Protein AF-A0A843EGQ9-F1 (afdb_monomer_lite)

Foldseek 3Di:
DVLLVVLLVVLVVLQVVVQVVVCVPPVDRDRQFDSQQSVVCSVQLDQDLVSSVVGPGHDPCNSVPPSVVSNVSSVVSCVVCVVVCCVADLLVLLVVVLLVLQDLDCVAQQFHDQDQQQLQFKHFQVQQVVPWDQCVQVQPQPDKIWRDFQQDATPVRHRDCRLVSPVNNQVNQVVVCVVAVDGQKWKQFKWKFAFEAAPRHTGTHRQKTFAWHWDDDNTTTMIGGDPVDFIFGSQSNLSSNCVSVVNDDDGDGGGDDDDDPVCVVVVSQVNVVVSVQHEDEPEDPDADTDDRHDPVRRDHHPHSYMYIHGTIMIGRNCSGSGSVSVVSCVCSVVVVCDPVSSCVSRPPNDPPPLPDPDDQDPVLFQFDDDDDPSLSSVLVCVVVDPDDDDDDDPPNCPLRSVLRNCRSCVVVVHDDDDDDPDVVSVVSNLVVNPPVNVVDDDD

Sequence (443 aa):
METDSVLRSRLFDLRDRLKAETKGTVGRSQRICSDEAIGEMASVLPRKVSDFGLIQGLGRIFMRDYAKEFLQVLNEYTSDNEEERMKGSVECALQELEKKLVNISRGNRLLFMPRASNSKEAFDLTQVLHECDPLSVIWDRSKRVRLASPETRTSEGRKSDYFGKLSQLSRNIDRIAREKGHNDLYIGYPFAEGCMPGEMFDVRAPLVLFPVELVRTSDAICLRYDEKRDAVFNNNLVLGYFKMNGITRPLPDNTLDETKEKDIIRTVLEFYRAAGLEITDDSEDGYEPFRNIKAEDFPHYPCGELHLRKNIVIGRFPTYSNSIQKDFIDIVGNHMASPLLDELLSPAKGCMSLSSRGPVEESDLTYINDLNATQEETLKAVRTNDRLVIQGPPGTGKSQTITSIIADSVSQGMTVLMVSEKKAALDVVYSRLGTLSKYCMLI

Radius of gyration: 28.38 Å; chains: 1; bounding box: 78×44×76 Å

Secondary structure (DSSP, 8-state):
--HHHHHHHHHHHHHHHHHHHHHHHHSS------HHHHHHHHHH---SGGGGGGSTT--HHHHHHTHHHHHHHHHHHHHHHHHHHTTT-HHHHHHHHHHHHS--STT-TTTB---S--TTTEEEGGGGTTT--TTHHHH-TT--EEEE-TT-B-TTSPBP-HHHHHHHHHHHHHHHHHHHSS--EEEE-SEEEEEETTTTEEEEEESEEEEEEEEE-SS-EEEEE-TTS--EE-HHHHHHHHHHTT---PPPP-B-----TTTHHHHHHHHHHHTT---B--PPSSPPP-----GGG---PPTT-EEEE---EEEE--SSSSHHHHHHHHHHHTT---HHHHHHH-TTS-------SSPPPGGG---SS---HHHHHHHHHHHH-S-------TTS-HHHHHHHHHHHHHHTT-------S-HHHHHHHHHHTGGGGGG----

pLDDT: mean 81.85, std 12.5, range [36.69, 97.31]

Structure (mmCIF, N/CA/C/O backbone):
data_AF-A0A843EGQ9-F1
#
_entry.id   AF-A0A843EGQ9-F1
#
loop_
_atom_site.group_PDB
_atom_site.id
_atom_site.type_symbol
_atom_site.label_atom_id
_atom_site.label_alt_id
_atom_site.label_comp_id
_atom_site.label_asym_id
_atom_site.label_entity_id
_atom_site.label_seq_id
_atom_site.pdbx_PDB_ins_code
_atom_site.Cartn_x
_atom_site.Cartn_y
_atom_site.Cartn_z
_atom_site.occupancy
_atom_site.B_iso_or_equiv
_atom_site.auth_seq_id
_atom_site.auth_comp_id
_atom_site.auth_asym_id
_atom_site.auth_atom_id
_atom_site.pdbx_PDB_model_num
ATOM 1 N N . MET A 1 1 ? -36.587 6.570 -0.462 1.00 36.69 1 MET A N 1
ATOM 2 C CA . MET A 1 1 ? -37.741 5.671 -0.693 1.00 36.69 1 MET A CA 1
ATOM 3 C C . MET A 1 1 ? -38.414 5.911 -2.046 1.00 36.69 1 MET A C 1
ATOM 5 O O . MET A 1 1 ? -38.844 4.930 -2.629 1.00 36.69 1 MET A O 1
ATOM 9 N N . GLU A 1 2 ? -38.476 7.135 -2.593 1.00 38.34 2 GLU A N 1
ATOM 10 C CA . GLU A 1 2 ? -39.051 7.366 -3.941 1.00 38.34 2 GLU A CA 1
ATOM 11 C C . GLU A 1 2 ? -38.175 6.858 -5.106 1.00 38.34 2 GLU A C 1
ATOM 13 O O . GLU A 1 2 ? -38.708 6.378 -6.105 1.00 38.34 2 GLU A O 1
ATOM 18 N N . THR A 1 3 ? -36.847 6.869 -4.966 1.00 50.72 3 THR A N 1
ATOM 19 C CA . THR A 1 3 ? -35.889 6.496 -6.027 1.00 50.72 3 THR A CA 1
ATOM 20 C C . THR A 1 3 ? -35.922 5.008 -6.413 1.00 50.72 3 THR A C 1
ATOM 22 O O . THR A 1 3 ? -35.921 4.685 -7.599 1.00 50.72 3 THR A O 1
ATOM 25 N N . ASP A 1 4 ? -36.089 4.090 -5.454 1.00 61.25 4 ASP A N 1
ATOM 26 C CA . ASP A 1 4 ? -36.166 2.640 -5.732 1.00 61.25 4 ASP A CA 1
ATOM 27 C C . ASP A 1 4 ? -37.397 2.233 -6.563 1.00 61.25 4 ASP A C 1
ATOM 29 O O . ASP A 1 4 ? -37.407 1.172 -7.192 1.00 61.25 4 ASP A O 1
ATOM 33 N N . SER A 1 5 ? -38.444 3.067 -6.595 1.00 71.75 5 SER A N 1
ATOM 34 C CA . SER A 1 5 ? -39.660 2.788 -7.369 1.00 71.75 5 SER A CA 1
ATOM 35 C C . SER A 1 5 ? -39.444 2.942 -8.881 1.00 71.75 5 SER A C 1
ATOM 37 O O . SER A 1 5 ? -39.976 2.152 -9.665 1.00 71.75 5 SER A O 1
ATOM 39 N N . VAL A 1 6 ? -38.600 3.896 -9.290 1.00 80.88 6 VAL A N 1
ATOM 40 C CA . VAL A 1 6 ? -38.342 4.223 -10.699 1.00 80.88 6 VAL A CA 1
ATOM 41 C C . VAL A 1 6 ? -37.481 3.148 -11.358 1.00 80.88 6 VAL A C 1
ATOM 43 O O . VAL A 1 6 ? -37.825 2.666 -12.438 1.00 80.88 6 VAL A O 1
ATOM 46 N N . LEU A 1 7 ? -36.403 2.714 -10.693 1.00 84.38 7 LEU A N 1
ATOM 47 C CA . LEU A 1 7 ? -35.556 1.627 -11.193 1.00 84.38 7 LEU A CA 1
ATOM 48 C C . LEU A 1 7 ? -36.348 0.325 -11.329 1.00 84.38 7 LEU A C 1
ATOM 50 O O . LEU A 1 7 ? -36.278 -0.338 -12.362 1.00 84.38 7 LEU A O 1
ATOM 54 N N . ARG A 1 8 ? -37.148 -0.020 -10.312 1.00 85.00 8 ARG A N 1
ATOM 55 C CA . ARG A 1 8 ? -38.007 -1.209 -10.367 1.00 85.00 8 ARG A CA 1
ATOM 56 C C . ARG A 1 8 ? -38.960 -1.148 -11.554 1.00 85.00 8 ARG A C 1
ATOM 58 O O . ARG A 1 8 ? -39.055 -2.137 -12.273 1.00 85.00 8 ARG A O 1
ATOM 65 N N . SER A 1 9 ? -39.591 0.001 -11.810 1.00 85.19 9 SER A N 1
ATOM 66 C CA . SER A 1 9 ? -40.449 0.186 -12.988 1.00 85.19 9 SER A CA 1
ATOM 67 C C . SER A 1 9 ? -39.690 -0.061 -14.295 1.00 85.19 9 SER A C 1
ATOM 69 O O . SER A 1 9 ? -40.147 -0.854 -15.112 1.00 85.19 9 SER A O 1
ATOM 71 N N . ARG A 1 10 ? -38.493 0.523 -14.466 1.00 88.56 10 ARG A N 1
ATOM 72 C CA . ARG A 1 10 ? -37.669 0.324 -15.677 1.00 88.56 10 ARG A CA 1
ATOM 73 C C . ARG A 1 10 ? -37.293 -1.149 -15.890 1.00 88.56 10 ARG A C 1
ATOM 75 O O . ARG A 1 10 ? -37.337 -1.643 -17.016 1.00 88.56 10 ARG A O 1
ATOM 82 N N . LEU A 1 11 ? -36.951 -1.866 -14.818 1.00 89.94 11 LEU A N 1
ATOM 83 C CA . LEU A 1 11 ? -36.626 -3.296 -14.876 1.00 89.94 11 LEU A CA 1
ATOM 84 C C . LEU A 1 11 ? -37.860 -4.163 -15.181 1.00 89.94 11 LEU A C 1
ATOM 86 O O . LEU A 1 11 ? -37.750 -5.149 -15.916 1.00 89.94 11 LEU A O 1
ATOM 90 N N . PHE A 1 12 ? -39.037 -3.793 -14.663 1.00 89.94 12 PHE A N 1
ATOM 91 C CA . PHE A 1 12 ? -40.301 -4.439 -15.021 1.00 89.94 12 PHE A CA 1
ATOM 92 C C . PHE A 1 12 ? -40.627 -4.250 -16.507 1.00 89.94 12 PHE A C 1
ATOM 94 O O . PHE A 1 12 ? -40.901 -5.238 -17.194 1.00 89.94 12 PHE A O 1
ATOM 101 N N . ASP A 1 13 ? -40.498 -3.025 -17.016 1.00 89.50 13 ASP A N 1
ATOM 102 C CA . ASP A 1 13 ? -40.750 -2.694 -18.420 1.00 89.50 13 ASP A CA 1
ATOM 103 C C . ASP A 1 13 ? -39.796 -3.438 -19.364 1.00 89.50 13 ASP A C 1
ATOM 105 O O . ASP A 1 13 ? -40.215 -3.953 -20.405 1.00 89.50 13 ASP A O 1
ATOM 109 N N . LEU A 1 14 ? -38.512 -3.545 -18.995 1.00 90.50 14 LEU A N 1
ATOM 110 C CA . LEU A 1 14 ? -37.528 -4.318 -19.753 1.00 90.50 14 LEU A CA 1
ATOM 111 C C . LEU A 1 14 ? -37.916 -5.798 -19.808 1.00 90.50 14 LEU A C 1
ATOM 113 O O . LEU A 1 14 ? -37.953 -6.395 -20.884 1.00 90.50 14 LEU A O 1
ATOM 117 N N . ARG A 1 15 ? -38.248 -6.397 -18.659 1.00 89.62 15 ARG A N 1
ATOM 118 C CA . ARG A 1 15 ? -38.649 -7.806 -18.599 1.00 89.62 15 ARG A CA 1
ATOM 119 C C . ARG A 1 15 ? -39.862 -8.077 -19.482 1.00 89.62 15 ARG A C 1
ATOM 121 O O . ARG A 1 15 ? -39.900 -9.092 -20.178 1.00 89.62 15 ARG A O 1
ATOM 128 N N . ASP A 1 16 ? -40.872 -7.220 -19.423 1.00 86.19 16 ASP A N 1
ATOM 129 C CA . ASP A 1 16 ? -42.119 -7.449 -20.145 1.00 86.19 16 ASP A CA 1
ATOM 130 C C . ASP A 1 16 ? -41.957 -7.223 -21.656 1.00 86.19 16 ASP A C 1
ATOM 132 O O . ASP A 1 16 ? -42.548 -7.963 -22.448 1.00 86.19 16 ASP A O 1
ATOM 136 N N . ARG A 1 17 ? -41.048 -6.328 -22.064 1.00 87.62 17 ARG A N 1
ATOM 137 C CA . ARG A 1 17 ? -40.596 -6.194 -23.456 1.00 87.62 17 ARG A CA 1
ATOM 138 C C . ARG A 1 17 ? -39.910 -7.463 -23.964 1.00 87.62 17 ARG A C 1
ATOM 140 O O . ARG A 1 17 ? -40.335 -8.025 -24.971 1.00 87.62 17 ARG A O 1
ATOM 147 N N . LEU A 1 18 ? -38.937 -7.988 -23.221 1.00 85.56 18 LEU A N 1
ATOM 148 C CA . LEU A 1 18 ? -38.214 -9.209 -23.594 1.00 85.56 18 LEU A CA 1
ATOM 149 C C . LEU A 1 18 ? -39.130 -10.448 -23.625 1.00 85.56 18 LEU A C 1
ATOM 151 O O . LEU A 1 18 ? -38.976 -11.339 -24.468 1.00 85.56 18 LEU A O 1
ATOM 155 N N . LYS A 1 19 ? -40.146 -10.506 -22.750 1.00 84.00 19 LYS A N 1
ATOM 156 C CA . LYS A 1 19 ? -41.201 -11.537 -22.808 1.00 84.00 19 LYS A CA 1
ATOM 157 C C . LYS A 1 19 ? -42.042 -11.436 -24.082 1.00 84.00 19 LYS A C 1
ATOM 159 O O . LYS A 1 19 ? -42.493 -12.466 -24.585 1.00 84.00 19 LYS A O 1
ATOM 164 N N . ALA A 1 20 ? -42.310 -10.225 -24.573 1.00 79.88 20 ALA A N 1
ATOM 165 C CA . ALA A 1 20 ? -43.080 -10.011 -25.795 1.00 79.88 20 ALA A CA 1
ATOM 166 C C . ALA A 1 20 ? -42.273 -10.399 -27.045 1.00 79.88 20 ALA A C 1
ATOM 168 O O . ALA A 1 20 ? -42.806 -11.071 -27.928 1.00 79.88 20 ALA A O 1
ATOM 169 N N . GLU A 1 21 ? -40.981 -10.066 -27.078 1.00 78.88 21 GLU A N 1
ATOM 170 C CA . GLU A 1 21 ? -40.067 -10.402 -28.179 1.00 78.88 21 GLU A CA 1
ATOM 171 C C . GLU A 1 21 ? -39.853 -11.918 -28.309 1.00 78.88 21 GLU A C 1
ATOM 173 O O . GLU A 1 21 ? -39.992 -12.486 -29.391 1.00 78.88 21 GLU A O 1
ATOM 178 N N . THR A 1 22 ? -39.638 -12.617 -27.192 1.00 70.12 22 THR A N 1
ATOM 179 C CA . THR A 1 22 ? -39.489 -14.087 -27.183 1.00 70.12 22 THR A CA 1
ATOM 180 C C . THR A 1 22 ? -40.766 -14.833 -27.588 1.00 70.12 22 THR A C 1
ATOM 182 O O . THR A 1 22 ? -40.698 -15.917 -28.178 1.00 70.12 22 THR A O 1
ATOM 185 N N . LYS A 1 23 ? -41.946 -14.244 -27.345 1.00 64.94 23 LYS A N 1
ATOM 186 C CA . LYS A 1 23 ? -43.245 -14.809 -27.749 1.00 64.94 23 LYS A CA 1
ATOM 187 C C . LYS A 1 23 ? -43.423 -14.835 -29.274 1.00 64.94 23 LYS A C 1
ATOM 189 O O . LYS A 1 23 ? -44.098 -15.736 -29.771 1.00 64.94 23 LYS A O 1
ATOM 194 N N . GLY A 1 24 ? -42.797 -13.904 -30.001 1.00 58.34 24 GLY A N 1
ATOM 195 C CA . GLY A 1 24 ? -42.810 -13.854 -31.468 1.00 58.34 24 GLY A CA 1
ATOM 196 C C . GLY A 1 24 ? -41.959 -14.939 -32.137 1.00 58.34 24 GLY A C 1
ATOM 197 O O . GLY A 1 24 ? -42.300 -15.398 -33.223 1.00 58.34 24 GLY A O 1
ATOM 198 N N . THR A 1 25 ? -40.896 -15.398 -31.471 1.00 59.06 25 THR A N 1
ATOM 199 C CA . THR A 1 25 ? -39.889 -16.296 -32.066 1.00 59.06 25 THR A CA 1
ATOM 200 C C . THR A 1 25 ? -40.132 -17.779 -31.761 1.00 59.06 25 THR A C 1
ATOM 202 O O . THR A 1 25 ? -39.781 -18.635 -32.567 1.00 59.06 25 THR A O 1
ATOM 205 N N . VAL A 1 26 ? -40.732 -18.111 -30.607 1.00 56.97 26 VAL A N 1
ATOM 206 C CA . VAL A 1 26 ? -40.834 -19.507 -30.111 1.00 56.97 26 VAL A CA 1
ATOM 207 C C . VAL A 1 26 ? -42.288 -19.950 -29.847 1.00 56.97 26 VAL A C 1
ATOM 209 O O . VAL A 1 26 ? -42.548 -21.105 -29.513 1.00 56.97 26 VAL A O 1
ATOM 212 N N . GLY A 1 27 ? -43.280 -19.063 -30.003 1.00 54.66 27 GLY A N 1
ATOM 213 C CA . GLY A 1 27 ? -44.709 -19.395 -29.853 1.00 54.66 27 GLY A CA 1
ATOM 214 C C . GLY A 1 27 ? -45.173 -19.711 -28.418 1.00 54.66 27 GLY A C 1
ATOM 215 O O . GLY A 1 27 ? -46.358 -19.957 -28.192 1.00 54.66 27 GLY A O 1
ATOM 216 N N . ARG A 1 28 ? -44.276 -19.667 -27.423 1.00 57.88 28 ARG A N 1
ATOM 217 C CA . ARG A 1 28 ? -44.573 -19.749 -25.980 1.00 57.88 28 ARG A CA 1
ATOM 218 C C . ARG A 1 28 ? -43.863 -18.624 -25.228 1.00 57.88 28 ARG A C 1
ATOM 220 O O . ARG A 1 28 ? -42.740 -18.269 -25.558 1.00 57.88 28 ARG A O 1
ATOM 227 N N . SER A 1 29 ? -44.519 -18.080 -24.200 1.00 56.53 29 SER A N 1
ATOM 228 C CA . SER A 1 29 ? -43.917 -17.075 -23.315 1.00 56.53 29 SER A CA 1
ATOM 229 C C . SER A 1 29 ? -42.917 -17.750 -22.375 1.00 56.53 29 SER A C 1
ATOM 231 O O . SER A 1 29 ? -43.294 -18.623 -21.590 1.00 56.53 29 SER A O 1
ATOM 233 N N . GLN A 1 30 ? -41.644 -17.370 -22.477 1.00 66.69 30 GLN A N 1
ATOM 234 C CA . GLN A 1 30 ? -40.580 -17.864 -21.609 1.00 66.69 30 GLN A CA 1
ATOM 235 C C . GLN A 1 30 ? -40.491 -16.998 -20.348 1.00 66.69 30 GLN A C 1
ATOM 237 O O . GLN A 1 30 ? -40.582 -15.770 -20.400 1.00 66.69 30 GLN A O 1
ATOM 242 N N . ARG A 1 31 ? -40.334 -17.637 -19.184 1.00 74.56 31 ARG A N 1
ATOM 243 C CA . ARG A 1 31 ? -40.159 -16.927 -17.914 1.00 74.56 31 ARG A CA 1
ATOM 244 C C . ARG A 1 31 ? -38.709 -16.445 -17.817 1.00 74.56 31 ARG A C 1
ATOM 246 O O . ARG A 1 31 ? -37.808 -17.273 -17.762 1.00 74.56 31 ARG A O 1
ATOM 253 N N . ILE A 1 32 ? -38.512 -15.127 -17.810 1.00 82.94 32 ILE A N 1
ATOM 254 C CA . ILE A 1 32 ? -37.185 -14.485 -17.784 1.00 82.94 32 ILE A CA 1
ATOM 255 C C . ILE A 1 32 ? -36.635 -14.409 -16.350 1.00 82.94 32 ILE A C 1
ATOM 257 O O . ILE A 1 32 ? -35.611 -15.012 -16.055 1.00 82.94 32 ILE A O 1
ATOM 261 N N . CYS A 1 33 ? -37.341 -13.727 -15.444 1.00 84.81 33 CYS A N 1
ATOM 262 C CA . CYS A 1 33 ? -36.998 -13.606 -14.020 1.00 84.81 33 CYS A CA 1
ATOM 263 C C . CYS A 1 33 ? -38.265 -13.364 -13.166 1.00 84.81 33 CYS A C 1
ATOM 265 O O . CYS A 1 33 ? -39.319 -12.997 -13.705 1.00 84.81 33 CYS A O 1
ATOM 267 N N . SER A 1 34 ? -38.199 -13.626 -11.853 1.00 84.56 34 SER A N 1
ATOM 268 C CA . SER A 1 34 ? -39.297 -13.387 -10.896 1.00 84.56 34 SER A CA 1
ATOM 269 C C . SER A 1 34 ? -39.389 -11.914 -10.473 1.00 84.56 34 SER A C 1
ATOM 271 O O . SER A 1 34 ? -38.463 -11.138 -10.696 1.00 84.56 34 SER A O 1
ATOM 273 N N . ASP A 1 35 ? -40.517 -11.521 -9.873 1.00 84.00 35 ASP A N 1
ATOM 274 C CA . ASP A 1 35 ? -40.675 -10.178 -9.287 1.00 84.00 35 ASP A CA 1
ATOM 275 C C . ASP A 1 35 ? -39.716 -9.975 -8.101 1.00 84.00 35 ASP A C 1
ATOM 277 O O . ASP A 1 35 ? -39.130 -8.906 -7.958 1.00 84.00 35 ASP A O 1
ATOM 281 N N . GLU A 1 36 ? -39.488 -11.029 -7.311 1.00 80.31 36 GLU A N 1
ATOM 282 C CA . GLU A 1 36 ? -38.494 -11.057 -6.228 1.00 80.31 36 GLU A CA 1
ATOM 283 C C . GLU A 1 36 ? -37.078 -10.805 -6.757 1.00 80.31 36 GLU A C 1
ATOM 285 O O . GLU A 1 36 ? -36.370 -9.962 -6.214 1.00 80.31 36 GLU A O 1
ATOM 290 N N . ALA A 1 37 ? -36.699 -11.433 -7.876 1.00 83.56 37 ALA A N 1
ATOM 291 C CA . ALA A 1 37 ? -35.390 -11.221 -8.487 1.00 83.56 37 ALA A CA 1
ATOM 292 C C . ALA A 1 37 ? -35.205 -9.777 -8.983 1.00 83.56 37 ALA A C 1
ATOM 294 O O . ALA A 1 37 ? -34.118 -9.229 -8.847 1.00 83.56 37 ALA A O 1
ATOM 295 N N . ILE A 1 38 ? -36.249 -9.128 -9.515 1.00 86.69 38 ILE A N 1
ATOM 296 C CA . ILE A 1 38 ? -36.196 -7.692 -9.861 1.00 86.69 38 ILE A CA 1
ATOM 297 C C . ILE A 1 38 ? -36.045 -6.834 -8.597 1.00 86.69 38 ILE A C 1
ATOM 299 O O . ILE A 1 38 ? -35.290 -5.860 -8.593 1.00 86.69 38 ILE A O 1
ATOM 303 N N . GLY A 1 39 ? -36.746 -7.198 -7.520 1.00 79.69 39 GLY A N 1
ATOM 304 C CA . GLY A 1 39 ? -36.626 -6.543 -6.220 1.00 79.69 39 GLY A CA 1
ATOM 305 C C . GLY A 1 39 ? -35.204 -6.605 -5.660 1.00 79.69 39 GLY A C 1
ATOM 306 O O . GLY A 1 39 ? -34.696 -5.579 -5.205 1.00 79.69 39 GLY A O 1
ATOM 307 N N . GLU A 1 40 ? -34.565 -7.773 -5.753 1.00 77.88 40 GLU A N 1
ATOM 308 C CA . GLU A 1 40 ? -33.170 -7.996 -5.363 1.00 77.88 40 GLU A CA 1
ATOM 309 C C . GLU A 1 40 ? -32.184 -7.289 -6.302 1.00 77.88 40 GLU A C 1
ATOM 311 O O . GLU A 1 40 ? -31.264 -6.641 -5.814 1.00 77.88 40 GLU A O 1
ATOM 316 N N . MET A 1 41 ? -32.394 -7.304 -7.625 1.00 84.00 41 MET A N 1
ATOM 317 C CA . MET A 1 41 ? -31.557 -6.554 -8.582 1.00 84.00 41 MET A CA 1
ATOM 318 C C . MET A 1 41 ? -31.521 -5.059 -8.261 1.00 84.00 41 MET A C 1
ATOM 320 O O . MET A 1 41 ? -30.453 -4.451 -8.283 1.00 84.00 41 MET A O 1
ATOM 324 N N . ALA A 1 42 ? -32.678 -4.474 -7.939 1.00 82.56 42 ALA A N 1
ATOM 325 C CA . ALA A 1 42 ? -32.772 -3.067 -7.568 1.00 82.56 42 ALA A CA 1
ATOM 326 C C . ALA A 1 42 ? -32.082 -2.757 -6.226 1.00 82.56 42 ALA A C 1
ATOM 328 O O . ALA A 1 42 ? -31.667 -1.623 -6.013 1.00 82.56 42 ALA A O 1
ATOM 329 N N . SER A 1 43 ? -31.950 -3.750 -5.338 1.00 75.75 43 SER A N 1
ATOM 330 C CA . SER A 1 43 ? -31.296 -3.598 -4.032 1.00 75.75 43 SER A CA 1
ATOM 331 C C . SER A 1 43 ? -29.786 -3.845 -4.077 1.00 75.75 43 SER A C 1
ATOM 333 O O . SER A 1 43 ? -29.047 -3.176 -3.366 1.00 75.75 43 SER A O 1
ATOM 335 N N . VAL A 1 44 ? -29.336 -4.830 -4.858 1.00 76.31 44 VAL A N 1
ATOM 336 C CA . VAL A 1 44 ? -27.938 -5.293 -4.916 1.00 76.31 44 VAL A CA 1
ATOM 337 C C . VAL A 1 44 ? -27.128 -4.517 -5.960 1.00 76.31 44 VAL A C 1
ATOM 339 O O . VAL A 1 44 ? -25.916 -4.409 -5.825 1.00 76.31 44 VAL A O 1
ATOM 342 N N . LEU A 1 45 ? -27.788 -3.956 -6.982 1.00 82.69 45 LEU A N 1
ATOM 343 C CA . LEU A 1 45 ? -27.179 -3.200 -8.087 1.00 82.69 45 LEU A CA 1
ATOM 344 C C . LEU A 1 45 ? -25.968 -3.910 -8.748 1.00 82.69 45 LEU A C 1
ATOM 346 O O . LEU A 1 45 ? -24.848 -3.399 -8.691 1.00 82.69 45 LEU A O 1
ATOM 350 N N . PRO A 1 46 ? -26.179 -5.072 -9.406 1.00 78.88 46 PRO A N 1
ATOM 351 C CA . PRO A 1 46 ? -25.137 -5.799 -10.146 1.00 78.88 46 PRO A CA 1
ATOM 352 C C . PRO A 1 46 ? -24.364 -4.911 -11.137 1.00 78.88 46 PRO A C 1
ATOM 354 O O . PRO A 1 46 ? -24.989 -4.237 -11.956 1.00 78.88 46 PRO A O 1
ATOM 357 N N . ARG A 1 47 ? -23.021 -4.959 -11.126 1.00 79.50 47 ARG A N 1
ATOM 358 C CA . ARG A 1 47 ? -22.162 -4.171 -12.043 1.00 79.50 47 ARG A CA 1
ATOM 359 C C . ARG A 1 47 ? -21.481 -5.016 -13.116 1.00 79.50 47 ARG A C 1
ATOM 361 O O . ARG A 1 47 ? -21.047 -4.490 -14.141 1.00 79.50 47 ARG A O 1
ATOM 368 N N . LYS A 1 48 ? -21.379 -6.328 -12.904 1.00 81.62 48 LYS A N 1
ATOM 369 C CA . LYS A 1 48 ? -20.838 -7.310 -13.852 1.00 81.62 48 LYS A CA 1
ATOM 370 C C . LYS A 1 48 ? -21.792 -8.500 -13.975 1.00 81.62 48 LYS A C 1
ATOM 372 O O . LYS A 1 48 ? -22.603 -8.776 -13.097 1.00 81.62 48 LYS A O 1
ATOM 377 N N . VAL A 1 49 ? -21.694 -9.246 -15.080 1.00 80.75 49 VAL A N 1
ATOM 378 C CA . VAL A 1 49 ? -22.583 -10.398 -15.355 1.00 80.75 49 VAL A CA 1
ATOM 379 C C . VAL A 1 49 ? -22.482 -11.481 -14.267 1.00 80.75 49 VAL A C 1
ATOM 381 O O . VAL A 1 49 ? -23.471 -12.150 -13.976 1.00 80.75 49 VAL A O 1
ATOM 384 N N . SER A 1 50 ? -21.311 -11.626 -13.639 1.00 78.69 50 SER A N 1
ATOM 385 C CA . SER A 1 50 ? -21.071 -12.529 -12.506 1.00 78.69 50 SER A CA 1
ATOM 386 C C . SER A 1 50 ? -21.953 -12.235 -11.294 1.00 78.69 50 SER A C 1
ATOM 388 O O . SER A 1 50 ? -22.348 -13.161 -10.589 1.00 78.69 50 SER A O 1
ATOM 390 N N . ASP A 1 51 ? -22.292 -10.967 -11.072 1.00 78.88 51 ASP A N 1
ATOM 391 C CA . ASP A 1 51 ? -22.929 -10.496 -9.840 1.00 78.88 51 ASP A CA 1
ATOM 392 C C . ASP A 1 51 ? -24.400 -10.931 -9.779 1.00 78.88 51 ASP A C 1
ATOM 394 O O . ASP A 1 51 ? -24.945 -11.175 -8.705 1.00 78.88 51 ASP A O 1
ATOM 398 N N . PHE A 1 52 ? -25.031 -11.149 -10.940 1.00 80.44 52 PHE A N 1
ATOM 399 C CA . PHE A 1 52 ? -26.373 -11.733 -11.029 1.00 80.44 52 PHE A CA 1
ATOM 400 C C . PHE A 1 52 ? -26.441 -13.162 -10.480 1.00 80.44 52 PHE A C 1
ATOM 402 O O . PHE A 1 52 ? -27.524 -13.623 -10.129 1.00 80.44 52 PHE A O 1
ATOM 409 N N . GLY A 1 53 ? -25.309 -13.868 -10.381 1.00 77.75 53 GLY A N 1
ATOM 410 C CA . GLY A 1 53 ? -25.251 -15.203 -9.785 1.00 77.75 53 GLY A CA 1
ATOM 411 C C . GLY A 1 53 ? -25.543 -15.225 -8.280 1.00 77.75 53 GLY A C 1
ATOM 412 O O . GLY A 1 53 ? -25.812 -16.295 -7.739 1.00 77.75 53 GLY A O 1
ATOM 413 N N . LEU A 1 54 ? -25.507 -14.064 -7.616 1.00 76.88 54 LEU A N 1
ATOM 414 C CA . LEU A 1 54 ? -25.799 -13.908 -6.188 1.00 76.88 54 LEU A CA 1
ATOM 415 C C . LEU A 1 54 ? -27.299 -13.730 -5.896 1.00 76.88 54 LEU A C 1
ATOM 417 O O . LEU A 1 54 ? -27.707 -13.845 -4.744 1.00 76.88 54 LEU A O 1
ATOM 421 N N . ILE A 1 55 ? -28.113 -13.470 -6.925 1.00 81.94 55 ILE A N 1
ATOM 422 C CA . ILE A 1 55 ? -29.547 -13.175 -6.807 1.00 81.94 55 ILE A CA 1
ATOM 423 C C . ILE A 1 55 ? -30.351 -14.465 -6.943 1.00 81.94 55 ILE A C 1
ATOM 425 O O . ILE A 1 55 ? -30.203 -15.220 -7.915 1.00 81.94 55 ILE A O 1
ATOM 429 N N . GLN A 1 56 ? -31.242 -14.722 -5.985 1.00 73.94 56 GLN A N 1
ATOM 430 C CA . GLN A 1 56 ? -32.024 -15.952 -6.004 1.00 73.94 56 GLN A CA 1
ATOM 431 C C . GLN A 1 56 ? -33.017 -15.959 -7.174 1.00 73.94 56 GLN A C 1
ATOM 433 O O . GLN A 1 56 ? -33.754 -15.011 -7.430 1.00 73.94 56 GLN A O 1
ATOM 438 N N . GLY A 1 57 ? -33.041 -17.071 -7.914 1.00 72.50 57 GLY A N 1
ATOM 439 C CA . GLY A 1 57 ? -33.938 -17.254 -9.059 1.00 72.50 57 GLY A CA 1
ATOM 440 C C . GLY A 1 57 ? -33.357 -16.854 -10.420 1.00 72.50 57 GLY A C 1
ATOM 441 O O . GLY A 1 57 ? -34.044 -17.034 -11.428 1.00 72.50 57 GLY A O 1
ATOM 442 N N . LEU A 1 58 ? -32.100 -16.394 -10.489 1.00 83.75 58 LEU A N 1
ATOM 443 C CA . LEU A 1 58 ? -31.394 -16.153 -11.753 1.00 83.75 58 LEU A CA 1
ATOM 444 C C . LEU A 1 58 ? -30.479 -17.327 -12.120 1.00 83.75 58 LEU A C 1
ATOM 446 O O . LEU A 1 58 ? -29.457 -17.592 -11.497 1.00 83.75 58 LEU A O 1
ATOM 450 N N . GLY A 1 59 ? -30.867 -18.066 -13.160 1.00 76.94 59 GLY A N 1
ATOM 451 C CA . GLY A 1 59 ? -30.107 -19.213 -13.659 1.00 76.94 59 GLY A CA 1
ATOM 452 C C . GLY A 1 59 ? -29.068 -18.853 -14.726 1.00 76.94 59 GLY A C 1
ATOM 453 O O . GLY A 1 59 ? -29.033 -17.746 -15.261 1.00 76.94 59 GLY A O 1
ATOM 454 N N . ARG A 1 60 ? -28.268 -19.846 -15.139 1.00 77.44 60 ARG A N 1
ATOM 455 C CA . ARG A 1 60 ? -27.258 -19.694 -16.210 1.00 77.44 60 ARG A CA 1
ATOM 456 C C . ARG A 1 60 ? -27.830 -19.211 -17.547 1.00 77.44 60 ARG A C 1
ATOM 458 O O . ARG A 1 60 ? -27.136 -18.526 -18.287 1.00 77.44 60 ARG A O 1
ATOM 465 N N . ILE A 1 61 ? -29.087 -19.549 -17.837 1.00 78.62 61 ILE A N 1
ATOM 466 C CA . ILE A 1 61 ? -29.795 -19.099 -19.046 1.00 78.62 61 ILE A CA 1
ATOM 467 C C . ILE A 1 61 ? -30.004 -17.581 -18.999 1.00 78.62 61 ILE A C 1
ATOM 469 O O . ILE A 1 61 ? -29.716 -16.900 -19.974 1.00 78.62 61 ILE A O 1
ATOM 473 N N . PHE A 1 62 ? -30.406 -17.041 -17.843 1.00 85.06 62 PHE A N 1
ATOM 474 C CA . PHE A 1 62 ? -30.560 -15.599 -17.662 1.00 85.06 62 PHE A CA 1
ATOM 475 C C . PHE A 1 62 ? -29.231 -14.862 -17.828 1.00 85.06 62 PHE A C 1
ATOM 477 O O . PHE A 1 62 ? -29.154 -13.880 -18.561 1.00 85.06 62 PHE A O 1
ATOM 484 N N . MET A 1 63 ? -28.169 -15.384 -17.210 1.00 82.50 63 MET A N 1
ATOM 485 C CA . MET A 1 63 ? -26.831 -14.797 -17.308 1.00 82.50 63 MET A CA 1
ATOM 486 C C . MET A 1 63 ? -26.287 -14.766 -18.741 1.00 82.50 63 MET A C 1
ATOM 488 O O . MET A 1 63 ? -25.608 -13.816 -19.119 1.00 82.50 63 MET A O 1
ATOM 492 N N . ARG A 1 64 ? -26.584 -15.792 -19.545 1.00 81.31 64 ARG A N 1
ATOM 493 C CA . ARG A 1 64 ? -26.124 -15.868 -20.934 1.00 81.31 64 ARG A CA 1
ATOM 494 C C . ARG A 1 64 ? -26.943 -14.976 -21.868 1.00 81.31 64 ARG A C 1
ATOM 496 O O . ARG A 1 64 ? -26.352 -14.293 -22.699 1.00 81.31 64 ARG A O 1
ATOM 503 N N . ASP A 1 65 ? -28.267 -15.006 -21.726 1.00 81.62 65 ASP A N 1
ATOM 504 C CA . ASP A 1 65 ? -29.179 -14.506 -22.759 1.00 81.62 65 ASP A CA 1
ATOM 505 C C . ASP A 1 65 ? -29.778 -13.126 -22.431 1.00 81.62 65 ASP A C 1
ATOM 507 O O . ASP A 1 65 ? -30.117 -12.406 -23.359 1.00 81.62 65 ASP A O 1
ATOM 511 N N . TYR A 1 66 ? -29.872 -12.730 -21.151 1.00 86.69 66 TYR A N 1
ATOM 512 C CA . TYR A 1 66 ? -30.586 -11.504 -20.737 1.00 86.69 66 TYR A CA 1
ATOM 513 C C . TYR A 1 66 ? -29.765 -10.554 -19.847 1.00 86.69 66 TYR A C 1
ATOM 515 O O . TYR A 1 66 ? -30.033 -9.355 -19.807 1.00 86.69 66 TYR A O 1
ATOM 523 N N . ALA A 1 67 ? -28.740 -11.035 -19.134 1.00 85.12 67 ALA A N 1
ATOM 524 C CA . ALA A 1 67 ? -28.042 -10.221 -18.130 1.00 85.12 67 ALA A CA 1
ATOM 525 C C . ALA A 1 67 ? -27.377 -8.951 -18.683 1.00 85.12 67 ALA A C 1
ATOM 527 O O . ALA A 1 67 ? -27.294 -7.961 -17.964 1.00 85.12 67 ALA A O 1
ATOM 528 N N . LYS A 1 68 ? -26.935 -8.938 -19.948 1.00 86.81 68 LYS A N 1
ATOM 529 C CA . LYS A 1 68 ? -26.324 -7.744 -20.563 1.00 86.81 68 LYS A CA 1
ATOM 530 C C . LYS A 1 68 ? -27.305 -6.574 -20.687 1.00 86.81 68 LYS A C 1
ATOM 532 O O . LYS A 1 68 ? -26.921 -5.439 -20.439 1.00 86.81 68 LYS A O 1
ATOM 537 N N . GLU A 1 69 ? -28.557 -6.854 -21.031 1.00 86.38 69 GLU A N 1
ATOM 538 C CA . GLU A 1 69 ? -29.602 -5.839 -21.225 1.00 86.38 69 GLU A CA 1
ATOM 539 C C . GLU A 1 69 ? -30.080 -5.283 -19.880 1.00 86.38 69 GLU A C 1
ATOM 541 O O . GLU A 1 69 ? -30.262 -4.078 -19.721 1.00 86.38 69 GLU A O 1
ATOM 546 N N . PHE A 1 70 ? -30.206 -6.154 -18.873 1.00 89.31 70 PHE A N 1
ATOM 547 C CA . PHE A 1 70 ? -30.496 -5.735 -17.500 1.00 89.31 70 PHE A CA 1
ATOM 548 C C . PHE A 1 70 ? -29.361 -4.887 -16.918 1.00 89.31 70 PHE A C 1
ATOM 550 O O . PHE A 1 70 ? -29.618 -3.872 -16.277 1.00 89.31 70 PHE A O 1
ATOM 557 N N . LEU A 1 71 ? -28.110 -5.273 -17.176 1.00 87.94 71 LEU A N 1
ATOM 558 C CA . LEU A 1 71 ? -26.927 -4.531 -16.747 1.00 87.94 71 LEU A CA 1
ATOM 559 C C . LEU A 1 71 ? -26.831 -3.161 -17.427 1.00 87.94 71 LEU A C 1
ATOM 561 O O . LEU A 1 71 ? -26.422 -2.201 -16.787 1.00 87.94 71 LEU A O 1
ATOM 565 N N . GLN A 1 72 ? -27.271 -3.038 -18.680 1.00 84.81 72 GLN A N 1
ATOM 566 C CA . GLN A 1 72 ? -27.355 -1.745 -19.355 1.00 84.81 72 GLN A CA 1
ATOM 567 C C . GLN A 1 72 ? -28.342 -0.800 -18.654 1.00 84.81 72 GLN A C 1
ATOM 569 O O . GLN A 1 72 ? -27.970 0.324 -18.343 1.00 84.81 72 GLN A O 1
ATOM 574 N N . VAL A 1 73 ? -29.558 -1.259 -18.331 1.00 86.31 73 VAL A N 1
ATOM 575 C CA . VAL A 1 73 ? -30.554 -0.433 -17.616 1.00 86.31 73 VAL A CA 1
ATOM 576 C C . VAL A 1 73 ? -30.083 -0.061 -16.208 1.00 86.31 73 VAL A C 1
ATOM 578 O O . VAL A 1 73 ? -30.322 1.057 -15.754 1.00 86.31 73 VAL A O 1
ATOM 581 N N . LEU A 1 74 ? -29.401 -0.982 -15.520 1.00 84.88 74 LEU A N 1
ATOM 582 C CA . LEU A 1 74 ? -28.794 -0.716 -14.214 1.00 84.88 74 LEU A CA 1
ATOM 583 C C . LEU A 1 74 ? -27.696 0.347 -14.318 1.00 84.88 74 LEU A C 1
ATOM 585 O O . LEU A 1 74 ? -27.711 1.290 -13.533 1.00 84.88 74 LEU A O 1
ATOM 589 N N . ASN A 1 75 ? -26.816 0.235 -15.316 1.00 79.75 75 ASN A N 1
ATOM 590 C CA . ASN A 1 75 ? -25.734 1.188 -15.549 1.00 79.75 75 ASN A CA 1
ATOM 591 C C . ASN A 1 75 ? -26.258 2.572 -15.957 1.00 79.75 75 ASN A C 1
ATOM 593 O O . ASN A 1 75 ? -25.804 3.576 -15.419 1.00 79.75 75 ASN A O 1
ATOM 597 N N . GLU A 1 76 ? -27.247 2.633 -16.851 1.00 79.69 76 GLU A N 1
ATOM 598 C CA . GLU A 1 76 ? -27.915 3.878 -17.249 1.00 79.69 76 GLU A CA 1
ATOM 599 C C . GLU A 1 76 ? -28.590 4.548 -16.048 1.00 79.69 76 GLU A C 1
ATOM 601 O O . GLU A 1 76 ? -28.443 5.748 -15.846 1.00 79.69 76 GLU A O 1
ATOM 606 N N . TYR A 1 77 ? -29.265 3.777 -15.188 1.00 78.00 77 TYR A N 1
ATOM 607 C CA . TYR A 1 77 ? -29.853 4.314 -13.963 1.00 78.00 77 TYR A CA 1
ATOM 608 C C . TYR A 1 77 ? -28.797 4.795 -12.960 1.00 78.00 77 TYR A C 1
ATOM 610 O O . TYR A 1 77 ? -29.012 5.815 -12.304 1.00 78.00 77 TYR A O 1
ATOM 618 N N . THR A 1 78 ? -27.668 4.094 -12.814 1.00 67.00 78 THR A N 1
ATOM 619 C CA . THR A 1 78 ? -26.572 4.576 -11.964 1.00 67.00 78 THR A CA 1
ATOM 620 C C . THR A 1 78 ? -25.950 5.846 -12.525 1.00 67.00 78 THR A C 1
ATOM 622 O O . THR A 1 78 ? -25.749 6.771 -11.752 1.00 67.00 78 THR A O 1
ATOM 625 N N . SER A 1 79 ? -25.747 5.954 -13.839 1.00 63.75 79 SER A N 1
ATOM 626 C CA . SER A 1 79 ? -25.212 7.164 -14.473 1.00 63.75 79 SER A CA 1
ATOM 627 C C . SER A 1 79 ? -26.184 8.350 -14.399 1.00 63.75 79 SER A C 1
ATOM 629 O O . SER A 1 79 ? -25.755 9.458 -14.093 1.00 63.75 79 SER A O 1
ATOM 631 N N . ASP A 1 80 ? -27.491 8.122 -14.585 1.00 58.72 80 ASP A N 1
ATOM 632 C CA . ASP A 1 80 ? -28.541 9.149 -14.448 1.00 58.72 80 ASP A CA 1
ATOM 633 C C . ASP A 1 80 ? -28.647 9.687 -13.004 1.00 58.72 80 ASP A C 1
ATOM 635 O O . ASP A 1 80 ? -28.984 10.850 -12.794 1.00 58.72 80 ASP A O 1
ATOM 639 N N . ASN A 1 81 ? -28.373 8.849 -11.994 1.00 55.22 81 ASN A N 1
ATOM 640 C CA . ASN A 1 81 ? -28.481 9.211 -10.573 1.00 55.22 81 ASN A CA 1
ATOM 641 C C . ASN A 1 81 ? -27.130 9.501 -9.896 1.00 55.22 81 ASN A C 1
ATOM 643 O O . ASN A 1 81 ? -27.108 9.852 -8.713 1.00 55.22 81 ASN A O 1
ATOM 647 N N . GLU A 1 82 ? -26.007 9.354 -10.601 1.00 46.12 82 GLU A N 1
ATOM 648 C CA . GLU A 1 82 ? -24.667 9.627 -10.074 1.00 46.12 82 GLU A CA 1
ATOM 649 C C . GLU A 1 82 ? -24.496 11.121 -9.765 1.00 46.12 82 GLU A C 1
ATOM 651 O O . GLU A 1 82 ? -24.000 11.458 -8.693 1.00 46.12 82 GLU A O 1
ATOM 656 N N . GLU A 1 83 ? -25.023 12.027 -10.598 1.00 39.06 83 GLU A N 1
ATOM 657 C CA . GLU A 1 83 ? -24.951 13.476 -10.342 1.00 39.06 83 GLU A CA 1
ATOM 658 C C . GLU A 1 83 ? -25.797 13.943 -9.137 1.00 39.06 83 GLU A C 1
ATOM 660 O O . GLU A 1 83 ? -25.411 14.899 -8.452 1.00 39.06 83 GLU A O 1
ATOM 665 N N . GLU A 1 84 ? -26.910 13.265 -8.820 1.00 38.53 84 GLU A N 1
ATOM 666 C CA . GLU A 1 84 ? -27.750 13.580 -7.649 1.00 38.53 84 GLU A CA 1
ATOM 667 C C . GLU A 1 84 ? -27.291 12.866 -6.364 1.00 38.53 84 GLU A C 1
ATOM 669 O O . GLU A 1 84 ? -27.337 13.465 -5.286 1.00 38.53 84 GLU A O 1
ATOM 674 N N . ARG A 1 85 ? -26.767 11.631 -6.440 1.00 40.69 85 ARG A N 1
ATOM 675 C CA . ARG A 1 85 ? -26.193 10.921 -5.275 1.00 40.69 85 ARG A CA 1
ATOM 676 C C . ARG A 1 85 ? -24.807 11.447 -4.873 1.00 40.69 85 ARG A C 1
ATOM 678 O O . ARG A 1 85 ? -24.487 11.447 -3.680 1.00 40.69 85 ARG A O 1
ATOM 685 N N . MET A 1 86 ? -23.996 11.947 -5.815 1.00 38.00 86 MET A N 1
ATOM 686 C CA . MET A 1 86 ? -22.634 12.446 -5.537 1.00 38.00 86 MET A CA 1
ATOM 687 C C . MET A 1 86 ? -22.589 13.726 -4.694 1.00 38.00 86 MET A C 1
ATOM 689 O O . MET A 1 86 ? -21.550 14.020 -4.103 1.00 38.00 86 MET A O 1
ATOM 693 N N . LYS A 1 87 ? -23.688 14.482 -4.582 1.00 38.66 87 LYS A N 1
ATOM 694 C CA . LYS A 1 87 ? -23.708 15.747 -3.824 1.00 38.66 87 LYS A CA 1
ATOM 695 C C . LYS A 1 87 ? -23.936 15.600 -2.312 1.00 38.66 87 LYS A C 1
ATOM 697 O O . LYS A 1 87 ? -23.852 16.607 -1.613 1.00 38.66 87 LYS A O 1
ATOM 702 N N . GLY A 1 88 ? -24.170 14.391 -1.785 1.00 50.59 88 GLY A N 1
ATOM 703 C CA . GLY A 1 88 ? -24.426 14.200 -0.345 1.00 50.59 88 GLY A CA 1
ATOM 704 C C . GLY A 1 88 ? -24.018 12.861 0.280 1.00 50.59 88 GLY A C 1
ATOM 705 O O . GLY A 1 88 ? -24.276 12.668 1.465 1.00 50.59 88 GLY A O 1
ATOM 706 N N . SER A 1 89 ? -23.413 11.933 -0.469 1.00 60.94 89 SER A N 1
ATOM 707 C CA . SER A 1 89 ? -23.095 10.592 0.045 1.00 60.94 89 SER A CA 1
ATOM 708 C C . SER A 1 89 ? -21.853 10.576 0.942 1.00 60.94 89 SER A C 1
ATOM 710 O O . SER A 1 89 ? -20.818 11.174 0.642 1.00 60.94 89 SER A O 1
ATOM 712 N N . VAL A 1 90 ? -21.945 9.808 2.021 1.00 64.69 90 VAL A N 1
ATOM 713 C CA . VAL A 1 90 ? -20.853 9.442 2.931 1.00 64.69 90 VAL A CA 1
ATOM 714 C C . VAL A 1 90 ? -19.681 8.797 2.206 1.00 64.69 90 VAL A C 1
ATOM 716 O O . VAL A 1 90 ? -18.537 9.021 2.586 1.00 64.69 90 VAL A O 1
ATOM 719 N N . GLU A 1 91 ? -19.935 8.111 1.096 1.00 62.25 91 GLU A N 1
ATOM 720 C CA . GLU A 1 91 ? -18.893 7.580 0.216 1.00 62.25 91 GLU A CA 1
ATOM 721 C C . GLU A 1 91 ? -18.022 8.698 -0.379 1.00 62.25 91 GLU A C 1
ATOM 723 O O . GLU A 1 91 ? -16.805 8.558 -0.430 1.00 62.25 91 GLU A O 1
ATOM 728 N N . CYS A 1 92 ? -18.605 9.845 -0.745 1.00 61.62 92 CYS A N 1
ATOM 729 C CA . CYS A 1 92 ? -17.857 11.002 -1.246 1.00 61.62 92 CYS A CA 1
ATOM 730 C C . CYS A 1 92 ? -17.012 11.638 -0.130 1.00 61.62 92 CYS A C 1
ATOM 732 O O . CYS A 1 92 ? -15.838 11.950 -0.328 1.00 61.62 92 CYS A O 1
ATOM 734 N N . ALA A 1 93 ? -17.567 11.755 1.083 1.00 67.12 93 ALA A N 1
ATOM 735 C CA . ALA A 1 93 ? -16.817 12.227 2.247 1.00 67.12 93 ALA A CA 1
ATOM 736 C C . ALA A 1 93 ? -15.654 11.283 2.602 1.00 67.12 93 ALA A C 1
ATOM 738 O O . ALA A 1 93 ? -14.550 11.752 2.884 1.00 67.12 93 ALA A O 1
ATOM 739 N N . LEU A 1 94 ? -15.874 9.966 2.546 1.00 68.25 94 LEU A N 1
ATOM 740 C CA . LEU A 1 94 ? -14.841 8.953 2.762 1.00 68.25 94 LEU A CA 1
ATOM 741 C C . LEU A 1 94 ? -13.768 9.005 1.679 1.00 68.25 94 LEU A C 1
ATOM 743 O O . LEU A 1 94 ? -12.594 9.004 2.026 1.00 68.25 94 LEU A O 1
ATOM 747 N N . GLN A 1 95 ? -14.140 9.134 0.405 1.00 67.56 95 GLN A N 1
ATOM 748 C CA . GLN A 1 95 ? -13.194 9.303 -0.703 1.00 67.56 95 GLN A CA 1
ATOM 749 C C . GLN A 1 95 ? -12.369 10.590 -0.559 1.00 67.56 95 GLN A C 1
ATOM 751 O O . GLN A 1 95 ? -11.164 10.595 -0.800 1.00 67.56 95 GLN A O 1
ATOM 756 N N . GLU A 1 96 ? -12.972 11.697 -0.125 1.00 68.94 96 GLU A N 1
ATOM 757 C CA . GLU A 1 96 ? -12.242 12.943 0.133 1.00 68.94 96 GLU A CA 1
ATOM 758 C C . GLU A 1 96 ? -11.306 12.838 1.347 1.00 68.94 96 GLU A C 1
ATOM 760 O O . GLU A 1 96 ? -10.175 13.334 1.313 1.00 68.94 96 GLU A O 1
ATOM 765 N N . LEU A 1 97 ? -11.734 12.170 2.422 1.00 69.62 97 LEU A N 1
ATOM 766 C CA . LEU A 1 97 ? -10.869 11.874 3.565 1.00 69.62 97 LEU A CA 1
ATOM 767 C C . LEU A 1 97 ? -9.729 10.935 3.164 1.00 69.62 97 LEU A C 1
ATOM 769 O O . LEU A 1 97 ? -8.584 11.194 3.522 1.00 69.62 97 LEU A O 1
ATOM 773 N N . GLU A 1 98 ? -10.014 9.907 2.370 1.00 67.88 98 GLU A N 1
ATOM 774 C CA . GLU A 1 98 ? -9.030 8.986 1.812 1.00 67.88 98 GLU A CA 1
ATOM 775 C C . GLU A 1 98 ? -7.964 9.750 1.020 1.00 67.88 98 GLU A C 1
ATOM 777 O O . GLU A 1 98 ? -6.772 9.649 1.321 1.00 67.88 98 GLU A O 1
ATOM 782 N N . LYS A 1 99 ? -8.383 10.620 0.090 1.00 67.19 99 LYS A N 1
ATOM 783 C CA . LYS A 1 99 ? -7.468 11.492 -0.655 1.00 67.19 99 LYS A CA 1
ATOM 784 C C . LYS A 1 99 ? -6.604 12.318 0.291 1.00 67.19 99 LYS A C 1
ATOM 786 O O . LYS A 1 99 ? -5.409 12.456 0.036 1.00 67.19 99 LYS A O 1
ATOM 791 N N . LYS A 1 100 ? -7.153 12.875 1.378 1.00 65.94 100 LYS A N 1
ATOM 792 C CA . LYS A 1 100 ? -6.387 13.661 2.370 1.00 65.94 100 LYS A CA 1
ATOM 793 C C . LYS A 1 100 ? -5.386 12.825 3.167 1.00 65.94 100 LYS A C 1
ATOM 795 O O . LYS A 1 100 ? -4.368 13.372 3.583 1.00 65.94 100 LYS A O 1
ATOM 800 N N . LEU A 1 101 ? -5.648 11.535 3.361 1.00 65.25 101 LEU A N 1
ATOM 801 C CA . LEU A 1 101 ? -4.745 10.625 4.067 1.00 65.25 101 LEU A CA 1
ATOM 802 C C . LEU A 1 101 ? -3.515 10.249 3.233 1.00 65.25 101 LEU A C 1
ATOM 804 O O . LEU A 1 101 ? -2.489 9.893 3.816 1.00 65.25 101 LEU A O 1
ATOM 808 N N . VAL A 1 102 ? -3.579 10.381 1.902 1.00 67.62 102 VAL A N 1
ATOM 809 C CA . VAL A 1 102 ? -2.438 10.067 1.036 1.00 67.62 102 VAL A CA 1
ATOM 810 C C . VAL A 1 102 ? -1.305 11.071 1.196 1.00 67.62 102 VAL A C 1
ATOM 812 O O . VAL A 1 102 ? -1.421 12.255 0.865 1.00 67.62 102 VAL A O 1
ATOM 815 N N . ASN A 1 103 ? -0.176 10.554 1.681 1.00 71.38 103 ASN A N 1
ATOM 816 C CA . ASN A 1 103 ? 1.064 11.292 1.856 1.00 71.38 103 ASN A CA 1
ATOM 817 C C . ASN A 1 103 ? 1.736 11.545 0.497 1.00 71.38 103 ASN A C 1
ATOM 819 O O . ASN A 1 103 ? 2.247 10.617 -0.124 1.00 71.38 103 ASN A O 1
ATOM 823 N N . ILE A 1 104 ? 1.785 12.808 0.068 1.00 74.31 104 ILE A N 1
ATOM 824 C CA . ILE A 1 104 ? 2.371 13.223 -1.223 1.00 74.31 104 ILE A CA 1
ATOM 825 C C . ILE A 1 104 ? 3.793 13.798 -1.053 1.00 74.31 104 ILE A C 1
ATOM 827 O O . ILE A 1 104 ? 4.364 14.429 -1.932 1.00 74.31 104 ILE A O 1
ATOM 831 N N . SER A 1 105 ? 4.420 13.571 0.102 1.00 80.12 105 SER A N 1
ATOM 832 C CA . SER A 1 105 ? 5.803 14.001 0.327 1.00 80.12 105 SER A CA 1
ATOM 833 C C . SER A 1 105 ? 6.822 13.086 -0.361 1.00 80.12 105 SER A C 1
ATOM 835 O O . SER A 1 105 ? 6.561 11.912 -0.629 1.00 80.12 105 SER A O 1
ATOM 837 N N . ARG A 1 106 ? 8.060 13.583 -0.498 1.00 76.50 106 ARG A N 1
ATOM 838 C CA . ARG A 1 106 ? 9.241 12.789 -0.897 1.00 76.50 106 ARG A CA 1
ATOM 839 C C . ARG A 1 106 ? 9.534 11.592 0.025 1.00 76.50 106 ARG A C 1
ATOM 841 O O . ARG A 1 106 ? 10.362 10.752 -0.307 1.00 76.50 106 ARG A O 1
ATOM 848 N N . GLY A 1 107 ? 8.894 11.515 1.196 1.00 79.25 107 GLY A N 1
ATOM 849 C CA . GLY A 1 107 ? 8.982 10.359 2.088 1.00 79.25 107 GLY A CA 1
ATOM 850 C C . GLY A 1 107 ? 8.157 9.155 1.620 1.00 79.25 107 GLY A C 1
ATOM 851 O O . GLY A 1 107 ? 8.384 8.044 2.103 1.00 79.25 107 GLY A O 1
ATOM 852 N N . ASN A 1 108 ? 7.214 9.352 0.693 1.00 86.44 108 ASN A N 1
ATOM 853 C CA . ASN A 1 108 ? 6.424 8.275 0.114 1.00 86.44 108 ASN A CA 1
ATOM 854 C C . ASN A 1 108 ? 7.213 7.578 -1.004 1.00 86.44 108 ASN A C 1
ATOM 856 O O . ASN A 1 108 ? 7.476 8.159 -2.054 1.00 86.44 108 ASN A O 1
ATOM 860 N N . ARG A 1 109 ? 7.553 6.300 -0.804 1.00 89.31 109 ARG A N 1
ATOM 861 C CA . ARG A 1 109 ? 8.315 5.501 -1.783 1.00 89.31 109 ARG A CA 1
ATOM 862 C C . ARG A 1 109 ? 7.531 5.156 -3.044 1.00 89.31 109 ARG A C 1
ATOM 864 O O . ARG A 1 109 ? 8.134 4.741 -4.025 1.00 89.31 109 ARG A O 1
ATOM 871 N N . LEU A 1 110 ? 6.214 5.336 -3.015 1.00 91.88 110 LEU A N 1
ATOM 872 C CA . LEU A 1 110 ? 5.368 5.275 -4.199 1.00 91.88 110 LEU A CA 1
ATOM 873 C C . LEU A 1 110 ? 5.431 6.566 -5.032 1.00 91.88 110 LEU A C 1
ATOM 875 O O . LEU A 1 110 ? 4.813 6.637 -6.082 1.00 91.88 110 LEU A O 1
ATOM 879 N N . LEU A 1 111 ? 6.170 7.585 -4.593 1.00 91.38 111 LEU A N 1
ATOM 880 C CA . LEU A 1 111 ? 6.410 8.811 -5.361 1.00 91.38 111 LEU A CA 1
ATOM 881 C C . LEU A 1 111 ? 7.898 9.036 -5.606 1.00 91.38 111 LEU A C 1
ATOM 883 O O . LEU A 1 111 ? 8.311 9.344 -6.722 1.00 91.38 111 LEU A O 1
ATOM 887 N N . PHE A 1 112 ? 8.711 8.850 -4.568 1.00 91.75 112 PHE A N 1
ATOM 888 C CA . PHE A 1 112 ? 10.147 9.044 -4.650 1.00 91.75 112 PHE A CA 1
ATOM 889 C C . PHE A 1 112 ? 10.901 8.023 -3.796 1.00 91.75 112 PHE A C 1
ATOM 891 O O . PHE A 1 112 ? 10.819 7.999 -2.565 1.00 91.75 112 PHE A O 1
ATOM 898 N N . MET A 1 113 ? 11.678 7.175 -4.462 1.00 91.50 113 MET A N 1
ATOM 899 C CA . MET A 1 113 ? 12.502 6.147 -3.848 1.00 91.50 113 MET A CA 1
ATOM 900 C C . MET A 1 113 ? 13.991 6.433 -4.105 1.00 91.50 113 MET A C 1
ATOM 902 O O . MET A 1 113 ? 14.516 6.102 -5.161 1.00 91.50 113 MET A O 1
ATOM 906 N N . PRO A 1 114 ? 14.740 6.993 -3.139 1.00 86.06 114 PRO A N 1
ATOM 907 C CA . PRO A 1 114 ? 16.140 7.363 -3.373 1.00 86.06 114 PRO A CA 1
ATOM 908 C C . PRO A 1 114 ? 17.094 6.158 -3.401 1.00 86.06 114 PRO A C 1
ATOM 910 O O . PRO A 1 114 ? 18.153 6.199 -4.030 1.00 86.06 114 PRO A O 1
ATOM 913 N N . ARG A 1 115 ? 16.765 5.082 -2.671 1.00 87.25 115 ARG A N 1
ATOM 914 C CA . ARG A 1 115 ? 17.673 3.948 -2.440 1.00 87.25 115 ARG A CA 1
ATOM 915 C C . ARG A 1 115 ? 16.919 2.629 -2.361 1.00 87.25 115 ARG A C 1
ATOM 917 O O . ARG A 1 115 ? 15.971 2.527 -1.587 1.00 87.25 115 ARG A O 1
ATOM 924 N N . ALA A 1 116 ? 17.427 1.610 -3.049 1.00 81.81 116 ALA A N 1
ATOM 925 C CA . ALA A 1 116 ? 16.967 0.219 -2.952 1.00 81.81 116 ALA A CA 1
ATOM 926 C C . ALA A 1 116 ? 17.909 -0.674 -2.127 1.00 81.81 116 ALA A C 1
ATOM 928 O O . ALA A 1 116 ? 17.682 -1.868 -1.995 1.00 81.81 116 ALA A O 1
ATOM 929 N N . SER A 1 117 ? 18.980 -0.115 -1.555 1.00 70.81 117 SER A N 1
ATOM 930 C CA . SER A 1 117 ? 19.984 -0.865 -0.784 1.00 70.81 117 SER A CA 1
ATOM 931 C C . SER A 1 117 ? 19.735 -0.913 0.727 1.00 70.81 117 SER A C 1
ATOM 933 O O . SER A 1 117 ? 20.530 -1.509 1.459 1.00 70.81 117 SER A O 1
ATOM 935 N N . ASN A 1 118 ? 18.660 -0.289 1.217 1.00 74.25 118 ASN A N 1
ATOM 936 C CA . ASN A 1 118 ? 18.312 -0.337 2.632 1.00 74.25 118 ASN A CA 1
ATOM 937 C C . ASN A 1 118 ? 17.699 -1.701 2.968 1.00 74.25 118 ASN A C 1
ATOM 939 O O . ASN A 1 118 ? 16.500 -1.897 2.786 1.00 74.25 118 ASN A O 1
ATOM 943 N N . SER A 1 119 ? 18.515 -2.601 3.519 1.00 72.44 119 SER A N 1
ATOM 944 C CA . SER A 1 119 ? 18.170 -3.998 3.817 1.00 72.44 119 SER A CA 1
ATOM 945 C C . SER A 1 119 ? 16.910 -4.206 4.657 1.00 72.44 119 SER A C 1
ATOM 947 O O . SER A 1 119 ? 16.365 -5.302 4.664 1.00 72.44 119 SER A O 1
ATOM 949 N N . LYS A 1 120 ? 16.434 -3.186 5.379 1.00 82.56 120 LYS A N 1
ATOM 950 C CA . LYS A 1 120 ? 15.187 -3.270 6.150 1.00 82.56 120 LYS A CA 1
ATOM 951 C C . LYS A 1 120 ? 13.937 -3.022 5.308 1.00 82.56 120 LYS A C 1
ATOM 953 O O . LYS A 1 120 ? 12.858 -3.440 5.709 1.00 82.56 120 LYS A O 1
ATOM 958 N N . GLU A 1 121 ? 14.057 -2.317 4.191 1.00 88.50 121 GLU A N 1
ATOM 959 C CA . GLU A 1 121 ? 12.912 -1.727 3.490 1.00 88.50 121 GLU A CA 1
ATOM 960 C C . GLU A 1 121 ? 12.845 -2.111 2.014 1.00 88.50 121 GLU A C 1
ATOM 962 O O . GLU A 1 121 ? 11.746 -2.210 1.481 1.00 88.50 121 GLU A O 1
ATOM 967 N N . ALA A 1 122 ? 13.980 -2.330 1.350 1.00 93.75 122 ALA A N 1
ATOM 968 C CA . ALA A 1 122 ? 14.013 -2.718 -0.052 1.00 93.75 122 ALA A CA 1
ATOM 969 C C . ALA A 1 122 ? 15.316 -3.436 -0.423 1.00 93.75 122 ALA A C 1
ATOM 971 O O . ALA A 1 122 ? 16.327 -3.344 0.277 1.00 93.75 122 ALA A O 1
ATOM 972 N N . PHE A 1 123 ? 15.272 -4.137 -1.548 1.00 94.81 123 PHE A N 1
ATOM 973 C CA . PHE A 1 123 ? 16.394 -4.801 -2.181 1.00 94.81 123 PHE A CA 1
ATOM 974 C C . PHE A 1 123 ? 16.252 -4.688 -3.704 1.00 94.81 123 PHE A C 1
ATOM 976 O O . PHE A 1 123 ? 15.184 -4.927 -4.264 1.00 94.81 123 PHE A O 1
ATOM 983 N N . ASP A 1 124 ? 17.336 -4.322 -4.376 1.00 95.06 124 ASP A N 1
ATOM 984 C CA . ASP A 1 124 ? 17.403 -4.277 -5.837 1.00 95.06 124 ASP A CA 1
ATOM 985 C C . ASP A 1 124 ? 17.631 -5.689 -6.393 1.00 95.06 124 ASP A C 1
ATOM 987 O O . ASP A 1 124 ? 18.698 -6.280 -6.204 1.00 95.06 124 ASP A O 1
ATOM 991 N N . LEU A 1 125 ? 16.606 -6.228 -7.058 1.00 94.62 125 LEU A N 1
ATOM 992 C CA . LEU A 1 125 ? 16.592 -7.591 -7.587 1.00 94.62 125 LEU A CA 1
ATOM 993 C C . LEU A 1 125 ? 17.494 -7.761 -8.811 1.00 94.62 125 LEU A C 1
ATOM 995 O O . LEU A 1 125 ? 17.827 -8.894 -9.151 1.00 94.62 125 LEU A O 1
ATOM 999 N N . THR A 1 126 ? 17.968 -6.677 -9.429 1.00 92.12 126 THR A N 1
ATOM 1000 C CA . THR A 1 126 ? 18.935 -6.801 -10.527 1.00 92.12 126 THR A CA 1
ATOM 1001 C C . THR A 1 126 ? 20.250 -7.448 -10.086 1.00 92.12 126 THR A C 1
ATOM 1003 O O . THR A 1 126 ? 20.923 -8.099 -10.881 1.00 92.12 126 THR A O 1
ATOM 1006 N N . GLN A 1 127 ? 20.575 -7.367 -8.790 1.00 90.50 127 GLN A N 1
ATOM 1007 C CA . GLN A 1 127 ? 21.771 -7.971 -8.197 1.00 90.50 127 GLN A CA 1
ATOM 1008 C C . GLN A 1 127 ? 21.772 -9.507 -8.194 1.00 90.50 127 GLN A C 1
ATOM 1010 O O . GLN A 1 127 ? 22.818 -10.091 -7.924 1.00 90.50 127 GLN A O 1
ATOM 1015 N N . VAL A 1 128 ? 20.629 -10.158 -8.442 1.00 91.75 128 VAL A N 1
ATOM 1016 C CA . VAL A 1 128 ? 20.504 -11.630 -8.455 1.00 91.75 128 VAL A CA 1
ATOM 1017 C C . VAL A 1 128 ? 20.156 -12.193 -9.837 1.00 91.75 128 VAL A C 1
ATOM 1019 O O . VAL A 1 128 ? 20.000 -13.406 -9.979 1.00 91.75 128 VAL A O 1
ATOM 1022 N N . LEU A 1 129 ? 20.081 -11.333 -10.862 1.00 91.25 129 LEU A N 1
ATOM 1023 C CA . LEU A 1 129 ? 19.722 -11.728 -12.229 1.00 91.25 129 LEU A CA 1
ATOM 1024 C C . LEU A 1 129 ? 20.732 -12.684 -12.880 1.00 91.25 129 LEU A C 1
ATOM 1026 O O . LEU A 1 129 ? 20.385 -13.400 -13.814 1.00 91.25 129 LEU A O 1
ATOM 1030 N N . HIS A 1 130 ? 21.978 -12.724 -12.396 1.00 87.69 130 HIS A N 1
ATOM 1031 C CA . HIS A 1 130 ? 22.992 -13.664 -12.889 1.00 87.69 130 HIS A CA 1
ATOM 1032 C C . HIS A 1 130 ? 22.772 -15.104 -12.406 1.00 87.69 130 HIS A C 1
ATOM 1034 O O . HIS A 1 130 ? 23.323 -16.023 -13.006 1.00 87.69 130 HIS A O 1
ATOM 1040 N N . GLU A 1 131 ? 21.992 -15.316 -11.338 1.00 86.81 131 GLU A N 1
ATOM 1041 C CA . GLU A 1 131 ? 21.678 -16.654 -10.807 1.00 86.81 131 GLU A CA 1
ATOM 1042 C C . GLU A 1 131 ? 20.240 -17.092 -11.103 1.00 86.81 131 GLU A C 1
ATOM 1044 O O . GLU A 1 131 ? 19.972 -18.293 -11.186 1.00 86.81 131 GLU A O 1
ATOM 1049 N N . CYS A 1 132 ? 19.301 -16.152 -11.219 1.00 91.06 132 CYS A N 1
ATOM 1050 C CA . CYS A 1 132 ? 17.880 -16.461 -11.342 1.00 91.06 132 CYS A CA 1
ATOM 1051 C C . CYS A 1 132 ? 17.096 -15.356 -12.057 1.00 91.06 132 CYS A C 1
ATOM 1053 O O . CYS A 1 132 ? 17.571 -14.236 -12.187 1.00 91.06 132 CYS A O 1
ATOM 1055 N N . ASP A 1 133 ? 15.863 -15.668 -12.457 1.00 93.38 133 ASP A N 1
ATOM 1056 C CA . ASP A 1 133 ? 14.883 -14.686 -12.925 1.00 93.38 133 ASP A CA 1
ATOM 1057 C C . ASP A 1 133 ? 13.793 -14.487 -11.850 1.00 93.38 133 ASP A C 1
ATOM 1059 O O . ASP A 1 133 ? 12.895 -15.331 -11.719 1.00 93.38 133 ASP A O 1
ATOM 1063 N N . PRO A 1 134 ? 13.852 -13.399 -11.057 1.00 91.81 134 PRO A N 1
ATOM 1064 C CA . PRO A 1 134 ? 12.872 -13.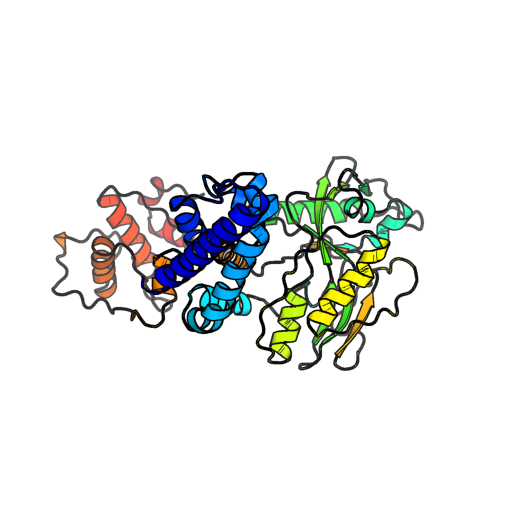106 -10.017 1.00 91.81 134 PRO A CA 1
ATOM 1065 C C . PRO A 1 134 ? 11.476 -12.813 -10.556 1.00 91.81 134 PRO A C 1
ATOM 1067 O O . PRO A 1 134 ? 10.504 -13.103 -9.865 1.00 91.81 134 PRO A O 1
ATOM 1070 N N . LEU A 1 135 ? 11.360 -12.232 -11.752 1.00 93.19 135 LEU A N 1
ATOM 1071 C CA . LEU A 1 135 ? 10.065 -11.850 -12.305 1.00 93.19 135 LEU A CA 1
ATOM 1072 C C . LEU A 1 135 ? 9.311 -13.063 -12.866 1.00 93.19 135 LEU A C 1
ATOM 1074 O O . LEU A 1 135 ? 8.090 -13.006 -12.981 1.00 93.19 135 LEU A O 1
ATOM 1078 N N . SER A 1 136 ? 9.992 -14.197 -13.079 1.00 93.19 136 SER A N 1
ATOM 1079 C CA . SER A 1 136 ? 9.356 -15.452 -13.503 1.00 93.19 136 SER A CA 1
ATOM 1080 C C . SER A 1 136 ? 8.173 -15.899 -12.638 1.00 93.19 136 SER A C 1
ATOM 1082 O O . SER A 1 136 ? 7.280 -16.572 -13.151 1.00 93.19 136 SER A O 1
ATOM 1084 N N . VAL A 1 137 ? 8.124 -15.502 -11.358 1.00 92.88 137 VAL A N 1
ATOM 1085 C CA . VAL A 1 137 ? 6.990 -15.785 -10.456 1.00 92.88 137 VAL A CA 1
ATOM 1086 C C . VAL A 1 137 ? 5.726 -14.993 -10.803 1.00 92.88 137 VAL A C 1
ATOM 1088 O O . VAL A 1 137 ? 4.637 -15.394 -10.415 1.00 92.88 137 VAL A O 1
ATOM 1091 N N . ILE A 1 138 ? 5.855 -13.862 -11.500 1.00 92.06 138 ILE A N 1
ATOM 1092 C CA . ILE A 1 138 ? 4.730 -13.006 -11.899 1.00 92.06 138 ILE A CA 1
ATOM 1093 C C . ILE A 1 138 ? 3.964 -13.661 -13.048 1.00 92.06 138 ILE A C 1
ATOM 1095 O O . ILE A 1 138 ? 2.735 -13.659 -13.050 1.00 92.06 138 ILE A O 1
ATOM 1099 N N . TRP A 1 139 ? 4.689 -14.234 -14.011 1.00 91.00 139 TRP A N 1
ATOM 1100 C CA . TRP A 1 139 ? 4.097 -14.837 -15.210 1.00 91.00 139 TRP A CA 1
ATOM 1101 C C . TRP A 1 139 ? 3.771 -16.321 -15.037 1.00 91.00 139 TRP A C 1
ATOM 1103 O O . TRP A 1 139 ? 2.900 -16.842 -15.727 1.00 91.00 139 TRP A O 1
ATOM 1113 N N . ASP A 1 140 ? 4.444 -17.001 -14.108 1.00 89.88 140 ASP A N 1
ATOM 1114 C CA . ASP A 1 140 ? 4.108 -18.356 -13.683 1.00 89.88 140 ASP A CA 1
ATOM 1115 C C . ASP A 1 140 ? 3.989 -18.401 -12.156 1.00 89.88 140 ASP A C 1
ATOM 1117 O O . ASP A 1 140 ? 4.966 -18.613 -11.431 1.00 89.88 140 ASP A O 1
ATOM 1121 N N . ARG A 1 141 ? 2.753 -18.214 -11.676 1.00 87.75 141 ARG A N 1
ATOM 1122 C CA . ARG A 1 141 ? 2.414 -18.127 -10.245 1.00 87.75 141 ARG A CA 1
ATOM 1123 C C . ARG A 1 141 ? 2.742 -19.405 -9.461 1.00 87.75 141 ARG A C 1
ATOM 1125 O O . ARG A 1 141 ? 2.889 -19.355 -8.242 1.00 87.75 141 ARG A O 1
ATOM 1132 N N . SER A 1 142 ? 2.932 -20.541 -10.144 1.00 88.00 142 SER A N 1
ATOM 1133 C CA . SER A 1 142 ? 3.317 -21.807 -9.509 1.00 88.00 142 SER A CA 1
ATOM 1134 C C . SER A 1 142 ? 4.806 -21.877 -9.144 1.00 88.00 142 SER A C 1
ATOM 1136 O O . SER A 1 142 ? 5.208 -22.682 -8.292 1.00 88.00 142 SER A O 1
ATOM 1138 N N . LYS A 1 143 ? 5.642 -21.033 -9.765 1.00 90.56 143 LYS A N 1
ATOM 1139 C CA . LYS A 1 143 ? 7.090 -21.048 -9.560 1.00 90.56 143 LYS A CA 1
ATOM 1140 C C . LYS A 1 143 ? 7.487 -20.548 -8.181 1.00 90.56 143 LYS A C 1
ATOM 1142 O O . LYS A 1 143 ? 6.872 -19.682 -7.561 1.00 90.56 143 LYS A O 1
ATOM 1147 N N . ARG A 1 144 ? 8.621 -21.080 -7.733 1.00 93.38 144 ARG A N 1
ATOM 1148 C CA . ARG A 1 144 ? 9.365 -20.589 -6.575 1.00 93.38 144 ARG A CA 1
ATOM 1149 C C . ARG A 1 144 ? 10.789 -20.308 -7.013 1.00 93.38 144 ARG A C 1
ATOM 1151 O O . ARG A 1 144 ? 11.455 -21.202 -7.529 1.00 93.38 144 ARG A O 1
ATOM 1158 N N . VAL A 1 145 ? 11.251 -19.084 -6.794 1.00 95.88 145 VAL A N 1
ATOM 1159 C CA . VAL A 1 145 ? 12.579 -18.642 -7.233 1.00 95.88 145 VAL A CA 1
ATOM 1160 C C . VAL A 1 145 ? 13.474 -18.459 -6.023 1.00 95.88 145 VAL A C 1
ATOM 1162 O O . VAL A 1 145 ? 13.159 -17.691 -5.120 1.00 95.88 145 VAL A O 1
ATOM 1165 N N . ARG A 1 146 ? 14.610 -19.156 -5.983 1.00 95.44 146 ARG A N 1
ATOM 1166 C CA . ARG A 1 146 ? 15.612 -18.956 -4.933 1.00 95.44 146 ARG A CA 1
ATOM 1167 C C . ARG A 1 146 ? 16.405 -17.683 -5.229 1.00 95.44 146 ARG A C 1
ATOM 1169 O O . ARG A 1 146 ? 17.176 -17.673 -6.178 1.00 95.44 146 ARG A O 1
ATOM 1176 N N . LEU A 1 147 ? 16.245 -16.652 -4.399 1.00 93.75 147 LEU A N 1
ATOM 1177 C CA . LEU A 1 147 ? 16.928 -15.364 -4.567 1.00 93.75 147 LEU A CA 1
ATOM 1178 C C . LEU A 1 147 ? 18.354 -15.371 -4.011 1.00 93.75 147 LEU A C 1
ATOM 1180 O O . LEU A 1 147 ? 19.245 -14.760 -4.587 1.00 93.75 147 LEU A O 1
ATOM 1184 N N . ALA A 1 148 ? 18.563 -16.004 -2.854 1.00 93.19 148 ALA A N 1
ATOM 1185 C CA . ALA A 1 148 ? 19.875 -16.057 -2.217 1.00 93.19 148 ALA A CA 1
ATOM 1186 C C . ALA A 1 148 ? 19.996 -17.235 -1.242 1.00 93.19 148 ALA A C 1
ATOM 1188 O O . ALA A 1 148 ? 19.020 -17.638 -0.606 1.00 93.19 148 ALA A O 1
ATOM 1189 N N . SER A 1 149 ? 21.219 -17.724 -1.072 1.00 92.00 149 SER A N 1
ATOM 1190 C CA . SER A 1 149 ? 21.677 -18.629 -0.019 1.00 92.00 149 SER A CA 1
ATOM 1191 C C . SER A 1 149 ? 22.880 -18.003 0.711 1.00 92.00 149 SER A C 1
ATOM 1193 O O . SER A 1 149 ? 23.459 -17.025 0.224 1.00 92.00 149 SER A O 1
ATOM 1195 N N . PRO A 1 150 ? 23.315 -18.543 1.865 1.00 88.12 150 PRO A N 1
ATOM 1196 C CA . PRO A 1 150 ? 24.548 -18.107 2.532 1.00 88.12 150 PRO A CA 1
ATOM 1197 C C . PRO A 1 150 ? 25.814 -18.193 1.658 1.00 88.12 150 PRO A C 1
ATOM 1199 O O . PRO A 1 150 ? 26.828 -17.565 1.974 1.00 88.12 150 PRO A O 1
ATOM 1202 N N . GLU A 1 151 ? 25.757 -18.977 0.580 1.00 86.56 151 GLU A N 1
ATOM 1203 C CA . GLU A 1 151 ? 26.848 -19.209 -0.368 1.00 86.56 151 GLU A CA 1
ATOM 1204 C C . GLU A 1 151 ? 26.735 -18.361 -1.644 1.00 86.56 151 GLU A C 1
ATOM 1206 O O . GLU A 1 151 ? 27.678 -18.352 -2.436 1.00 86.56 151 GLU A O 1
ATOM 1211 N N . THR A 1 152 ? 25.629 -17.629 -1.837 1.00 86.69 152 THR A N 1
ATOM 1212 C CA . THR A 1 152 ? 25.395 -16.784 -3.017 1.00 86.69 152 THR A CA 1
ATOM 1213 C C . THR A 1 152 ? 26.527 -15.785 -3.219 1.00 86.69 152 THR A C 1
ATOM 1215 O O . THR A 1 152 ? 26.971 -15.092 -2.288 1.00 86.69 152 THR A O 1
ATOM 1218 N N . ARG A 1 153 ? 26.982 -15.682 -4.468 1.00 85.31 153 ARG A N 1
ATOM 1219 C CA . ARG A 1 153 ? 28.082 -14.804 -4.865 1.00 85.31 153 ARG A CA 1
ATOM 1220 C C . ARG A 1 153 ? 27.562 -13.643 -5.701 1.00 85.31 153 ARG A C 1
ATOM 1222 O O . ARG A 1 153 ? 26.500 -13.710 -6.307 1.00 85.31 153 ARG A O 1
ATOM 1229 N N . THR A 1 154 ? 28.310 -12.548 -5.705 1.00 85.94 154 THR A N 1
ATOM 1230 C CA . THR A 1 154 ? 28.065 -11.443 -6.635 1.00 85.94 154 THR A CA 1
ATOM 1231 C C . THR A 1 154 ? 28.351 -11.897 -8.068 1.00 85.94 154 THR A C 1
ATOM 1233 O O . THR A 1 154 ? 29.023 -12.910 -8.273 1.00 85.94 154 THR A O 1
ATOM 1236 N N . SER A 1 155 ? 27.923 -11.117 -9.061 1.00 81.62 155 SER A N 1
ATOM 1237 C CA . SER A 1 155 ? 28.277 -11.343 -10.472 1.00 81.62 155 SER A CA 1
ATOM 1238 C C . SER A 1 155 ? 29.796 -11.437 -10.709 1.00 81.62 155 SER A C 1
ATOM 1240 O O . SER A 1 155 ? 30.247 -12.166 -11.585 1.00 81.62 155 SER A O 1
ATOM 1242 N N . GLU A 1 156 ? 30.599 -10.768 -9.875 1.00 82.44 156 GLU A N 1
ATOM 1243 C CA . GLU A 1 156 ? 32.073 -10.814 -9.873 1.00 82.44 156 GLU A CA 1
ATOM 1244 C C . GLU A 1 156 ? 32.669 -12.004 -9.085 1.00 82.44 156 GLU A C 1
ATOM 1246 O O . GLU A 1 156 ? 33.877 -12.064 -8.853 1.00 82.44 156 GLU A O 1
ATOM 1251 N N . GLY A 1 157 ? 31.845 -12.931 -8.588 1.00 78.88 157 GLY A N 1
ATOM 1252 C CA . GLY A 1 157 ? 32.288 -14.118 -7.850 1.00 78.88 157 GLY A CA 1
ATOM 1253 C C . GLY A 1 157 ? 32.707 -13.872 -6.393 1.00 78.88 157 GLY A C 1
ATOM 1254 O O . GLY A 1 157 ? 33.230 -14.784 -5.741 1.00 78.88 157 GLY A O 1
ATOM 1255 N N . ARG A 1 158 ? 32.476 -12.674 -5.838 1.00 83.69 158 ARG A N 1
ATOM 1256 C CA . ARG A 1 158 ? 32.766 -12.353 -4.426 1.00 83.69 158 ARG A CA 1
ATOM 1257 C C . ARG A 1 158 ? 31.638 -12.839 -3.519 1.00 83.69 158 ARG A C 1
ATOM 1259 O O . ARG A 1 158 ? 30.500 -12.969 -3.956 1.00 83.69 158 ARG A O 1
ATOM 1266 N N . LYS A 1 159 ? 31.928 -13.090 -2.238 1.00 83.06 159 LYS A N 1
ATOM 1267 C CA . LYS A 1 159 ? 30.887 -13.442 -1.259 1.00 83.06 159 LYS A CA 1
ATOM 1268 C C . LYS A 1 159 ? 29.897 -12.280 -1.126 1.00 83.06 159 LYS A C 1
ATOM 1270 O O . LYS A 1 159 ? 30.315 -11.162 -0.827 1.00 83.06 159 LYS A O 1
ATOM 1275 N N . SER A 1 160 ? 28.613 -12.541 -1.367 1.00 87.25 160 SER A N 1
ATOM 1276 C CA . SER A 1 160 ? 27.558 -11.533 -1.239 1.00 87.25 160 SER A CA 1
ATOM 1277 C C . SER A 1 160 ? 26.979 -11.505 0.182 1.00 87.25 160 SER A C 1
ATOM 1279 O O . SER A 1 160 ? 27.112 -12.462 0.942 1.00 87.25 160 SER A O 1
ATOM 1281 N N . ASP A 1 161 ? 26.300 -10.410 0.527 1.00 88.69 161 ASP A N 1
ATOM 1282 C CA . ASP A 1 161 ? 25.460 -10.306 1.732 1.00 88.69 161 ASP A CA 1
ATOM 1283 C C . ASP A 1 161 ? 23.958 -10.331 1.372 1.00 88.69 161 ASP A C 1
ATOM 1285 O O . ASP A 1 161 ? 23.105 -9.806 2.086 1.00 88.69 161 ASP A O 1
ATOM 1289 N N . TYR A 1 162 ? 23.592 -10.901 0.218 1.00 91.12 162 TYR A N 1
ATOM 1290 C CA . TYR A 1 162 ? 22.205 -10.867 -0.266 1.00 91.12 162 TYR A CA 1
ATOM 1291 C C . TYR A 1 162 ? 21.264 -11.630 0.666 1.00 91.12 162 TYR A C 1
ATOM 1293 O O . TYR A 1 162 ? 20.206 -11.119 1.030 1.00 91.12 162 TYR A O 1
ATOM 1301 N N . PHE A 1 163 ? 21.692 -12.801 1.147 1.00 91.62 163 PHE A N 1
ATOM 1302 C CA . PHE A 1 163 ? 20.937 -13.592 2.117 1.00 91.62 163 PHE A CA 1
ATOM 1303 C C . PHE A 1 163 ? 20.692 -12.834 3.431 1.00 91.62 163 PHE A C 1
ATOM 1305 O O . PHE A 1 163 ? 19.587 -12.878 3.977 1.00 91.62 163 PHE A O 1
ATOM 1312 N N . GLY A 1 164 ? 21.696 -12.107 3.932 1.00 91.25 164 GLY A N 1
ATOM 1313 C CA . GLY A 1 164 ? 21.572 -11.287 5.137 1.00 91.25 164 GLY A CA 1
ATOM 1314 C C . GLY A 1 164 ? 20.579 -10.144 4.944 1.00 91.25 164 GLY A C 1
ATOM 1315 O O . GLY A 1 164 ? 19.665 -9.973 5.756 1.00 91.25 164 GLY A O 1
ATOM 1316 N N . LYS A 1 165 ? 20.702 -9.409 3.833 1.00 92.69 165 LYS A N 1
ATOM 1317 C CA . LYS A 1 165 ? 19.821 -8.280 3.502 1.00 92.69 165 LYS A CA 1
ATOM 1318 C C . LYS A 1 165 ? 18.370 -8.708 3.296 1.00 92.69 165 LYS A C 1
ATOM 1320 O O . LYS A 1 165 ? 17.482 -8.161 3.941 1.00 92.69 165 LYS A O 1
ATOM 1325 N N . LEU A 1 166 ? 18.127 -9.723 2.470 1.00 93.44 166 LEU A N 1
ATOM 1326 C CA . LEU A 1 166 ? 16.782 -10.251 2.227 1.00 93.44 166 LEU A CA 1
ATOM 1327 C C . LEU A 1 166 ? 16.180 -10.888 3.494 1.00 93.44 166 LEU A C 1
ATOM 1329 O O . LEU A 1 166 ? 14.980 -10.759 3.735 1.00 93.44 166 LEU A O 1
ATOM 1333 N N . SER A 1 167 ? 17.001 -11.507 4.358 1.00 92.88 167 SER A N 1
ATOM 1334 C CA . SER A 1 167 ? 16.546 -12.008 5.667 1.00 92.88 167 SER A CA 1
ATOM 1335 C C . SER A 1 167 ? 16.077 -10.873 6.575 1.00 92.88 167 SER A C 1
ATOM 1337 O O . SER A 1 167 ? 15.097 -11.034 7.302 1.00 92.88 167 SER A O 1
ATOM 1339 N N . GLN A 1 168 ? 16.788 -9.741 6.584 1.00 93.25 168 GLN A N 1
ATOM 1340 C CA . GLN A 1 168 ? 16.396 -8.565 7.364 1.00 93.25 168 GLN A CA 1
ATOM 1341 C C . GLN A 1 168 ? 15.103 -7.946 6.830 1.00 93.25 168 GLN A C 1
ATOM 1343 O O . GLN A 1 168 ? 14.232 -7.617 7.637 1.00 93.25 168 GLN A O 1
ATOM 1348 N N . LEU A 1 169 ? 14.960 -7.854 5.504 1.00 94.06 169 LEU A N 1
ATOM 1349 C CA . LEU A 1 169 ? 13.743 -7.382 4.849 1.00 94.06 169 LEU A CA 1
ATOM 1350 C C . LEU A 1 169 ? 12.545 -8.249 5.250 1.00 94.06 169 LEU A C 1
ATOM 1352 O O . LEU A 1 169 ? 11.591 -7.730 5.821 1.00 94.06 169 LEU A O 1
ATOM 1356 N N . SER A 1 170 ? 12.633 -9.569 5.049 1.00 93.31 170 SER A N 1
ATOM 1357 C CA . SER A 1 170 ? 11.572 -10.525 5.407 1.00 93.31 170 SER A CA 1
ATOM 1358 C C . SER A 1 170 ? 11.155 -10.397 6.877 1.00 93.31 170 SER A C 1
ATOM 1360 O O . SER A 1 170 ? 9.978 -10.197 7.161 1.00 93.31 170 SER A O 1
ATOM 1362 N N . ARG A 1 171 ? 12.108 -10.369 7.821 1.00 92.31 171 ARG A N 1
ATOM 1363 C CA . ARG A 1 171 ? 11.789 -10.195 9.253 1.00 92.31 171 ARG A CA 1
ATOM 1364 C C . ARG A 1 171 ? 11.082 -8.873 9.554 1.00 92.31 171 ARG A C 1
ATOM 1366 O O . ARG A 1 171 ? 10.232 -8.827 10.443 1.00 92.31 171 ARG A O 1
ATOM 1373 N N . ASN A 1 172 ? 11.478 -7.788 8.887 1.00 92.44 172 ASN A N 1
ATOM 1374 C CA . ASN A 1 172 ? 10.860 -6.483 9.099 1.00 92.44 172 ASN A CA 1
ATOM 1375 C C . ASN A 1 172 ? 9.422 -6.466 8.566 1.00 92.44 172 ASN A C 1
ATOM 1377 O O . ASN A 1 172 ? 8.535 -5.986 9.270 1.00 92.44 172 ASN A O 1
ATOM 1381 N N . ILE A 1 173 ? 9.187 -7.042 7.383 1.00 92.12 173 ILE A N 1
ATOM 1382 C CA . ILE A 1 173 ? 7.847 -7.216 6.811 1.00 92.12 173 ILE A CA 1
ATOM 1383 C C . ILE A 1 173 ? 6.964 -8.045 7.745 1.00 92.12 173 ILE A C 1
ATOM 1385 O O . ILE A 1 173 ? 5.890 -7.581 8.106 1.00 92.12 173 ILE A O 1
ATOM 1389 N N . ASP A 1 174 ? 7.434 -9.200 8.227 1.00 91.31 174 ASP A N 1
ATOM 1390 C CA . ASP A 1 174 ? 6.656 -10.071 9.123 1.00 91.31 174 ASP A CA 1
ATOM 1391 C C . ASP A 1 174 ? 6.311 -9.393 10.456 1.00 91.31 174 ASP A C 1
ATOM 1393 O O . ASP A 1 174 ? 5.281 -9.667 11.076 1.00 91.31 174 ASP A O 1
ATOM 1397 N N . ARG A 1 175 ? 7.192 -8.517 10.952 1.00 89.94 175 ARG A N 1
ATOM 1398 C CA . ARG A 1 175 ? 6.908 -7.698 12.135 1.00 89.94 175 ARG A CA 1
ATOM 1399 C C . ARG A 1 175 ? 5.804 -6.686 11.838 1.00 89.94 175 ARG A C 1
ATOM 1401 O O . ARG A 1 175 ? 4.837 -6.624 12.586 1.00 89.94 175 ARG A O 1
ATOM 1408 N N . ILE A 1 176 ? 5.935 -5.934 10.748 1.00 85.69 176 ILE A N 1
ATOM 1409 C CA . ILE A 1 176 ? 4.970 -4.895 10.369 1.00 85.69 176 ILE A CA 1
ATOM 1410 C C . ILE A 1 176 ? 3.606 -5.512 10.050 1.00 85.69 176 ILE A C 1
ATOM 1412 O O . ILE A 1 176 ? 2.590 -4.975 10.473 1.00 85.69 176 ILE A O 1
ATOM 1416 N N . ALA A 1 177 ? 3.575 -6.660 9.374 1.00 85.88 177 ALA A N 1
ATOM 1417 C CA . ALA A 1 177 ? 2.344 -7.372 9.065 1.00 85.88 177 ALA A CA 1
ATOM 1418 C C . ALA A 1 177 ? 1.619 -7.852 10.328 1.00 85.88 177 ALA A C 1
ATOM 1420 O O . ALA A 1 177 ? 0.398 -7.755 10.3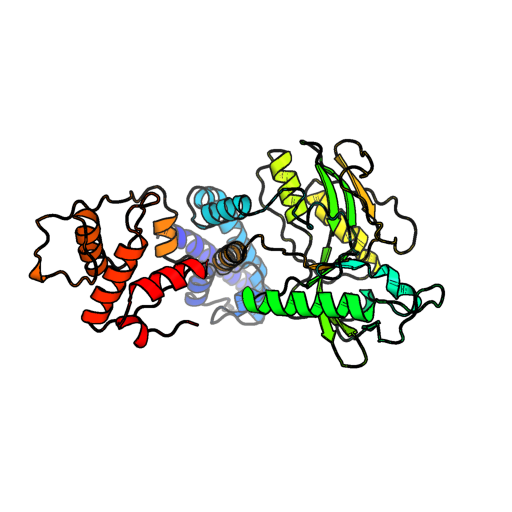99 1.00 85.88 177 ALA A O 1
ATOM 1421 N N . ARG A 1 178 ? 2.353 -8.297 11.359 1.00 83.81 178 ARG A N 1
ATOM 1422 C CA . ARG A 1 178 ? 1.763 -8.628 12.668 1.00 83.81 178 ARG A CA 1
ATOM 1423 C C . ARG A 1 178 ? 1.242 -7.403 13.417 1.00 83.81 178 ARG A C 1
ATOM 1425 O O . ARG A 1 178 ? 0.233 -7.512 14.096 1.00 83.81 178 ARG A O 1
ATOM 1432 N N . GLU A 1 179 ? 1.916 -6.261 13.300 1.00 81.56 179 GLU A N 1
ATOM 1433 C CA . GLU A 1 179 ? 1.508 -5.013 13.961 1.00 81.56 179 GLU A CA 1
ATOM 1434 C C . GLU A 1 179 ? 0.317 -4.334 13.266 1.00 81.56 179 GLU A C 1
ATOM 1436 O O . GLU A 1 179 ? -0.541 -3.769 13.935 1.00 81.56 179 GLU A O 1
ATOM 1441 N N . LYS A 1 180 ? 0.266 -4.367 11.929 1.00 77.06 180 LYS A N 1
ATOM 1442 C CA . LYS A 1 180 ? -0.710 -3.619 11.118 1.00 77.06 180 LYS A CA 1
ATOM 1443 C C . LYS A 1 180 ? -1.786 -4.476 10.449 1.00 77.06 180 LYS A C 1
ATOM 1445 O O . LYS A 1 180 ? -2.691 -3.929 9.823 1.00 77.06 180 LYS A O 1
ATOM 1450 N N . GLY A 1 181 ? -1.667 -5.800 10.510 1.00 76.88 181 GLY A N 1
ATOM 1451 C CA . GLY A 1 181 ? -2.630 -6.741 9.930 1.00 76.88 181 GLY A CA 1
ATOM 1452 C C . GLY A 1 181 ? -2.605 -6.856 8.400 1.00 76.88 181 GLY A C 1
ATOM 1453 O O . GLY A 1 181 ? -3.510 -7.458 7.830 1.00 76.88 181 GLY A O 1
ATOM 1454 N N . HIS A 1 182 ? -1.610 -6.292 7.710 1.00 77.69 182 HIS A N 1
ATOM 1455 C CA . HIS A 1 182 ? -1.497 -6.374 6.249 1.00 77.69 182 HIS A CA 1
ATOM 1456 C C . HIS A 1 182 ? -0.045 -6.501 5.777 1.00 77.69 182 HIS A C 1
ATOM 1458 O O . HIS A 1 182 ? 0.883 -6.032 6.434 1.00 77.69 182 HIS A O 1
ATOM 1464 N N . ASN A 1 183 ? 0.144 -7.153 4.626 1.00 86.31 183 ASN A N 1
ATOM 1465 C CA . ASN A 1 183 ? 1.451 -7.359 4.013 1.00 86.31 183 ASN A CA 1
ATOM 1466 C C . ASN A 1 183 ? 1.724 -6.279 2.951 1.00 86.31 183 ASN A C 1
ATOM 1468 O O . ASN A 1 183 ? 1.001 -6.178 1.965 1.00 86.31 183 ASN A O 1
ATOM 1472 N N . ASP A 1 184 ? 2.787 -5.501 3.160 1.00 89.38 184 ASP A N 1
ATOM 1473 C CA . ASP A 1 184 ? 3.235 -4.409 2.279 1.00 89.38 184 ASP A CA 1
ATOM 1474 C C . ASP A 1 184 ? 4.351 -4.848 1.309 1.00 89.38 184 ASP A C 1
ATOM 1476 O O . ASP A 1 184 ? 5.046 -4.008 0.733 1.00 89.38 184 ASP A O 1
ATOM 1480 N N . LEU A 1 185 ? 4.621 -6.150 1.188 1.00 95.06 185 LEU A N 1
ATOM 1481 C CA . LEU A 1 185 ? 5.698 -6.650 0.342 1.00 95.06 185 LEU A CA 1
ATOM 1482 C C . LEU A 1 185 ? 5.234 -6.811 -1.107 1.00 95.06 185 LEU A C 1
ATOM 1484 O O . LEU A 1 185 ? 4.296 -7.566 -1.388 1.00 95.06 185 LEU A O 1
ATOM 1488 N N . TYR A 1 186 ? 5.942 -6.125 -2.003 1.00 96.69 186 TYR A N 1
ATOM 1489 C CA . TYR A 1 186 ? 5.727 -6.176 -3.446 1.00 96.69 186 TYR A CA 1
ATOM 1490 C C . TYR A 1 186 ? 7.060 -6.157 -4.200 1.00 96.69 186 TYR A C 1
ATOM 1492 O O . TYR A 1 186 ? 8.082 -5.686 -3.687 1.00 96.69 186 TYR A O 1
ATOM 1500 N N . ILE A 1 187 ? 7.029 -6.626 -5.445 1.00 97.31 187 ILE A N 1
ATOM 1501 C CA . ILE A 1 187 ? 8.004 -6.249 -6.467 1.00 97.31 187 ILE A CA 1
ATOM 1502 C C . ILE A 1 187 ? 7.466 -5.014 -7.182 1.00 97.31 187 ILE A C 1
ATOM 1504 O O . ILE A 1 187 ? 6.402 -5.065 -7.790 1.00 97.31 187 ILE A O 1
ATOM 1508 N N . GLY A 1 188 ? 8.206 -3.914 -7.106 1.00 97.00 188 GLY A N 1
ATOM 1509 C CA . GLY A 1 188 ? 8.012 -2.748 -7.952 1.00 97.00 188 GLY A CA 1
ATOM 1510 C C . GLY A 1 188 ? 8.699 -2.961 -9.298 1.00 97.00 188 GLY A C 1
ATOM 1511 O O . GLY A 1 188 ? 9.910 -3.204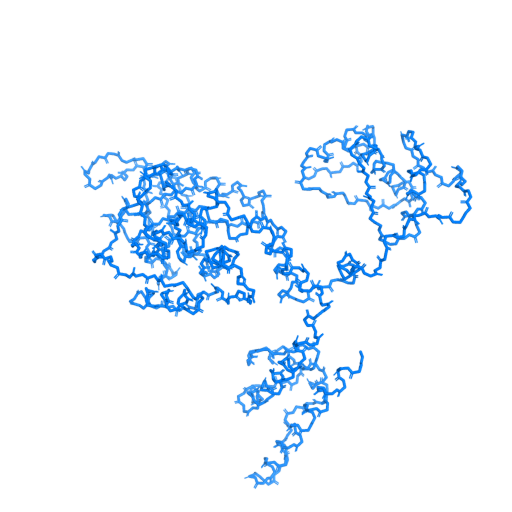 -9.326 1.00 97.00 188 GLY A O 1
ATOM 1512 N N . TYR A 1 189 ? 7.939 -2.892 -10.390 1.00 96.31 189 TYR A N 1
ATOM 1513 C CA . TYR A 1 189 ? 8.451 -2.963 -11.762 1.00 96.31 189 TYR A CA 1
ATOM 1514 C C . TYR A 1 189 ? 7.387 -2.498 -12.771 1.00 96.31 189 TYR A C 1
ATOM 1516 O O . TYR A 1 189 ? 6.231 -2.859 -12.600 1.00 96.31 189 TYR A O 1
ATOM 1524 N N . PRO A 1 190 ? 7.734 -1.791 -13.859 1.00 96.06 190 PRO A N 1
ATOM 1525 C CA . PRO A 1 190 ? 8.935 -0.968 -14.034 1.00 96.06 190 PRO A CA 1
ATOM 1526 C C . PRO A 1 190 ? 8.880 0.281 -13.133 1.00 96.06 190 PRO A C 1
ATOM 1528 O O . PRO A 1 190 ? 7.977 0.411 -12.306 1.00 96.06 190 PRO A O 1
ATOM 1531 N N . PHE A 1 191 ? 9.844 1.192 -13.263 1.00 96.19 191 PHE A N 1
ATOM 1532 C CA . PHE A 1 191 ? 9.863 2.480 -12.565 1.00 96.19 191 PHE A CA 1
ATOM 1533 C C . PHE A 1 191 ? 9.662 3.645 -13.540 1.00 96.19 191 PHE A C 1
ATOM 1535 O O . PHE A 1 191 ? 10.016 3.541 -14.711 1.00 96.19 191 PHE A O 1
ATOM 1542 N N . ALA A 1 192 ? 9.127 4.759 -13.042 1.00 95.62 192 ALA A N 1
ATOM 1543 C CA . ALA A 1 192 ? 9.234 6.064 -13.683 1.00 95.62 192 ALA A CA 1
ATOM 1544 C C . ALA A 1 192 ? 10.278 6.914 -12.960 1.00 95.62 192 ALA A C 1
ATOM 1546 O O . ALA A 1 192 ? 10.298 6.951 -11.726 1.00 95.62 192 ALA A O 1
ATOM 1547 N N . GLU A 1 193 ? 11.102 7.614 -13.731 1.00 94.38 193 GLU A N 1
ATOM 1548 C CA . GLU A 1 193 ? 12.095 8.579 -13.270 1.00 94.38 193 GLU A CA 1
ATOM 1549 C C . GLU A 1 193 ? 11.917 9.890 -14.041 1.00 94.38 193 GLU A C 1
ATOM 1551 O O . GLU A 1 193 ? 11.840 9.880 -15.268 1.00 94.38 193 GLU A O 1
ATOM 1556 N N . GLY A 1 194 ? 11.798 11.017 -13.342 1.00 93.69 194 GLY A N 1
ATOM 1557 C CA . GLY A 1 194 ? 11.559 12.297 -14.001 1.00 93.69 194 GLY A CA 1
ATOM 1558 C C . GLY A 1 194 ? 11.067 13.391 -13.064 1.00 93.69 194 GLY A C 1
ATOM 1559 O O . GLY A 1 194 ? 11.303 13.337 -11.857 1.00 93.69 194 GLY A O 1
ATOM 1560 N N . CYS A 1 195 ? 10.346 14.368 -13.608 1.00 91.50 195 CYS A N 1
ATOM 1561 C CA . CYS A 1 195 ? 9.752 15.466 -12.849 1.00 91.50 195 CYS A CA 1
ATOM 1562 C C . CYS A 1 195 ? 8.264 15.616 -13.186 1.00 91.50 195 CYS A C 1
ATOM 1564 O O . CYS A 1 195 ? 7.878 15.773 -14.344 1.00 91.50 195 CYS A O 1
ATOM 1566 N N . MET A 1 196 ? 7.409 15.576 -12.162 1.00 86.81 196 MET A N 1
ATOM 1567 C CA . MET A 1 196 ? 5.970 15.778 -12.315 1.00 86.81 196 MET A CA 1
ATOM 1568 C C . MET A 1 196 ? 5.652 17.232 -12.703 1.00 86.81 196 MET A C 1
ATOM 1570 O O . MET A 1 196 ? 6.288 18.162 -12.196 1.00 86.81 196 MET A O 1
ATOM 1574 N N . PRO A 1 197 ? 4.640 17.452 -13.562 1.00 78.56 197 PRO A N 1
ATOM 1575 C CA . PRO A 1 197 ? 4.208 18.794 -13.922 1.00 78.56 197 PRO A CA 1
ATOM 1576 C C . PRO A 1 197 ? 3.455 19.465 -12.761 1.00 78.56 197 PRO A C 1
ATOM 1578 O O . PRO A 1 197 ? 2.851 18.789 -11.923 1.00 78.56 197 PRO A O 1
ATOM 1581 N N . GLY A 1 198 ? 3.487 20.799 -12.718 1.00 74.81 198 GLY A N 1
ATOM 1582 C CA . GLY A 1 198 ? 2.894 21.603 -11.645 1.00 74.81 198 GLY A CA 1
ATOM 1583 C C . GLY A 1 198 ? 3.960 22.103 -10.672 1.00 74.81 198 GLY A C 1
ATOM 1584 O O . GLY A 1 198 ? 4.671 23.057 -10.975 1.00 74.81 198 GLY A O 1
ATOM 1585 N N . GLU A 1 199 ? 4.102 21.448 -9.519 1.00 75.06 199 GLU A N 1
ATOM 1586 C CA . GLU A 1 199 ? 5.011 21.868 -8.434 1.00 75.06 199 GLU A CA 1
ATOM 1587 C C . GLU A 1 199 ? 6.480 21.419 -8.609 1.00 75.06 199 GLU A C 1
ATOM 1589 O O . GLU A 1 199 ? 7.258 21.494 -7.660 1.00 75.06 199 GLU A O 1
ATOM 1594 N N . MET A 1 200 ? 6.877 20.950 -9.802 1.00 78.19 200 MET A N 1
ATOM 1595 C CA . MET A 1 200 ? 8.215 20.402 -10.093 1.00 78.19 200 MET A CA 1
ATOM 1596 C C . MET A 1 200 ? 8.676 19.366 -9.059 1.00 78.19 200 MET A C 1
ATOM 1598 O O . MET A 1 200 ? 9.699 19.507 -8.382 1.00 78.19 200 MET A O 1
ATOM 1602 N N . PHE A 1 201 ? 7.877 18.314 -8.909 1.00 86.75 201 PHE A N 1
ATOM 1603 C CA . PHE A 1 201 ? 8.164 17.248 -7.962 1.00 86.75 201 PHE A CA 1
ATOM 1604 C C . PHE A 1 201 ? 8.969 16.130 -8.628 1.00 86.75 201 PHE A C 1
ATOM 1606 O O . PHE A 1 201 ? 8.486 15.480 -9.553 1.00 86.75 201 PHE A O 1
ATOM 1613 N N . ASP A 1 202 ? 10.167 15.864 -8.111 1.00 91.00 202 ASP A N 1
ATOM 1614 C CA . ASP A 1 202 ? 11.005 14.746 -8.551 1.00 91.00 202 ASP A CA 1
ATOM 1615 C C . ASP A 1 202 ? 10.298 13.403 -8.329 1.00 91.00 202 ASP A C 1
ATOM 1617 O O . ASP A 1 202 ? 9.917 13.056 -7.207 1.00 91.00 202 ASP A O 1
ATOM 1621 N N . VAL A 1 203 ? 10.168 12.618 -9.394 1.00 92.69 203 VAL A N 1
ATOM 1622 C CA . VAL A 1 203 ? 9.552 11.293 -9.376 1.00 92.69 203 VAL A CA 1
ATOM 1623 C C . VAL A 1 203 ? 10.612 10.233 -9.547 1.00 92.69 203 VAL A C 1
ATOM 1625 O O . VAL A 1 203 ? 11.416 10.272 -10.474 1.00 92.69 203 VAL A O 1
ATOM 1628 N N . ARG A 1 204 ? 10.561 9.240 -8.664 1.00 93.69 204 ARG A N 1
ATOM 1629 C CA . ARG A 1 204 ? 11.296 7.990 -8.820 1.00 93.69 204 ARG A CA 1
ATOM 1630 C C . ARG A 1 204 ? 10.510 6.868 -8.166 1.00 93.69 204 ARG A C 1
ATOM 1632 O O . ARG A 1 204 ? 10.724 6.571 -6.992 1.00 93.69 204 ARG A O 1
ATOM 1639 N N . ALA A 1 205 ? 9.554 6.302 -8.888 1.00 94.88 205 ALA A N 1
ATOM 1640 C CA . ALA A 1 205 ? 8.514 5.457 -8.306 1.00 94.88 205 ALA A CA 1
ATOM 1641 C C . ALA A 1 205 ? 8.259 4.193 -9.129 1.00 94.88 205 ALA A C 1
ATOM 1643 O O . ALA A 1 205 ? 8.361 4.249 -10.353 1.00 94.88 205 ALA A O 1
ATOM 1644 N N . PRO A 1 206 ? 7.877 3.072 -8.489 1.00 96.88 206 PRO A N 1
ATOM 1645 C CA . PRO A 1 206 ? 7.383 1.914 -9.220 1.00 96.88 206 PRO A CA 1
ATOM 1646 C C . PRO A 1 206 ? 6.056 2.257 -9.906 1.00 96.88 206 PRO A C 1
ATOM 1648 O O . PRO A 1 206 ? 5.227 2.969 -9.340 1.00 96.88 206 PRO A O 1
ATOM 1651 N N . LEU A 1 207 ? 5.848 1.729 -11.107 1.00 96.88 207 LEU A N 1
ATOM 1652 C CA . LEU A 1 207 ? 4.623 1.896 -11.888 1.00 96.88 207 LEU A CA 1
ATOM 1653 C C . LEU A 1 207 ? 3.618 0.769 -11.621 1.00 96.88 207 LEU A C 1
ATOM 1655 O O . LEU A 1 207 ? 2.418 1.020 -11.551 1.00 96.88 207 LEU A O 1
ATOM 1659 N N . VAL A 1 208 ? 4.101 -0.453 -11.386 1.00 96.81 208 VAL A N 1
ATOM 1660 C CA . VAL A 1 208 ? 3.274 -1.587 -10.944 1.00 96.81 208 VAL A CA 1
ATOM 1661 C C . VAL A 1 208 ? 3.884 -2.217 -9.704 1.00 96.81 208 VAL A C 1
ATOM 1663 O O . VAL A 1 208 ? 5.105 -2.275 -9.544 1.00 96.81 208 VAL A O 1
ATOM 1666 N N . LEU A 1 209 ? 3.008 -2.686 -8.824 1.00 96.69 209 LEU A N 1
ATOM 1667 C CA . LEU A 1 209 ? 3.316 -3.423 -7.615 1.00 96.69 209 LEU A CA 1
ATOM 1668 C C . LEU A 1 209 ? 2.767 -4.845 -7.754 1.00 96.69 209 LEU A C 1
ATOM 1670 O O . LEU A 1 209 ? 1.557 -5.062 -7.756 1.00 96.69 209 LEU A O 1
ATOM 1674 N N . PHE A 1 210 ? 3.666 -5.820 -7.845 1.00 96.12 210 PHE A N 1
ATOM 1675 C CA . PHE A 1 210 ? 3.321 -7.237 -7.905 1.00 96.12 210 PHE A CA 1
ATOM 1676 C C . PHE A 1 210 ? 3.415 -7.858 -6.510 1.00 96.12 210 PHE A C 1
ATOM 1678 O O . PHE A 1 210 ? 4.493 -7.815 -5.905 1.00 96.12 210 PHE A O 1
ATOM 1685 N N . PRO A 1 211 ? 2.324 -8.413 -5.962 1.00 95.25 211 PRO A N 1
ATOM 1686 C CA . PRO A 1 211 ? 2.312 -8.937 -4.608 1.00 95.25 211 PRO A CA 1
ATOM 1687 C C . PRO A 1 211 ? 3.110 -10.237 -4.535 1.00 95.25 211 PRO A C 1
ATOM 1689 O O . PRO A 1 211 ? 2.925 -11.168 -5.319 1.00 95.25 211 PRO A O 1
ATOM 1692 N N . VAL A 1 212 ? 4.033 -10.291 -3.579 1.00 96.12 212 VAL A N 1
ATOM 1693 C CA . VAL A 1 212 ? 4.921 -11.440 -3.396 1.00 96.12 212 VAL A CA 1
ATOM 1694 C C . VAL A 1 212 ? 5.123 -11.757 -1.924 1.00 96.12 212 VAL A C 1
ATOM 1696 O O . VAL A 1 212 ? 4.904 -10.925 -1.039 1.00 96.12 212 VAL A O 1
ATOM 1699 N N . GLU A 1 213 ? 5.617 -12.962 -1.671 1.00 95.25 213 GLU A N 1
ATOM 1700 C CA . GLU A 1 213 ? 6.053 -13.410 -0.358 1.00 95.25 213 GLU A CA 1
ATOM 1701 C C . GLU A 1 213 ? 7.499 -13.909 -0.402 1.00 95.25 213 GLU A C 1
ATOM 1703 O O . GLU A 1 213 ? 7.929 -14.581 -1.345 1.00 95.25 213 GLU A O 1
ATOM 1708 N N . LEU A 1 214 ? 8.241 -13.611 0.667 1.00 95.38 214 LEU A N 1
ATOM 1709 C CA . LEU A 1 214 ? 9.565 -14.172 0.910 1.00 95.38 214 LEU A CA 1
ATOM 1710 C C . LEU A 1 214 ? 9.447 -15.343 1.883 1.00 95.38 214 LEU A C 1
ATOM 1712 O O . LEU A 1 214 ? 9.170 -15.167 3.067 1.00 95.38 214 LEU A O 1
ATOM 1716 N N . VAL A 1 215 ? 9.703 -16.547 1.382 1.00 93.69 215 VAL A N 1
ATOM 1717 C CA . VAL A 1 215 ? 9.777 -17.768 2.180 1.00 93.69 215 VAL A CA 1
ATOM 1718 C C . VAL A 1 215 ? 11.223 -17.974 2.606 1.00 93.69 215 VAL A C 1
ATOM 1720 O O . VAL A 1 215 ? 12.099 -18.262 1.790 1.00 93.69 215 VAL A O 1
ATOM 1723 N N . ARG A 1 216 ? 11.475 -17.817 3.904 1.00 91.44 216 ARG A N 1
ATOM 1724 C CA . ARG A 1 216 ? 12.805 -17.961 4.493 1.00 91.44 216 ARG A CA 1
ATOM 1725 C C . ARG A 1 216 ? 13.001 -19.358 5.078 1.00 91.44 216 ARG A C 1
ATOM 1727 O O . ARG A 1 216 ? 12.256 -19.766 5.965 1.00 91.44 216 ARG A O 1
ATOM 1734 N N . THR A 1 217 ? 14.055 -20.041 4.646 1.00 89.69 217 THR A N 1
ATOM 1735 C CA . THR A 1 217 ? 14.558 -21.289 5.239 1.00 89.69 217 THR A CA 1
ATOM 1736 C C . THR A 1 217 ? 15.938 -21.058 5.871 1.00 89.69 217 THR A C 1
ATOM 1738 O O . THR A 1 217 ? 16.468 -19.942 5.865 1.00 89.69 217 THR A O 1
ATOM 1741 N N . SER A 1 218 ? 16.519 -22.086 6.495 1.00 85.69 218 SER A N 1
ATOM 1742 C CA . SER A 1 218 ? 17.867 -22.006 7.084 1.00 85.69 218 SER A CA 1
ATOM 1743 C C . SER A 1 218 ? 18.971 -21.833 6.037 1.00 85.69 218 SER A C 1
ATOM 1745 O O . SER A 1 218 ? 20.028 -21.292 6.347 1.00 85.69 218 SER A O 1
ATOM 1747 N N . ASP A 1 219 ? 18.717 -22.284 4.813 1.00 90.94 219 ASP A N 1
ATOM 1748 C CA . ASP A 1 219 ? 19.668 -22.410 3.711 1.00 90.94 219 ASP A CA 1
ATOM 1749 C C . ASP A 1 219 ? 19.358 -21.490 2.520 1.00 90.94 219 ASP A C 1
ATOM 1751 O O . ASP A 1 219 ? 20.227 -21.270 1.676 1.00 90.94 219 ASP A O 1
ATOM 1755 N N . ALA A 1 220 ? 18.152 -20.923 2.441 1.00 94.25 220 ALA A N 1
ATOM 1756 C CA . ALA A 1 220 ? 17.729 -20.126 1.301 1.00 94.25 220 ALA A CA 1
ATOM 1757 C C . ALA A 1 220 ? 16.660 -19.080 1.645 1.00 94.25 220 ALA A C 1
ATOM 1759 O O . ALA A 1 220 ? 15.947 -19.151 2.648 1.00 94.25 220 ALA A O 1
ATOM 1760 N N . ILE A 1 221 ? 16.543 -18.090 0.766 1.00 95.38 221 ILE A N 1
ATOM 1761 C CA . ILE A 1 221 ? 15.391 -17.197 0.687 1.00 95.38 221 ILE A CA 1
ATOM 1762 C C . ILE A 1 221 ? 14.771 -17.380 -0.684 1.00 95.38 221 ILE A C 1
ATOM 1764 O O . ILE A 1 221 ? 15.412 -17.125 -1.707 1.00 95.38 221 ILE A O 1
ATOM 1768 N N . CYS A 1 222 ? 13.521 -17.821 -0.686 1.00 95.81 222 CYS A N 1
ATOM 1769 C CA . CYS A 1 222 ? 12.753 -18.066 -1.891 1.00 95.81 222 CYS A CA 1
ATOM 1770 C C . CYS A 1 222 ? 11.651 -17.022 -2.040 1.00 95.81 222 CYS A C 1
ATOM 1772 O O . CYS A 1 222 ? 11.009 -16.626 -1.071 1.00 95.81 222 CYS A O 1
ATOM 1774 N N . LEU A 1 223 ? 11.423 -16.613 -3.274 1.00 97.12 223 LEU A N 1
ATOM 1775 C CA . LEU A 1 223 ? 10.361 -15.731 -3.705 1.00 97.12 223 LEU A CA 1
ATOM 1776 C C . LEU A 1 223 ? 9.222 -16.564 -4.293 1.00 97.12 223 LEU A C 1
ATOM 1778 O O . LEU A 1 223 ? 9.469 -17.500 -5.061 1.00 97.12 223 LEU A O 1
ATOM 1782 N N . ARG A 1 224 ? 7.986 -16.209 -3.948 1.00 95.94 224 ARG A N 1
ATOM 1783 C CA . ARG A 1 224 ? 6.7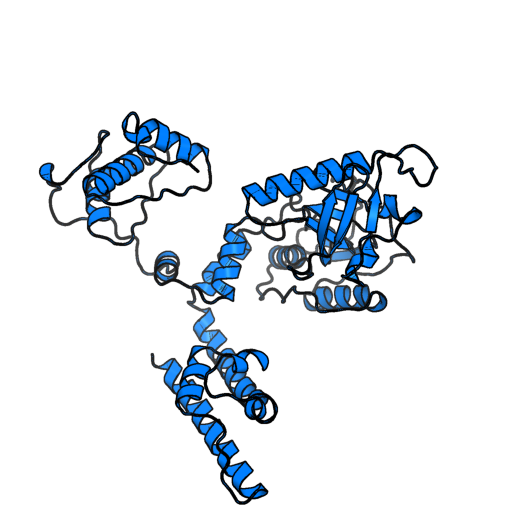71 -16.716 -4.598 1.00 95.94 224 ARG A CA 1
ATOM 1784 C C . ARG A 1 224 ? 5.770 -15.586 -4.808 1.00 95.94 224 ARG A C 1
ATOM 1786 O O . ARG A 1 224 ? 5.803 -14.601 -4.069 1.00 95.94 224 ARG A O 1
ATOM 1793 N N . TYR A 1 225 ? 4.877 -15.757 -5.775 1.00 95.25 225 TYR A N 1
ATOM 1794 C CA . TYR A 1 225 ? 3.737 -14.865 -5.953 1.00 95.25 225 TYR A CA 1
ATOM 1795 C C . TYR A 1 225 ? 2.724 -15.041 -4.813 1.00 95.25 225 TYR A C 1
ATOM 1797 O O . TYR A 1 225 ? 2.575 -16.142 -4.276 1.00 95.25 225 TYR A O 1
ATOM 1805 N N . ASP A 1 226 ? 2.054 -13.958 -4.429 1.00 93.12 226 ASP A N 1
ATOM 1806 C CA . ASP A 1 226 ? 0.968 -13.989 -3.450 1.00 93.12 226 ASP A CA 1
ATOM 1807 C C . ASP A 1 226 ? -0.383 -13.946 -4.165 1.00 93.12 226 ASP A C 1
ATOM 1809 O O . ASP A 1 226 ? -0.860 -12.886 -4.553 1.00 93.12 226 ASP A O 1
ATOM 1813 N N . GLU A 1 227 ? -1.009 -15.112 -4.325 1.00 89.00 227 GLU A N 1
ATOM 1814 C CA . GLU A 1 227 ? -2.287 -15.265 -5.035 1.00 89.00 227 GLU A CA 1
ATOM 1815 C C . GLU A 1 227 ? -3.491 -14.665 -4.292 1.00 89.00 227 GLU A C 1
ATOM 1817 O O . GLU A 1 227 ? -4.592 -14.638 -4.832 1.00 89.00 227 GLU A O 1
ATOM 1822 N N . LYS A 1 228 ? -3.321 -14.207 -3.045 1.00 85.56 228 LYS A N 1
ATOM 1823 C CA . LYS A 1 228 ? -4.414 -13.600 -2.267 1.00 85.56 228 LYS A CA 1
ATOM 1824 C C . LYS A 1 228 ? -4.608 -12.118 -2.568 1.00 85.56 228 LYS A C 1
ATOM 1826 O O . LYS A 1 228 ? -5.556 -11.525 -2.058 1.00 85.56 228 LYS A O 1
ATOM 1831 N N . ARG A 1 229 ? -3.668 -11.506 -3.285 1.00 86.81 229 ARG A N 1
ATOM 1832 C CA . ARG A 1 229 ? -3.661 -10.084 -3.616 1.00 86.81 229 ARG A CA 1
ATOM 1833 C C . ARG A 1 229 ? -3.520 -9.930 -5.119 1.00 86.81 229 ARG A C 1
ATOM 1835 O O . ARG A 1 229 ? -2.795 -10.691 -5.755 1.00 86.81 229 ARG A O 1
ATOM 1842 N N . ASP A 1 230 ? -4.151 -8.897 -5.649 1.00 86.06 230 ASP A N 1
ATOM 1843 C CA . ASP A 1 230 ? -3.999 -8.535 -7.049 1.00 86.06 230 ASP A CA 1
ATOM 1844 C C . ASP A 1 230 ? -2.742 -7.685 -7.263 1.00 86.06 230 ASP A C 1
ATOM 1846 O O . ASP A 1 230 ? -2.287 -6.952 -6.374 1.00 86.06 230 ASP A O 1
ATOM 1850 N N . ALA A 1 231 ? -2.157 -7.791 -8.457 1.00 90.19 231 ALA A N 1
ATOM 1851 C CA . ALA A 1 231 ? -1.172 -6.818 -8.906 1.00 90.19 231 ALA A CA 1
ATOM 1852 C C . ALA A 1 231 ? -1.867 -5.478 -9.137 1.00 90.19 231 ALA A C 1
ATOM 1854 O O . ALA A 1 231 ? -2.986 -5.437 -9.642 1.00 90.19 231 ALA A O 1
ATOM 1855 N N . VAL A 1 232 ? -1.204 -4.385 -8.767 1.00 92.12 232 VAL A N 1
ATOM 1856 C CA . VAL A 1 232 ? -1.816 -3.058 -8.847 1.00 92.12 232 VAL A CA 1
ATOM 1857 C C . VAL A 1 232 ? -0.889 -2.027 -9.466 1.00 92.12 232 VAL A C 1
ATOM 1859 O O . VAL A 1 232 ? 0.314 -2.005 -9.198 1.00 92.12 232 VAL A O 1
ATOM 1862 N N . PHE A 1 233 ? -1.456 -1.121 -10.253 1.00 93.81 233 PHE A N 1
ATOM 1863 C CA . PHE A 1 233 ? -0.799 0.116 -10.637 1.00 93.81 233 PHE A CA 1
ATOM 1864 C C . PHE A 1 233 ? -0.627 1.026 -9.426 1.00 93.81 233 PHE A C 1
ATOM 1866 O O . PHE A 1 233 ? -1.419 1.039 -8.472 1.00 93.81 233 PHE A O 1
ATOM 1873 N N . ASN A 1 234 ? 0.423 1.834 -9.471 1.00 93.56 234 ASN A N 1
ATOM 1874 C CA . ASN A 1 234 ? 0.697 2.789 -8.420 1.00 93.56 234 ASN A CA 1
ATOM 1875 C C . ASN A 1 234 ? -0.222 4.021 -8.538 1.00 93.56 234 ASN A C 1
ATOM 1877 O O . ASN A 1 234 ? 0.115 5.021 -9.177 1.00 93.56 234 ASN A O 1
ATOM 1881 N N . ASN A 1 235 ? -1.367 3.956 -7.853 1.00 88.56 235 ASN A N 1
ATOM 1882 C CA . ASN A 1 235 ? -2.338 5.050 -7.760 1.00 88.56 235 ASN A CA 1
ATOM 1883 C C . ASN A 1 235 ? -1.847 6.259 -6.961 1.00 88.56 235 ASN A C 1
ATOM 1885 O O . ASN A 1 235 ? -2.372 7.355 -7.144 1.00 88.56 235 ASN A O 1
ATOM 1889 N N . ASN A 1 236 ? -0.832 6.104 -6.103 1.00 88.31 236 ASN A N 1
ATOM 1890 C CA . ASN A 1 236 ? -0.269 7.253 -5.391 1.00 88.31 236 ASN A CA 1
ATOM 1891 C C . ASN A 1 236 ? 0.375 8.223 -6.388 1.00 88.31 236 ASN A C 1
ATOM 1893 O O . ASN A 1 236 ? 0.234 9.430 -6.216 1.00 88.31 236 ASN A O 1
ATOM 1897 N N . LEU A 1 237 ? 1.008 7.707 -7.449 1.00 90.38 237 LEU A N 1
ATOM 1898 C CA . LEU A 1 237 ? 1.571 8.525 -8.522 1.00 90.38 237 LEU A CA 1
ATOM 1899 C C . LEU A 1 237 ? 0.487 9.319 -9.267 1.00 90.38 237 LEU A C 1
ATOM 1901 O O . LEU A 1 237 ? 0.624 10.527 -9.448 1.00 90.38 237 LEU A O 1
ATOM 1905 N N . VAL A 1 238 ? -0.626 8.665 -9.616 1.00 89.88 238 VAL A N 1
ATOM 1906 C CA . VAL A 1 238 ? -1.781 9.312 -10.264 1.00 89.88 238 VAL A CA 1
ATOM 1907 C C . VAL A 1 238 ? -2.404 10.374 -9.355 1.00 89.88 238 VAL A C 1
ATOM 1909 O O . VAL A 1 238 ? -2.661 11.497 -9.785 1.00 89.88 238 VAL A O 1
ATOM 1912 N N . LEU A 1 239 ? -2.605 10.049 -8.077 1.00 86.44 239 LEU A N 1
ATOM 1913 C CA . LEU A 1 239 ? -3.172 10.976 -7.103 1.00 86.44 239 LEU A CA 1
ATOM 1914 C C . LEU A 1 239 ? -2.248 12.172 -6.837 1.00 86.44 239 LEU A C 1
ATOM 1916 O O . LEU A 1 239 ? -2.731 13.298 -6.722 1.00 86.44 239 LEU A O 1
ATOM 1920 N N . GLY A 1 240 ? -0.935 11.942 -6.753 1.00 87.00 240 GLY A N 1
ATOM 1921 C CA . GLY A 1 240 ? 0.069 12.998 -6.632 1.00 87.00 240 GLY A CA 1
ATOM 1922 C C . GLY A 1 240 ? -0.028 13.983 -7.794 1.00 87.00 240 GLY A C 1
ATOM 1923 O O . GLY A 1 240 ? -0.180 15.183 -7.567 1.00 87.00 240 GLY A O 1
ATOM 1924 N N . TYR A 1 241 ? -0.077 13.459 -9.020 1.00 88.56 241 TYR A N 1
ATOM 1925 C CA . TYR A 1 241 ? -0.279 14.254 -10.230 1.00 88.56 241 TYR A CA 1
ATOM 1926 C C . TYR A 1 241 ? -1.589 15.051 -10.196 1.00 88.56 241 TYR A C 1
ATOM 1928 O O . TYR A 1 241 ? -1.574 16.254 -10.466 1.00 88.56 241 TYR A O 1
ATOM 1936 N N . PHE A 1 242 ? -2.709 14.425 -9.811 1.00 87.31 242 PHE A N 1
ATOM 1937 C CA . PHE A 1 242 ? -4.002 15.113 -9.754 1.00 87.31 242 PHE A CA 1
ATOM 1938 C C . PHE A 1 242 ? -3.974 16.279 -8.772 1.00 87.31 242 PHE A C 1
ATOM 1940 O O . PHE A 1 242 ? -4.398 17.378 -9.122 1.00 87.31 242 PHE A O 1
ATOM 1947 N N . LYS A 1 243 ? -3.429 16.075 -7.567 1.00 83.75 243 LYS A N 1
ATOM 1948 C CA . LYS A 1 243 ? -3.368 17.142 -6.563 1.00 83.75 243 LYS A CA 1
ATOM 1949 C C . LYS A 1 243 ? -2.454 18.291 -6.984 1.00 83.75 243 LYS A C 1
ATOM 1951 O O . LYS A 1 243 ? -2.859 19.440 -6.848 1.00 83.75 243 LYS A O 1
ATOM 1956 N N . MET A 1 244 ? -1.268 17.995 -7.519 1.00 84.19 244 MET A N 1
ATOM 1957 C CA . MET A 1 244 ? -0.300 19.019 -7.950 1.00 84.19 244 MET A CA 1
ATOM 1958 C C . MET A 1 244 ? -0.806 19.865 -9.124 1.00 84.19 244 MET A C 1
ATOM 1960 O O . MET A 1 244 ? -0.373 21.000 -9.293 1.00 84.19 244 MET A O 1
ATOM 1964 N N . ASN A 1 245 ? -1.728 19.326 -9.926 1.00 83.25 245 ASN A N 1
ATOM 1965 C CA . ASN A 1 245 ? -2.288 20.005 -11.096 1.00 83.25 245 ASN A CA 1
ATOM 1966 C C . ASN A 1 245 ? -3.736 20.480 -10.879 1.00 83.25 245 ASN A C 1
ATOM 1968 O O . ASN A 1 245 ? -4.386 20.910 -11.828 1.00 83.25 245 ASN A O 1
ATOM 1972 N N . GLY A 1 246 ? -4.263 20.397 -9.650 1.00 81.50 246 GLY A N 1
ATOM 1973 C CA . GLY A 1 246 ? -5.635 20.816 -9.334 1.00 81.50 246 GLY A CA 1
ATOM 1974 C C . GLY A 1 246 ? -6.719 20.033 -10.089 1.00 81.50 246 GLY A C 1
ATOM 1975 O O . GLY A 1 246 ? -7.800 20.561 -10.342 1.00 81.50 246 GLY A O 1
ATOM 1976 N N . ILE A 1 247 ? -6.432 18.790 -10.481 1.00 81.69 247 ILE A N 1
ATOM 1977 C CA . ILE A 1 247 ? -7.347 17.936 -11.240 1.00 81.69 247 ILE A CA 1
ATOM 1978 C C . ILE A 1 247 ? -8.314 17.254 -10.273 1.00 81.69 247 ILE A C 1
ATOM 1980 O O . ILE A 1 247 ? -7.917 16.458 -9.422 1.00 81.69 247 ILE A O 1
ATOM 1984 N N . THR 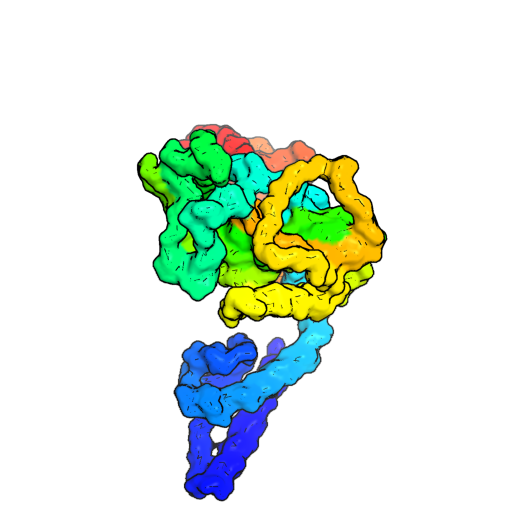A 1 248 ? -9.605 17.494 -10.475 1.00 74.44 248 THR A N 1
ATOM 1985 C CA . THR A 1 248 ? -10.682 16.873 -9.697 1.00 74.44 248 THR A CA 1
ATOM 1986 C C . THR A 1 248 ? -11.412 15.857 -10.568 1.00 74.44 248 THR A C 1
ATOM 1988 O O . THR A 1 248 ? -12.412 16.174 -11.205 1.00 74.44 248 THR A O 1
ATOM 1991 N N . ARG A 1 249 ? -10.893 14.627 -10.624 1.00 75.12 249 ARG A N 1
ATOM 1992 C CA . ARG A 1 249 ? -11.539 13.489 -11.298 1.00 75.12 249 ARG A CA 1
ATOM 1993 C C . ARG A 1 249 ? -11.388 12.214 -10.459 1.00 75.12 249 ARG A C 1
ATOM 1995 O O . ARG A 1 249 ? -10.476 12.165 -9.626 1.00 75.12 249 ARG A O 1
ATOM 2002 N N . PRO A 1 250 ? -12.259 11.204 -10.634 1.00 67.75 250 PRO A N 1
ATOM 2003 C CA . PRO A 1 250 ? -12.102 9.930 -9.942 1.00 67.75 250 PRO A CA 1
ATOM 2004 C C . PRO A 1 250 ? -10.771 9.269 -10.316 1.00 67.75 250 PRO A C 1
ATOM 2006 O O . PRO A 1 250 ? -10.285 9.414 -11.441 1.00 67.75 250 PRO A O 1
ATOM 2009 N N . LEU A 1 251 ? -10.169 8.566 -9.353 1.00 75.62 251 LEU A N 1
ATOM 2010 C CA . LEU A 1 251 ? -8.991 7.750 -9.627 1.00 75.62 251 LEU A CA 1
ATOM 2011 C C . LEU A 1 251 ? -9.395 6.562 -10.514 1.00 75.62 251 LEU A C 1
ATOM 2013 O O . LEU A 1 251 ? -10.477 6.006 -10.310 1.00 75.62 251 LEU A O 1
ATOM 2017 N N . PRO A 1 252 ? -8.557 6.175 -11.487 1.00 79.81 252 PRO A N 1
ATOM 2018 C CA . PRO A 1 252 ? -8.798 4.971 -12.270 1.00 79.81 252 PRO A CA 1
ATOM 2019 C C . PRO A 1 252 ? -8.697 3.716 -11.386 1.00 79.81 252 PRO A C 1
ATOM 2021 O O . PRO A 1 252 ? -7.973 3.710 -10.382 1.00 79.81 252 PRO A O 1
ATOM 2024 N N . ASP A 1 253 ? -9.406 2.653 -11.779 1.00 78.38 253 ASP A N 1
ATOM 2025 C CA . ASP A 1 253 ? -9.219 1.318 -11.198 1.00 78.38 253 ASP A CA 1
ATOM 2026 C C . ASP A 1 253 ? -7.776 0.884 -11.433 1.00 78.38 253 ASP A C 1
ATOM 2028 O O . ASP A 1 253 ? -7.306 0.854 -12.568 1.00 78.38 253 ASP A O 1
ATOM 2032 N N . ASN A 1 254 ? -7.062 0.602 -10.351 1.00 84.19 254 ASN A N 1
ATOM 2033 C CA . ASN A 1 254 ? -5.647 0.285 -10.399 1.00 84.19 254 ASN A CA 1
ATOM 2034 C C . ASN A 1 254 ? -5.350 -1.200 -10.345 1.00 84.19 254 ASN A C 1
ATOM 2036 O O . ASN A 1 254 ? -4.179 -1.550 -10.241 1.00 84.19 254 ASN A O 1
ATOM 2040 N N . THR A 1 255 ? -6.352 -2.065 -10.400 1.00 86.25 255 THR A N 1
ATOM 2041 C CA . THR A 1 255 ? -6.113 -3.497 -10.542 1.00 86.25 255 THR A CA 1
ATOM 2042 C C . THR A 1 255 ? -5.485 -3.780 -11.908 1.00 86.25 255 THR A C 1
ATOM 2044 O O . THR A 1 255 ? -5.957 -3.303 -12.939 1.00 86.25 255 THR A O 1
ATOM 2047 N N . LEU A 1 256 ? -4.389 -4.537 -11.922 1.00 86.88 256 LEU A N 1
ATOM 2048 C CA . LEU A 1 256 ? -3.763 -5.021 -13.145 1.00 86.88 256 LEU A CA 1
ATOM 2049 C C . LEU A 1 256 ? -4.343 -6.396 -13.494 1.00 86.88 256 LEU A C 1
ATOM 2051 O O . LEU A 1 256 ? -4.073 -7.379 -12.801 1.00 86.88 256 LEU A O 1
ATOM 2055 N N . ASP A 1 257 ? -5.083 -6.461 -14.600 1.00 83.81 257 ASP A N 1
ATOM 2056 C CA . ASP A 1 257 ? -5.564 -7.718 -15.180 1.00 83.81 257 ASP A CA 1
ATOM 2057 C C . ASP A 1 257 ? -4.406 -8.632 -15.620 1.00 83.81 257 ASP A C 1
ATOM 2059 O O . ASP A 1 257 ? -3.259 -8.209 -15.763 1.00 83.81 257 ASP A O 1
ATOM 2063 N N . GLU A 1 258 ? -4.691 -9.911 -15.876 1.00 79.31 258 GLU A N 1
ATOM 2064 C CA . GLU A 1 258 ? -3.668 -10.858 -16.327 1.00 79.31 258 GLU A CA 1
ATOM 2065 C C . GLU A 1 258 ? -3.054 -10.435 -17.671 1.00 79.31 258 GLU A C 1
ATOM 2067 O O . GLU A 1 258 ? -3.713 -10.430 -18.713 1.00 79.31 258 GLU A O 1
ATOM 2072 N N . THR A 1 259 ? -1.757 -10.111 -17.653 1.00 82.06 259 THR A N 1
ATOM 2073 C CA . THR A 1 259 ? -1.002 -9.703 -18.844 1.00 82.06 259 THR A CA 1
ATOM 2074 C C . THR A 1 259 ? 0.165 -10.643 -19.117 1.00 82.06 259 THR A C 1
ATOM 2076 O O . THR A 1 259 ? 0.708 -11.302 -18.225 1.00 82.06 259 THR A O 1
ATOM 2079 N N . LYS A 1 260 ? 0.573 -10.707 -20.386 1.00 86.25 260 LYS A N 1
ATOM 2080 C CA . LYS A 1 260 ? 1.798 -11.402 -20.785 1.00 86.25 260 LYS A CA 1
ATOM 2081 C C . LYS A 1 260 ? 2.997 -10.491 -20.564 1.00 86.25 260 LYS A C 1
ATOM 2083 O O . LYS A 1 260 ? 2.913 -9.285 -20.777 1.00 86.25 260 LYS A O 1
ATOM 2088 N N . GLU A 1 261 ? 4.146 -11.095 -20.277 1.00 86.56 261 GLU A N 1
ATOM 2089 C CA . GLU A 1 261 ? 5.430 -10.396 -20.122 1.00 86.56 261 GLU A CA 1
ATOM 2090 C C . GLU A 1 261 ? 5.719 -9.395 -21.251 1.00 86.56 261 GLU A C 1
ATOM 2092 O O . GLU A 1 261 ? 6.143 -8.277 -20.994 1.00 86.56 261 GLU A O 1
ATOM 2097 N N . LYS A 1 262 ? 5.424 -9.757 -22.504 1.00 86.62 262 LYS A N 1
ATOM 2098 C CA . LYS A 1 262 ? 5.684 -8.897 -23.670 1.00 86.62 262 LYS A CA 1
ATOM 2099 C C . LYS A 1 262 ? 4.783 -7.664 -23.749 1.00 86.62 262 LYS A C 1
ATOM 2101 O O . LYS A 1 262 ? 5.141 -6.698 -24.412 1.00 86.62 262 LYS A O 1
ATOM 2106 N N . ASP A 1 263 ? 3.615 -7.716 -23.118 1.00 91.31 263 ASP A N 1
ATOM 2107 C CA . ASP A 1 263 ? 2.600 -6.670 -23.202 1.00 91.31 263 ASP A CA 1
ATOM 2108 C C . ASP A 1 263 ? 2.632 -5.733 -21.981 1.00 91.31 263 ASP A C 1
ATOM 2110 O O . ASP A 1 263 ? 2.057 -4.649 -22.046 1.00 91.31 263 ASP A O 1
ATOM 2114 N N . ILE A 1 264 ? 3.342 -6.096 -20.898 1.00 92.75 264 ILE A N 1
ATOM 2115 C CA . ILE A 1 264 ? 3.296 -5.370 -19.618 1.00 92.75 264 ILE A CA 1
ATOM 2116 C C . ILE A 1 264 ? 3.657 -3.889 -19.751 1.00 92.75 264 ILE A C 1
ATOM 2118 O O . ILE A 1 264 ? 2.935 -3.041 -19.237 1.00 92.75 264 ILE A O 1
ATOM 2122 N N . ILE A 1 265 ? 4.733 -3.559 -20.472 1.00 94.31 265 ILE A N 1
ATOM 2123 C CA . ILE A 1 265 ? 5.176 -2.169 -20.642 1.00 94.31 265 ILE A CA 1
ATOM 2124 C C . ILE A 1 265 ? 4.112 -1.364 -21.387 1.00 94.31 265 ILE A C 1
ATOM 2126 O O . ILE A 1 265 ? 3.753 -0.274 -20.950 1.00 94.31 265 ILE A O 1
ATOM 2130 N N . ARG A 1 266 ? 3.537 -1.928 -22.458 1.00 94.25 266 ARG A N 1
ATOM 2131 C CA . ARG A 1 266 ? 2.460 -1.275 -23.210 1.00 94.25 266 ARG A CA 1
ATOM 2132 C C . ARG A 1 266 ? 1.251 -1.009 -22.312 1.00 94.25 266 ARG A C 1
ATOM 2134 O O . ARG A 1 266 ? 0.781 0.122 -22.274 1.00 94.25 266 ARG A O 1
ATOM 2141 N N . THR A 1 267 ? 0.797 -2.011 -21.557 1.00 94.81 267 THR A N 1
ATOM 2142 C CA . THR A 1 267 ? -0.344 -1.873 -20.639 1.00 94.81 267 THR A CA 1
ATOM 2143 C C . THR A 1 267 ? -0.094 -0.802 -19.573 1.00 94.81 267 THR A C 1
ATOM 2145 O O . THR A 1 267 ? -0.980 -0.003 -19.279 1.00 94.81 267 THR A O 1
ATOM 2148 N N . VAL A 1 268 ? 1.122 -0.737 -19.023 1.00 95.44 268 VAL A N 1
ATOM 2149 C CA . VAL A 1 268 ? 1.511 0.293 -18.049 1.00 95.44 268 VAL A CA 1
ATOM 2150 C C . VAL A 1 268 ? 1.439 1.688 -18.658 1.00 95.44 268 VAL A C 1
ATOM 2152 O O . VAL A 1 268 ? 0.817 2.576 -18.078 1.00 95.44 268 VAL A O 1
ATOM 2155 N N . LEU A 1 269 ? 2.037 1.888 -19.832 1.00 95.94 269 LEU A N 1
ATOM 2156 C CA . LEU A 1 269 ? 2.025 3.187 -20.503 1.00 95.94 269 LEU A CA 1
ATOM 2157 C C . LEU A 1 269 ? 0.599 3.625 -20.874 1.00 95.94 269 LEU A C 1
ATOM 2159 O O . LEU A 1 269 ? 0.264 4.796 -20.721 1.00 95.94 269 LEU A O 1
ATOM 2163 N N . GLU A 1 270 ? -0.258 2.697 -21.310 1.00 95.31 270 GLU A N 1
ATOM 2164 C CA . GLU A 1 270 ? -1.670 2.969 -21.614 1.00 95.31 270 GLU A CA 1
ATOM 2165 C C . GLU A 1 270 ? -2.458 3.422 -20.376 1.00 95.31 270 GLU A C 1
ATOM 2167 O O . GLU A 1 270 ? -3.192 4.411 -20.451 1.00 95.31 270 GLU A O 1
ATOM 2172 N N . PHE A 1 271 ? -2.267 2.761 -19.229 1.00 95.06 271 PHE A N 1
ATOM 2173 C CA . PHE A 1 271 ? -2.915 3.131 -17.968 1.00 95.06 271 PHE A CA 1
ATOM 2174 C C . PHE A 1 271 ? -2.549 4.558 -17.528 1.00 95.06 271 PHE A C 1
ATOM 2176 O O . PHE A 1 271 ? -3.427 5.387 -17.271 1.00 95.06 271 PHE A O 1
ATOM 2183 N N . TYR A 1 272 ? -1.250 4.875 -17.484 1.00 95.31 272 TYR A N 1
ATOM 2184 C CA . TYR A 1 272 ? -0.789 6.199 -17.056 1.00 95.31 272 TYR A CA 1
ATOM 2185 C C . TYR A 1 272 ? -1.155 7.296 -18.061 1.00 95.31 272 TYR A C 1
ATOM 2187 O O . TYR A 1 272 ? -1.582 8.375 -17.642 1.00 95.31 272 TYR A O 1
ATOM 2195 N N . ARG A 1 273 ? -1.127 7.001 -19.368 1.00 94.44 273 ARG A N 1
ATOM 2196 C CA . ARG A 1 273 ? -1.612 7.915 -20.412 1.00 94.44 273 ARG A CA 1
ATOM 2197 C C . ARG A 1 273 ? -3.098 8.230 -20.254 1.00 94.44 273 ARG A C 1
ATOM 2199 O O . ARG A 1 273 ? -3.481 9.394 -20.347 1.00 94.44 273 ARG A O 1
ATOM 2206 N N . ALA A 1 274 ? -3.942 7.237 -19.965 1.00 91.00 274 ALA A N 1
ATOM 2207 C CA . ALA A 1 274 ? -5.361 7.473 -19.676 1.00 91.00 274 ALA A CA 1
ATOM 2208 C C . ALA A 1 274 ? -5.545 8.378 -18.438 1.00 91.00 274 ALA A C 1
ATOM 2210 O O . ALA A 1 274 ? -6.420 9.250 -18.391 1.00 91.00 274 ALA A O 1
ATOM 2211 N N . ALA A 1 275 ? -4.648 8.245 -17.460 1.00 88.44 275 ALA A N 1
ATOM 2212 C CA . ALA A 1 275 ? -4.533 9.135 -16.314 1.00 88.44 275 ALA A CA 1
ATOM 2213 C C . ALA A 1 275 ? -3.795 10.461 -16.612 1.00 88.44 275 ALA A C 1
ATOM 2215 O O . ALA A 1 275 ? -3.525 11.218 -15.684 1.00 88.44 275 ALA A O 1
ATOM 2216 N N . GLY A 1 276 ? -3.528 10.821 -17.870 1.00 89.88 276 GLY A N 1
ATOM 2217 C CA . GLY A 1 276 ? -2.906 12.095 -18.267 1.00 89.88 276 GLY A CA 1
ATOM 2218 C C . GLY A 1 276 ? -1.409 12.222 -17.952 1.00 89.88 276 GLY A C 1
ATOM 2219 O O . GLY A 1 276 ? -0.849 13.304 -18.105 1.00 89.88 276 GLY A O 1
ATOM 2220 N N . LEU A 1 277 ? -0.767 11.140 -17.510 1.00 90.88 277 LEU A N 1
ATOM 2221 C CA . LEU A 1 277 ? 0.669 11.061 -17.272 1.00 90.88 277 LEU A CA 1
ATOM 2222 C C . LEU A 1 277 ? 1.340 10.416 -18.485 1.00 90.88 277 LEU A C 1
ATOM 2224 O O . LEU A 1 277 ? 1.275 9.201 -18.668 1.00 90.88 277 LEU A O 1
ATOM 2228 N N . GLU A 1 278 ? 1.992 11.228 -19.312 1.00 92.75 278 GLU A N 1
ATOM 2229 C CA . GLU A 1 278 ? 2.828 10.715 -20.397 1.00 92.75 278 GLU A CA 1
ATOM 2230 C C . GLU A 1 278 ? 4.176 10.259 -19.836 1.00 92.75 278 GLU A C 1
ATOM 2232 O O . GLU A 1 278 ? 4.876 11.013 -19.161 1.00 92.75 278 GLU A O 1
ATOM 2237 N N . ILE A 1 279 ? 4.525 9.005 -20.115 1.00 95.50 279 ILE A N 1
ATOM 2238 C CA . ILE A 1 279 ? 5.797 8.394 -19.734 1.00 95.50 279 ILE A CA 1
ATOM 2239 C C . ILE A 1 279 ? 6.463 7.925 -21.024 1.00 95.50 279 ILE A C 1
ATOM 2241 O O . ILE A 1 279 ? 5.871 7.171 -21.799 1.00 95.50 279 ILE A O 1
ATOM 2245 N N . THR A 1 280 ? 7.685 8.385 -21.261 1.00 95.00 280 THR A N 1
ATOM 2246 C CA . THR A 1 280 ? 8.471 8.018 -22.441 1.00 95.00 280 THR A CA 1
ATOM 2247 C C . THR A 1 280 ? 9.271 6.758 -22.141 1.00 95.00 280 THR A C 1
ATOM 2249 O O . THR A 1 280 ? 9.912 6.674 -21.099 1.00 95.00 280 THR A O 1
ATOM 2252 N N . ASP A 1 281 ? 9.241 5.773 -23.037 1.00 93.50 281 ASP A N 1
ATOM 2253 C CA . ASP A 1 281 ? 10.135 4.616 -22.961 1.00 93.50 281 ASP A CA 1
ATOM 2254 C C . ASP A 1 281 ? 11.352 4.846 -23.862 1.00 93.50 281 ASP A C 1
ATOM 2256 O O . ASP A 1 281 ? 11.308 4.609 -25.068 1.00 93.50 281 ASP A O 1
ATOM 2260 N N . ASP A 1 282 ? 12.418 5.370 -23.261 1.00 88.69 282 ASP A N 1
ATOM 2261 C CA . ASP A 1 282 ? 13.756 5.522 -23.840 1.00 88.69 282 ASP A CA 1
ATOM 2262 C C . ASP A 1 282 ? 14.725 4.436 -23.325 1.00 88.69 282 ASP A C 1
ATOM 2264 O O . ASP A 1 282 ? 15.937 4.541 -23.519 1.00 88.69 282 ASP A O 1
ATOM 2268 N N . SER A 1 283 ? 14.212 3.409 -22.634 1.00 82.31 283 SER A N 1
ATOM 2269 C CA . SER A 1 283 ? 15.040 2.410 -21.959 1.00 82.31 283 SER A CA 1
ATOM 2270 C C . SER A 1 283 ? 15.672 1.413 -22.933 1.00 82.31 283 SER A C 1
ATOM 2272 O O . SER A 1 283 ? 15.040 0.938 -23.880 1.00 82.31 283 SER A O 1
ATOM 2274 N N . GLU A 1 284 ? 16.927 1.044 -22.667 1.00 82.56 284 GLU A N 1
ATOM 2275 C CA . GLU A 1 284 ? 17.618 -0.009 -23.415 1.00 82.56 284 GLU A CA 1
ATOM 2276 C C . GLU A 1 284 ? 16.963 -1.388 -23.188 1.00 82.56 284 GLU A C 1
ATOM 2278 O O . GLU A 1 284 ? 16.134 -1.596 -22.291 1.00 82.56 284 GLU A O 1
ATOM 2283 N N . ASP A 1 285 ? 17.324 -2.361 -24.024 1.00 80.12 285 ASP A N 1
ATOM 2284 C CA . ASP A 1 285 ? 16.912 -3.748 -23.826 1.00 80.12 285 ASP A CA 1
ATOM 2285 C C . ASP A 1 285 ? 17.576 -4.342 -22.572 1.00 80.12 285 ASP A C 1
ATOM 2287 O O . ASP A 1 285 ? 18.792 -4.279 -22.395 1.00 80.12 285 ASP A O 1
ATOM 2291 N N . GLY A 1 286 ? 16.769 -4.970 -21.712 1.00 86.00 286 GLY A N 1
ATOM 2292 C CA . GLY A 1 286 ? 17.216 -5.576 -20.454 1.00 86.00 286 GLY A CA 1
ATOM 2293 C C . GLY A 1 286 ? 16.832 -4.779 -19.205 1.00 86.00 286 GLY A C 1
ATOM 2294 O O . GLY A 1 286 ? 16.084 -3.807 -19.263 1.00 86.00 286 GLY A O 1
ATOM 2295 N N . TYR A 1 287 ? 17.296 -5.244 -18.044 1.00 91.56 287 TYR A N 1
ATOM 2296 C CA . TYR A 1 287 ? 16.995 -4.624 -16.752 1.00 91.56 287 TYR A CA 1
ATOM 2297 C C . TYR A 1 287 ? 18.121 -3.699 -16.299 1.00 91.56 287 TYR A C 1
ATOM 2299 O O . TYR A 1 287 ? 19.303 -4.026 -16.412 1.00 91.56 287 TYR A O 1
ATOM 2307 N N . GLU A 1 288 ? 17.746 -2.570 -15.707 1.00 92.19 288 GLU A N 1
ATOM 2308 C CA . GLU A 1 288 ? 18.683 -1.546 -15.253 1.00 92.19 288 GLU A CA 1
ATOM 2309 C C . GLU A 1 288 ? 18.917 -1.634 -13.735 1.00 92.19 288 GLU A C 1
ATOM 2311 O O . GLU A 1 288 ? 17.943 -1.658 -12.971 1.00 92.19 288 GLU A O 1
ATOM 2316 N N . PRO A 1 289 ? 20.174 -1.611 -13.251 1.00 91.00 289 PRO A N 1
ATOM 2317 C CA . PRO A 1 289 ? 20.456 -1.588 -11.818 1.00 91.00 289 PRO A CA 1
ATOM 2318 C C . PRO A 1 289 ? 19.883 -0.358 -11.110 1.00 91.00 289 PRO A C 1
ATOM 2320 O O . PRO A 1 289 ? 20.045 0.775 -11.575 1.00 91.00 289 PRO A O 1
ATOM 2323 N N . PHE A 1 290 ? 19.291 -0.544 -9.927 1.00 91.25 290 PHE A N 1
ATOM 2324 C CA . PHE A 1 290 ? 18.725 0.563 -9.158 1.00 91.25 290 PHE A CA 1
ATOM 2325 C C . PHE A 1 290 ? 19.827 1.322 -8.407 1.00 91.25 290 PHE A C 1
ATOM 2327 O O . PHE A 1 290 ? 20.190 1.020 -7.263 1.00 91.25 290 PHE A O 1
ATOM 2334 N N . ARG A 1 291 ? 20.382 2.355 -9.048 1.00 86.81 291 ARG A N 1
ATOM 2335 C CA . ARG A 1 291 ? 21.444 3.180 -8.453 1.00 86.81 291 ARG A CA 1
ATOM 2336 C C . ARG A 1 291 ? 20.916 3.987 -7.269 1.00 86.81 291 ARG A C 1
ATOM 2338 O O . ARG A 1 291 ? 19.858 4.608 -7.346 1.00 86.81 291 ARG A O 1
ATOM 2345 N N . ASN A 1 292 ? 21.666 4.004 -6.169 1.00 86.75 292 ASN A N 1
ATOM 2346 C CA . ASN A 1 292 ? 21.321 4.812 -5.001 1.00 86.75 292 ASN A CA 1
ATOM 2347 C C . ASN A 1 292 ? 21.681 6.271 -5.272 1.00 86.75 292 ASN A C 1
ATOM 2349 O O . ASN A 1 292 ? 22.856 6.581 -5.451 1.00 86.75 292 ASN A O 1
ATOM 2353 N N . ILE A 1 293 ? 20.684 7.147 -5.249 1.00 83.88 293 ILE A N 1
ATOM 2354 C CA . ILE A 1 293 ? 20.845 8.575 -5.523 1.00 83.88 293 ILE A CA 1
ATOM 2355 C C . ILE A 1 293 ? 20.403 9.327 -4.265 1.00 83.88 293 ILE A C 1
ATOM 2357 O O . ILE A 1 293 ? 19.399 8.972 -3.637 1.00 83.88 293 ILE A O 1
ATOM 2361 N N . LYS A 1 294 ? 21.185 10.309 -3.803 1.00 80.06 294 LYS A N 1
ATOM 2362 C CA . LYS A 1 294 ? 20.698 11.209 -2.746 1.00 80.06 294 LYS A CA 1
ATOM 2363 C C . LYS A 1 294 ? 19.666 12.142 -3.366 1.00 80.06 294 LYS A C 1
ATOM 2365 O O . LYS A 1 294 ? 19.793 12.490 -4.526 1.00 80.06 294 LYS A O 1
ATOM 2370 N N . ALA A 1 295 ? 18.680 12.584 -2.591 1.00 72.56 295 ALA A N 1
ATOM 2371 C CA . ALA A 1 295 ? 17.656 13.493 -3.109 1.00 72.56 295 ALA A CA 1
ATOM 2372 C C . ALA A 1 295 ? 18.242 14.797 -3.692 1.00 72.56 295 ALA A C 1
ATOM 2374 O O . ALA A 1 295 ? 17.647 15.371 -4.590 1.00 72.56 295 ALA A O 1
ATOM 2375 N N . GLU A 1 296 ? 19.400 15.234 -3.192 1.00 76.31 296 GLU A N 1
ATOM 2376 C CA . GLU A 1 296 ? 20.145 16.407 -3.676 1.00 76.31 296 GLU A CA 1
ATOM 2377 C C . GLU A 1 296 ? 20.884 16.150 -5.000 1.00 76.31 296 GLU A C 1
ATOM 2379 O O . GLU A 1 296 ? 21.103 17.079 -5.766 1.00 76.31 296 GLU A O 1
ATOM 2384 N N . ASP A 1 297 ? 21.242 14.891 -5.270 1.00 83.06 297 ASP A N 1
ATOM 2385 C CA . ASP A 1 297 ? 21.993 14.459 -6.456 1.00 83.06 297 ASP A CA 1
ATOM 2386 C C . ASP A 1 297 ? 21.055 13.925 -7.559 1.00 83.06 297 ASP A C 1
ATOM 2388 O O . ASP A 1 297 ? 21.504 13.267 -8.500 1.00 83.06 297 ASP A O 1
ATOM 2392 N N . PHE A 1 298 ? 19.738 14.111 -7.405 1.00 84.12 298 PHE A N 1
ATOM 2393 C CA . PHE A 1 298 ? 18.754 13.610 -8.359 1.00 84.12 298 PHE A CA 1
ATOM 2394 C C . PHE A 1 298 ? 18.861 14.376 -9.689 1.00 84.12 298 PHE A C 1
ATOM 2396 O O . PHE A 1 298 ? 18.992 15.603 -9.657 1.00 84.12 298 PHE A O 1
ATOM 2403 N N . PRO A 1 299 ? 18.847 13.691 -10.853 1.00 83.75 299 PRO A N 1
ATOM 2404 C CA . PRO A 1 299 ? 18.981 14.369 -12.136 1.00 83.75 299 PRO A CA 1
ATOM 2405 C C . PRO A 1 299 ? 17.866 15.397 -12.337 1.00 83.75 299 PRO A C 1
ATOM 2407 O O . PRO A 1 299 ? 16.716 15.165 -11.971 1.00 83.75 299 PRO A O 1
ATOM 2410 N N . HIS A 1 300 ? 18.211 16.541 -12.924 1.00 84.31 300 HIS A N 1
ATOM 2411 C CA . HIS A 1 300 ? 17.227 17.575 -13.210 1.00 84.31 300 HIS A CA 1
ATOM 2412 C C . HIS A 1 300 ? 16.490 17.244 -14.508 1.00 84.31 300 HIS A C 1
ATOM 2414 O O . HIS A 1 300 ? 17.095 17.253 -15.581 1.00 84.31 300 HIS A O 1
ATOM 2420 N N . TYR A 1 301 ? 15.191 16.977 -14.396 1.00 86.88 301 TYR A N 1
ATOM 2421 C CA . TYR A 1 301 ? 14.309 16.743 -15.534 1.00 86.88 301 TYR A CA 1
ATOM 2422 C C . TYR A 1 301 ? 13.432 17.968 -15.802 1.00 86.88 301 TYR A C 1
ATOM 2424 O O . TYR A 1 301 ? 12.984 18.620 -14.851 1.00 86.88 301 TYR A O 1
ATOM 2432 N N . PRO A 1 302 ? 13.142 18.276 -17.076 1.00 85.19 302 PRO A N 1
ATOM 2433 C CA . PRO A 1 302 ? 12.129 19.256 -17.433 1.00 85.19 302 PRO A CA 1
ATOM 2434 C C . PRO A 1 302 ? 10.757 18.938 -16.827 1.00 85.19 302 PRO A C 1
ATOM 2436 O O . PRO A 1 302 ? 10.409 17.791 -16.544 1.00 85.19 302 PRO A O 1
ATOM 2439 N N . CYS A 1 303 ? 9.961 19.988 -16.624 1.00 84.81 303 CYS A N 1
ATOM 2440 C CA . CYS A 1 303 ? 8.621 19.885 -16.051 1.00 84.81 303 CYS A CA 1
ATOM 2441 C C . CYS A 1 303 ? 7.735 18.948 -16.883 1.00 84.81 303 CYS A C 1
ATOM 2443 O O . CYS A 1 303 ? 7.517 19.208 -18.066 1.00 84.81 303 CYS A O 1
ATOM 2445 N N . GLY A 1 304 ? 7.185 17.908 -16.258 1.00 84.81 304 GLY A N 1
ATOM 2446 C CA . GLY A 1 304 ? 6.300 16.955 -16.927 1.00 84.81 304 GLY A CA 1
ATOM 2447 C C . GLY A 1 304 ? 7.017 15.873 -17.728 1.00 84.81 304 GLY A C 1
ATOM 2448 O O . GLY A 1 304 ? 6.347 15.071 -18.372 1.00 84.81 304 GLY A O 1
ATOM 2449 N N . GLU A 1 305 ? 8.347 15.829 -17.687 1.00 91.62 305 GLU A N 1
ATOM 2450 C CA . GLU A 1 305 ? 9.124 14.803 -18.366 1.00 91.62 305 GLU A CA 1
ATOM 2451 C C . GLU A 1 305 ? 9.318 13.595 -17.443 1.00 91.62 305 GLU A C 1
ATOM 2453 O O . GLU A 1 305 ? 9.974 13.688 -16.403 1.00 91.62 305 GLU A O 1
ATOM 2458 N N . LEU A 1 306 ? 8.725 12.461 -17.822 1.00 94.19 306 LEU A N 1
ATOM 2459 C CA . LEU A 1 306 ? 8.847 11.179 -17.132 1.00 94.19 306 LEU A CA 1
ATOM 2460 C C . LEU A 1 306 ? 9.382 10.123 -18.098 1.00 94.19 306 LEU A C 1
ATOM 2462 O O . LEU A 1 306 ? 8.866 9.967 -19.206 1.00 94.19 306 LEU A O 1
ATOM 2466 N N . HIS A 1 307 ? 10.372 9.364 -17.639 1.00 95.31 307 HIS A N 1
ATOM 2467 C CA . HIS A 1 307 ? 11.015 8.289 -18.388 1.00 95.31 307 HIS A CA 1
ATOM 2468 C C . HIS A 1 307 ? 10.810 6.948 -17.703 1.00 95.31 307 HIS A C 1
ATOM 2470 O O . HIS A 1 307 ? 10.899 6.839 -16.477 1.00 95.31 307 HIS A O 1
ATOM 2476 N N . LEU A 1 308 ? 10.553 5.915 -18.494 1.00 96.38 308 LEU A N 1
ATOM 2477 C CA . LEU A 1 308 ? 10.462 4.547 -18.021 1.00 96.38 308 LEU A CA 1
ATOM 2478 C C . LEU A 1 308 ? 11.868 3.987 -17.795 1.00 96.38 308 LEU A C 1
ATOM 2480 O O . LEU A 1 308 ? 12.748 4.081 -18.645 1.00 96.38 308 LEU A O 1
ATOM 2484 N N . ARG A 1 309 ? 12.073 3.361 -16.639 1.00 95.25 309 ARG A N 1
ATOM 2485 C CA . ARG A 1 309 ? 13.309 2.661 -16.285 1.00 95.25 309 ARG A CA 1
ATOM 2486 C C . ARG A 1 309 ? 12.970 1.228 -15.910 1.00 95.25 309 ARG A C 1
ATOM 2488 O O . ARG A 1 309 ? 12.118 0.979 -15.049 1.00 95.25 309 ARG A O 1
ATOM 2495 N N . LYS A 1 310 ? 13.648 0.255 -16.521 1.00 94.75 310 LYS A N 1
ATOM 2496 C CA . LYS A 1 310 ? 13.418 -1.185 -16.282 1.00 94.75 310 LYS A CA 1
ATOM 2497 C C . LYS A 1 310 ? 14.105 -1.661 -14.994 1.00 94.75 310 LYS A C 1
ATOM 2499 O O . LYS A 1 310 ? 14.793 -2.681 -14.980 1.00 94.75 310 LYS A O 1
ATOM 2504 N N . ASN A 1 311 ? 13.939 -0.918 -13.898 1.00 94.69 311 ASN A N 1
ATOM 2505 C CA . ASN A 1 311 ? 14.456 -1.310 -12.591 1.00 94.69 311 ASN A CA 1
ATOM 2506 C C . ASN A 1 311 ? 13.518 -2.309 -11.909 1.00 94.69 311 ASN A C 1
ATOM 2508 O O . ASN A 1 311 ? 12.300 -2.138 -11.934 1.00 94.69 311 ASN A O 1
ATOM 2512 N N . ILE A 1 312 ? 14.095 -3.305 -11.233 1.00 95.56 312 ILE A N 1
ATOM 2513 C CA . ILE A 1 312 ? 13.340 -4.296 -10.464 1.00 95.56 312 ILE A CA 1
ATOM 2514 C C . ILE A 1 312 ? 13.718 -4.188 -8.993 1.00 95.56 312 ILE A C 1
ATOM 2516 O O . ILE A 1 312 ? 14.857 -4.450 -8.602 1.00 95.56 312 ILE A O 1
ATOM 2520 N N . VAL A 1 313 ? 12.746 -3.858 -8.153 1.00 96.56 313 VAL A N 1
ATOM 2521 C CA . VAL A 1 313 ? 12.977 -3.677 -6.720 1.00 96.56 313 VAL A CA 1
ATOM 2522 C C . VAL A 1 313 ? 11.955 -4.479 -5.938 1.00 96.56 313 VAL A C 1
ATOM 2524 O O . VAL A 1 313 ? 10.759 -4.269 -6.094 1.00 96.56 313 VAL A O 1
ATOM 2527 N N . ILE A 1 314 ? 12.410 -5.348 -5.037 1.00 96.69 314 ILE A N 1
ATOM 2528 C CA . ILE A 1 314 ? 11.537 -5.932 -4.017 1.00 96.69 314 ILE A CA 1
ATOM 2529 C C . ILE A 1 314 ? 11.602 -5.081 -2.760 1.00 96.69 314 ILE A C 1
ATOM 2531 O O . ILE A 1 314 ? 12.681 -4.702 -2.306 1.00 96.69 314 ILE A O 1
ATOM 2535 N N . GLY A 1 315 ? 10.462 -4.773 -2.162 1.00 95.31 315 GLY A N 1
ATOM 2536 C CA . GLY A 1 315 ? 10.476 -3.949 -0.970 1.00 95.31 315 GLY A CA 1
ATOM 2537 C C . GLY A 1 315 ? 9.121 -3.735 -0.345 1.00 95.31 315 GLY A C 1
ATOM 2538 O O . GLY A 1 315 ? 8.098 -4.265 -0.775 1.00 95.31 315 GLY A O 1
ATOM 2539 N N . ARG A 1 316 ? 9.158 -2.936 0.714 1.00 92.94 316 ARG A N 1
ATOM 2540 C CA . ARG A 1 316 ? 7.981 -2.462 1.408 1.00 92.94 316 ARG A CA 1
ATOM 2541 C C . ARG A 1 316 ? 7.395 -1.266 0.665 1.00 92.94 316 ARG A C 1
ATOM 2543 O O . ARG A 1 316 ? 7.928 -0.153 0.759 1.00 92.94 316 ARG A O 1
ATOM 2550 N N . PHE A 1 317 ? 6.270 -1.504 0.008 1.00 91.62 317 PHE A N 1
ATOM 2551 C CA . PHE A 1 317 ? 5.491 -0.512 -0.716 1.00 91.62 317 PHE A CA 1
ATOM 2552 C C . PHE A 1 317 ? 4.112 -0.396 -0.059 1.00 91.62 317 PHE A C 1
ATOM 2554 O O . PHE A 1 317 ? 3.204 -1.144 -0.413 1.00 91.62 317 PHE A O 1
ATOM 2561 N N . PRO A 1 318 ? 3.956 0.490 0.942 1.00 85.25 318 PRO A N 1
ATOM 2562 C CA . PRO A 1 318 ? 2.675 0.682 1.605 1.00 85.25 318 PRO A CA 1
ATOM 2563 C C . PRO A 1 318 ? 1.705 1.350 0.629 1.00 85.25 318 PRO A C 1
ATOM 2565 O O . PRO A 1 318 ? 1.760 2.561 0.426 1.00 85.25 318 PRO A O 1
ATOM 2568 N N . THR A 1 319 ? 0.837 0.553 0.008 1.00 74.00 319 THR A N 1
ATOM 2569 C CA . THR A 1 319 ? -0.237 1.031 -0.880 1.00 74.00 319 THR A CA 1
ATOM 2570 C C . THR A 1 319 ? -1.241 1.900 -0.129 1.00 74.00 319 THR A C 1
ATOM 2572 O O . THR A 1 319 ? -1.858 2.780 -0.726 1.00 74.00 319 THR A O 1
ATOM 2575 N N . TYR A 1 320 ? -1.335 1.697 1.187 1.00 70.44 320 TYR A N 1
ATOM 2576 C CA . TYR A 1 320 ? -2.161 2.470 2.101 1.00 70.44 320 TYR A CA 1
ATOM 2577 C C . TYR A 1 320 ? -1.288 3.288 3.054 1.00 70.44 320 TYR A C 1
ATOM 2579 O O . TYR A 1 320 ? -0.353 2.789 3.686 1.00 70.44 320 TYR A O 1
ATOM 2587 N N . SER A 1 321 ? -1.632 4.561 3.191 1.00 59.69 321 SER A N 1
ATOM 2588 C CA . SER A 1 321 ? -0.971 5.522 4.080 1.00 59.69 321 SER A CA 1
ATOM 2589 C C . SER A 1 321 ? -1.118 5.113 5.549 1.00 59.69 321 SER A C 1
ATOM 2591 O O . SER A 1 321 ? -0.199 5.282 6.355 1.00 59.69 321 SER A O 1
ATOM 2593 N N . ASN A 1 322 ? -2.278 4.543 5.889 1.00 61.47 322 ASN A N 1
ATOM 2594 C CA . ASN A 1 322 ? -2.645 3.999 7.191 1.00 61.47 322 ASN A CA 1
ATOM 2595 C C . ASN A 1 322 ? -3.667 2.854 7.023 1.00 61.47 322 ASN A C 1
ATOM 2597 O O . ASN A 1 322 ? -4.250 2.681 5.955 1.00 61.47 322 ASN A O 1
ATOM 2601 N N . SER A 1 323 ? -3.887 2.069 8.082 1.00 65.38 323 SER A N 1
ATOM 2602 C CA . SER A 1 323 ? -4.928 1.027 8.097 1.00 65.38 323 SER A CA 1
ATOM 2603 C C . SER A 1 323 ? -6.325 1.609 7.869 1.00 65.38 323 SER A C 1
ATOM 2605 O O . SER A 1 323 ? -7.118 1.005 7.166 1.00 65.38 323 SER A O 1
ATOM 2607 N N . ILE A 1 324 ? -6.574 2.828 8.358 1.00 70.62 324 ILE A N 1
ATOM 2608 C CA . ILE A 1 324 ? -7.853 3.534 8.196 1.00 70.62 324 ILE A CA 1
ATOM 2609 C C . ILE A 1 324 ? -8.195 3.760 6.718 1.00 70.62 324 ILE A C 1
ATOM 2611 O O . ILE A 1 324 ? -9.351 3.648 6.336 1.00 70.62 324 ILE A O 1
ATOM 2615 N N . GLN A 1 325 ? -7.209 4.062 5.869 1.00 67.25 325 GLN A N 1
ATOM 2616 C CA . GLN A 1 325 ? -7.422 4.246 4.436 1.00 67.25 325 GLN A CA 1
ATOM 2617 C C . GLN A 1 325 ? -7.926 2.950 3.803 1.00 67.25 325 GLN A C 1
ATOM 2619 O O . GLN A 1 325 ? -8.867 2.978 3.016 1.00 67.25 325 GLN A O 1
ATOM 2624 N N . LYS A 1 326 ? -7.324 1.817 4.181 1.00 67.62 326 LYS A N 1
ATOM 2625 C CA . LYS A 1 326 ? -7.801 0.501 3.761 1.00 67.62 326 LYS A CA 1
ATOM 2626 C C . LYS A 1 326 ? -9.223 0.258 4.269 1.00 67.62 326 LYS A C 1
ATOM 2628 O O . LYS A 1 326 ? -10.074 -0.113 3.475 1.00 67.62 326 LYS A O 1
ATOM 2633 N N . ASP A 1 327 ? -9.492 0.542 5.542 1.00 73.44 327 ASP A N 1
ATOM 2634 C CA . ASP A 1 327 ? -10.826 0.372 6.125 1.00 73.44 327 ASP A CA 1
ATOM 2635 C C . ASP A 1 327 ? -11.873 1.226 5.389 1.00 73.44 327 ASP A C 1
ATOM 2637 O O . ASP A 1 327 ? -12.978 0.761 5.140 1.00 73.44 327 ASP A O 1
ATOM 2641 N N . PHE A 1 328 ? -11.537 2.456 4.985 1.00 72.62 328 PHE A N 1
ATOM 2642 C CA . PHE A 1 328 ? -12.431 3.309 4.195 1.00 72.62 328 PHE A CA 1
ATOM 2643 C C . PHE A 1 328 ? -12.711 2.726 2.813 1.00 72.62 328 PHE A C 1
ATOM 2645 O O . PHE A 1 328 ? -13.868 2.703 2.401 1.00 72.62 328 PHE A O 1
ATOM 2652 N N . ILE A 1 329 ? -11.686 2.221 2.124 1.00 66.81 329 ILE A N 1
ATOM 2653 C CA . ILE A 1 329 ? -11.855 1.543 0.833 1.00 66.81 329 ILE A CA 1
ATOM 2654 C C . ILE A 1 329 ? -12.728 0.298 1.001 1.00 66.81 329 ILE A C 1
ATOM 2656 O O . ILE A 1 329 ? -13.656 0.110 0.223 1.00 66.81 329 ILE A O 1
ATOM 2660 N N . ASP A 1 330 ? -12.489 -0.510 2.034 1.00 70.00 330 ASP A N 1
ATOM 2661 C CA . ASP A 1 330 ? -13.267 -1.719 2.311 1.00 70.00 330 ASP A CA 1
ATOM 2662 C C . ASP A 1 330 ? -14.723 -1.374 2.680 1.00 70.00 330 ASP A C 1
ATOM 2664 O O . ASP A 1 330 ? -15.648 -2.068 2.256 1.00 70.00 330 ASP A O 1
ATOM 2668 N N . ILE A 1 331 ? -14.957 -0.289 3.429 1.00 72.88 331 ILE A N 1
ATOM 2669 C CA . ILE A 1 331 ? -16.303 0.193 3.775 1.00 72.88 331 ILE A CA 1
ATOM 2670 C C . ILE A 1 331 ? -17.052 0.661 2.526 1.00 72.88 331 ILE A C 1
ATOM 2672 O O . ILE A 1 331 ? -18.209 0.287 2.341 1.00 72.88 331 ILE A O 1
ATOM 2676 N N . VAL A 1 332 ? -16.400 1.459 1.676 1.00 67.25 332 VAL A N 1
ATOM 2677 C CA . VAL A 1 332 ? -16.989 1.968 0.428 1.00 67.25 332 VAL A CA 1
ATOM 2678 C C . VAL A 1 332 ? -17.224 0.822 -0.558 1.00 67.25 332 VAL A C 1
ATOM 2680 O O . VAL A 1 332 ? -18.318 0.692 -1.097 1.00 67.25 332 VAL A O 1
ATOM 2683 N N . GLY A 1 333 ? -16.229 -0.042 -0.761 1.00 64.75 333 GLY A N 1
ATOM 2684 C CA . GLY A 1 333 ? -16.268 -1.138 -1.729 1.00 64.75 333 GLY A CA 1
ATOM 2685 C C . GLY A 1 333 ? -17.276 -2.233 -1.384 1.00 64.75 333 GLY A C 1
ATOM 2686 O O . GLY A 1 333 ? -17.895 -2.791 -2.284 1.00 64.75 333 GLY A O 1
ATOM 2687 N N . ASN A 1 334 ? -17.489 -2.511 -0.094 1.00 65.94 334 ASN A N 1
ATOM 2688 C CA . ASN A 1 334 ? -18.484 -3.487 0.360 1.00 65.94 334 ASN A CA 1
ATOM 2689 C C . ASN A 1 334 ? -19.848 -2.856 0.701 1.00 65.94 334 ASN A C 1
ATOM 2691 O O . ASN A 1 334 ? -20.705 -3.546 1.250 1.00 65.94 334 ASN A O 1
ATOM 2695 N N . HIS A 1 335 ? -20.048 -1.556 0.438 1.00 62.31 335 HIS A N 1
ATOM 2696 C CA . HIS A 1 335 ? -21.237 -0.791 0.845 1.00 62.31 335 HIS A CA 1
ATOM 2697 C C . HIS A 1 335 ? -21.613 -0.977 2.329 1.00 62.31 335 HIS A C 1
ATOM 2699 O O . HIS A 1 335 ? -22.783 -0.994 2.710 1.00 62.31 335 HIS A O 1
ATOM 2705 N N . MET A 1 336 ? -20.606 -1.085 3.199 1.00 59.91 336 MET A N 1
ATOM 2706 C CA . MET A 1 336 ? -20.761 -1.292 4.645 1.00 59.91 336 MET A CA 1
ATOM 2707 C C . MET A 1 336 ? -20.999 0.026 5.398 1.00 59.91 336 MET A C 1
ATOM 2709 O O . MET A 1 336 ? -20.631 0.153 6.569 1.00 59.91 336 MET A O 1
ATOM 2713 N N . ALA A 1 337 ? -21.580 1.033 4.737 1.00 60.59 337 ALA A N 1
ATOM 2714 C CA . ALA A 1 337 ? -21.881 2.317 5.356 1.00 60.59 337 ALA A CA 1
ATOM 2715 C C . ALA A 1 337 ? -22.875 2.105 6.508 1.00 60.59 337 ALA A C 1
ATOM 2717 O O . ALA A 1 337 ? -24.064 1.851 6.320 1.00 60.59 337 ALA A O 1
ATOM 2718 N N . SER A 1 338 ? -22.355 2.142 7.735 1.00 63.78 338 SER A N 1
ATOM 2719 C CA . SER A 1 338 ? -23.174 2.053 8.937 1.00 63.78 338 SER A CA 1
ATOM 2720 C C . SER A 1 338 ? -23.952 3.357 9.117 1.00 63.78 338 SER A C 1
ATOM 2722 O O . SER A 1 338 ? -23.370 4.428 8.927 1.00 63.78 338 SER A O 1
ATOM 2724 N N . PRO A 1 339 ? -25.194 3.314 9.633 1.00 64.69 339 PRO A N 1
ATOM 2725 C CA . PRO A 1 339 ? -25.915 4.514 10.055 1.00 64.69 339 PRO A CA 1
ATOM 2726 C C . PRO A 1 339 ? -25.122 5.410 11.024 1.00 64.69 339 PRO A C 1
ATOM 2728 O O . PRO A 1 339 ? -25.418 6.593 11.147 1.00 64.69 339 PRO A O 1
ATOM 2731 N N . LEU A 1 340 ? -24.136 4.854 11.745 1.00 68.56 340 LEU A N 1
ATOM 2732 C CA . LEU A 1 340 ? -23.207 5.617 12.588 1.00 68.56 340 LEU A CA 1
ATOM 2733 C C . LEU A 1 340 ? -22.236 6.469 11.759 1.00 68.56 340 LEU A C 1
ATOM 2735 O O . LEU A 1 340 ? -21.948 7.606 12.118 1.00 68.56 340 LEU A O 1
ATOM 2739 N N . LEU A 1 341 ? -21.709 5.913 10.670 1.00 70.75 341 LEU A N 1
ATOM 2740 C CA . LEU A 1 341 ? -20.755 6.601 9.807 1.00 70.75 341 LEU A CA 1
ATOM 2741 C C . LEU A 1 341 ? -21.443 7.737 9.046 1.00 70.75 341 LEU A C 1
ATOM 2743 O O . LEU A 1 341 ? -20.888 8.831 8.944 1.00 70.75 341 LEU A O 1
ATOM 2747 N N . ASP A 1 342 ? -22.688 7.499 8.629 1.00 68.12 342 ASP A N 1
ATOM 2748 C CA . ASP A 1 342 ? -23.548 8.519 8.037 1.00 68.12 342 ASP A CA 1
ATOM 2749 C C . ASP A 1 342 ? -23.790 9.690 8.983 1.00 68.12 342 ASP A C 1
ATOM 2751 O O . ASP A 1 342 ? -23.698 10.851 8.589 1.00 68.12 342 ASP A O 1
ATOM 2755 N N . GLU A 1 343 ? -24.059 9.395 10.251 1.00 68.88 343 GLU A N 1
ATOM 2756 C CA . GLU A 1 343 ? -24.271 10.397 11.290 1.00 68.88 343 GLU A CA 1
ATOM 2757 C C . GLU A 1 343 ? -22.995 11.184 11.625 1.00 68.88 343 GLU A C 1
ATOM 2759 O O . GLU A 1 343 ? -23.067 12.399 11.795 1.00 68.88 343 GLU A O 1
ATOM 2764 N N . LEU A 1 344 ? -21.831 10.525 11.658 1.00 70.44 344 LEU A N 1
ATOM 2765 C CA . LEU A 1 344 ? -20.537 11.159 11.942 1.00 70.44 344 LEU A CA 1
ATOM 2766 C C . LEU A 1 344 ? -20.038 12.066 10.810 1.00 70.44 344 LEU A C 1
ATOM 2768 O O . LEU A 1 344 ? -19.379 13.070 11.077 1.00 70.44 344 LEU A O 1
ATOM 2772 N N . LEU A 1 345 ? -20.303 11.695 9.556 1.00 70.44 345 LEU A N 1
ATOM 2773 C CA . LEU A 1 345 ? -19.801 12.410 8.378 1.00 70.44 345 LEU A CA 1
ATOM 2774 C C . LEU A 1 345 ? -20.816 13.395 7.792 1.00 70.44 345 LEU A C 1
ATOM 2776 O O . LEU A 1 345 ? -20.435 14.239 6.981 1.00 70.44 345 LEU A O 1
ATOM 2780 N N . SER A 1 346 ? -22.080 13.340 8.221 1.00 64.88 346 SER A N 1
ATOM 2781 C CA . SER A 1 346 ? -23.093 14.324 7.847 1.00 64.88 346 SER A CA 1
ATOM 2782 C C . SER A 1 346 ? -22.850 15.657 8.567 1.00 64.88 346 SER A C 1
ATOM 2784 O O . SER A 1 346 ? -23.087 15.752 9.771 1.00 64.88 346 SER A O 1
ATOM 2786 N N . PRO A 1 347 ? -22.496 16.745 7.857 1.00 52.00 347 PRO A N 1
ATOM 2787 C CA . PRO A 1 347 ? -22.266 18.056 8.474 1.00 52.00 347 PRO A CA 1
ATOM 2788 C C . PRO A 1 347 ? -23.535 18.685 9.084 1.00 52.00 347 PRO A C 1
ATOM 2790 O O . PRO A 1 347 ? -23.449 19.701 9.771 1.00 52.00 347 PRO A O 1
ATOM 2793 N N . ALA A 1 348 ? -24.715 18.106 8.828 1.00 48.41 348 ALA A N 1
ATOM 2794 C CA . ALA A 1 348 ? -26.019 18.679 9.159 1.00 48.41 348 ALA A CA 1
ATOM 2795 C C . ALA A 1 348 ? -26.614 18.223 10.505 1.00 48.41 348 ALA A C 1
ATOM 2797 O O . ALA A 1 348 ? -27.563 18.847 10.983 1.00 48.41 348 ALA A O 1
ATOM 2798 N N . LYS A 1 349 ? -26.084 17.176 11.152 1.00 50.16 349 LYS A N 1
ATOM 2799 C CA . LYS A 1 349 ? -26.526 16.786 12.500 1.00 50.16 349 LYS A CA 1
ATOM 2800 C C . LYS A 1 349 ? -25.570 17.386 13.515 1.00 50.16 349 LYS A C 1
ATOM 2802 O O . LYS A 1 349 ? -24.560 16.796 13.877 1.00 50.16 349 LYS A O 1
ATOM 2807 N N . GLY A 1 350 ? -25.873 18.630 13.878 1.00 46.41 350 GLY A N 1
ATOM 2808 C CA . GLY A 1 350 ? -25.074 19.441 14.782 1.00 46.41 350 GLY A CA 1
ATOM 2809 C C . GLY A 1 350 ? -24.635 18.664 16.017 1.00 46.41 350 GLY A C 1
ATOM 2810 O O . GLY A 1 350 ? -25.418 17.930 16.615 1.00 46.41 350 GLY A O 1
ATOM 2811 N N . CYS A 1 351 ? -23.374 18.872 16.389 1.00 43.97 351 CYS A N 1
ATOM 2812 C CA . CYS A 1 351 ? -22.840 18.549 17.700 1.00 43.97 351 CYS A CA 1
ATOM 2813 C C . CYS A 1 351 ? -23.806 19.132 18.740 1.00 43.97 351 CYS A C 1
ATOM 2815 O O . CYS A 1 351 ? -23.803 20.340 18.992 1.00 43.97 351 CYS A O 1
ATOM 2817 N N . MET A 1 352 ? -24.720 18.312 19.262 1.00 47.78 352 MET A N 1
ATOM 2818 C CA . MET A 1 352 ? -25.571 18.743 20.354 1.00 47.78 352 MET A CA 1
ATOM 2819 C C . MET A 1 352 ? -24.638 18.926 21.540 1.00 47.78 352 MET A C 1
ATOM 2821 O O . MET A 1 352 ? -24.153 17.955 22.115 1.00 47.78 352 MET A O 1
ATOM 2825 N N . SER A 1 353 ? -24.355 20.184 21.882 1.00 50.22 353 SER A N 1
ATOM 2826 C CA . SER A 1 353 ?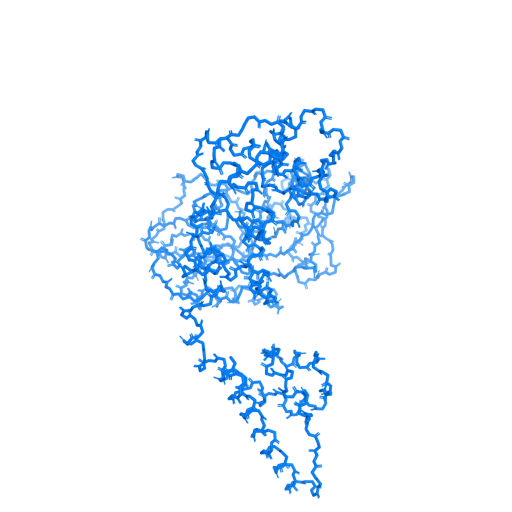 -23.839 20.504 23.206 1.00 50.22 353 SER A CA 1
ATOM 2827 C C . SER A 1 353 ? -24.793 19.854 24.199 1.00 50.22 353 SER A C 1
ATOM 2829 O O . SER A 1 353 ? -26.005 20.071 24.104 1.00 50.22 353 SER A O 1
ATOM 2831 N N . LEU A 1 354 ? -24.261 19.003 25.073 1.00 53.78 354 LEU A N 1
ATOM 2832 C CA . LEU A 1 354 ? -25.004 18.301 26.111 1.00 53.78 354 LEU A CA 1
ATOM 2833 C C . LEU A 1 354 ? -25.560 19.311 27.126 1.00 53.78 354 LEU A C 1
ATOM 2835 O O . LEU A 1 354 ? -25.134 19.365 28.266 1.00 53.78 354 LEU A O 1
ATOM 2839 N N . SER A 1 355 ? -26.549 20.113 26.744 1.00 48.81 355 SER A N 1
ATOM 2840 C CA . SER A 1 355 ? -27.400 20.829 27.685 1.00 48.81 355 SER A CA 1
ATOM 2841 C C . SER A 1 355 ? -28.462 19.853 28.183 1.00 48.81 355 SER A C 1
ATOM 2843 O O . SER A 1 355 ? -29.634 19.902 27.804 1.00 48.81 355 SER A O 1
ATOM 2845 N N . SER A 1 356 ? -28.036 18.880 28.994 1.00 49.97 356 SER A N 1
ATOM 2846 C CA . SER A 1 356 ? -28.987 17.955 29.602 1.00 49.97 356 SER A CA 1
ATOM 2847 C C . SER A 1 356 ? -29.953 18.740 30.499 1.00 49.97 356 SER A C 1
ATOM 2849 O O . SER A 1 356 ? -29.564 19.620 31.267 1.00 49.97 356 SER A O 1
ATOM 2851 N N . ARG A 1 357 ? -31.250 18.462 30.345 1.00 54.66 357 ARG A N 1
ATOM 2852 C CA . ARG A 1 357 ? -32.321 19.041 31.156 1.00 54.66 357 ARG A CA 1
ATOM 2853 C C . ARG A 1 357 ? -32.202 18.508 32.590 1.00 54.66 357 ARG A C 1
ATOM 2855 O O . ARG A 1 357 ? -32.497 17.341 32.831 1.00 54.66 357 ARG A O 1
ATOM 2862 N N . GLY A 1 358 ? -31.820 19.380 33.521 1.00 59.31 358 GLY A N 1
ATOM 2863 C CA . GLY A 1 358 ? -31.893 19.155 34.970 1.00 59.31 358 GLY A CA 1
ATOM 2864 C C . GLY A 1 358 ? -30.570 18.739 35.633 1.00 59.31 358 GLY A C 1
ATOM 2865 O O . GLY A 1 358 ? -29.697 18.197 34.951 1.00 59.31 358 GLY A O 1
ATOM 2866 N N . PRO A 1 359 ? -30.425 19.000 36.950 1.00 60.47 359 PRO A N 1
ATOM 2867 C CA . PRO A 1 359 ? -29.215 18.691 37.713 1.00 60.47 359 PRO A CA 1
ATOM 2868 C C . PRO A 1 359 ? -28.848 17.202 37.623 1.00 60.47 359 PRO A C 1
ATOM 2870 O O . PRO A 1 359 ? -29.703 16.341 37.398 1.00 60.47 359 PRO A O 1
ATOM 2873 N N . VAL A 1 360 ? -27.552 16.906 37.726 1.00 65.44 360 VAL A N 1
ATOM 2874 C CA . VAL A 1 360 ? -27.049 15.534 37.841 1.00 65.44 360 VAL A CA 1
ATOM 2875 C C . VAL A 1 360 ? -27.140 15.144 39.316 1.00 65.44 360 VAL A C 1
ATOM 2877 O O . VAL A 1 360 ? -26.564 15.825 40.158 1.00 65.44 360 VAL A O 1
ATOM 2880 N N . GLU A 1 361 ? -27.906 14.101 39.636 1.00 70.69 361 GLU A N 1
ATOM 2881 C CA . GLU A 1 361 ? -28.003 13.579 41.003 1.00 70.69 361 GLU A CA 1
ATOM 2882 C C . GLU A 1 361 ? -26.772 12.716 41.309 1.00 70.69 361 GLU A C 1
ATOM 2884 O O . GLU A 1 361 ? -26.414 11.826 40.536 1.00 70.69 361 GLU A O 1
ATOM 2889 N N . GLU A 1 362 ? -26.121 12.962 42.447 1.00 69.81 362 GLU A N 1
ATOM 2890 C CA . GLU A 1 362 ? -24.879 12.277 42.838 1.00 69.81 362 GLU A CA 1
ATOM 2891 C C . GLU A 1 362 ? -25.090 10.767 43.054 1.00 69.81 362 GLU A C 1
ATOM 2893 O O . GLU A 1 362 ? -24.197 9.966 42.782 1.00 69.81 362 GLU A O 1
ATOM 2898 N N . SER A 1 363 ? -26.303 10.356 43.447 1.00 70.81 363 SER A N 1
ATOM 2899 C CA . SER A 1 363 ? -26.689 8.943 43.586 1.00 70.81 363 SER A CA 1
ATOM 2900 C C . SER A 1 363 ? -26.588 8.154 42.284 1.00 70.81 363 SER A C 1
ATOM 2902 O O . SER A 1 363 ? -26.456 6.930 42.312 1.00 70.81 363 SER A O 1
ATOM 2904 N N . ASP A 1 364 ? -26.656 8.850 41.152 1.00 69.12 364 ASP A N 1
ATOM 2905 C CA . ASP A 1 364 ? -26.645 8.237 39.838 1.00 69.12 364 ASP A CA 1
ATOM 2906 C C . ASP A 1 364 ? -25.232 8.158 39.264 1.00 69.12 364 ASP A C 1
ATOM 2908 O O . ASP A 1 364 ? -25.079 7.628 38.175 1.00 69.12 364 ASP A O 1
ATOM 2912 N N . LEU A 1 365 ? -24.179 8.625 39.934 1.00 71.75 365 LEU A N 1
ATOM 2913 C CA . LEU A 1 365 ? -22.829 8.638 39.370 1.00 71.75 365 LEU A CA 1
ATOM 2914 C C . LEU A 1 365 ? -21.918 7.613 40.053 1.00 71.75 365 LEU A C 1
ATOM 2916 O O . LEU A 1 365 ? -21.753 7.618 41.267 1.00 71.75 365 LEU A O 1
ATOM 2920 N N . THR A 1 366 ? -21.267 6.749 39.267 1.00 74.94 366 THR A N 1
ATOM 2921 C CA . THR A 1 366 ? -20.145 5.933 39.753 1.00 74.94 366 THR A CA 1
ATOM 2922 C C . THR A 1 366 ? -18.857 6.397 39.085 1.00 74.94 366 THR A C 1
ATOM 2924 O O . THR A 1 366 ? -18.675 6.244 37.880 1.00 74.94 366 THR A O 1
ATOM 2927 N N . TYR A 1 367 ? -17.930 6.950 39.862 1.00 75.25 367 TYR A N 1
ATOM 2928 C CA . TYR A 1 367 ? -16.628 7.387 39.362 1.00 75.25 367 TYR A CA 1
ATOM 2929 C C . TYR A 1 367 ? -15.511 7.037 40.338 1.00 75.25 367 TYR A C 1
ATOM 2931 O O . TYR A 1 367 ? -15.720 6.874 41.536 1.00 75.25 367 TYR A O 1
ATOM 2939 N N . ILE A 1 368 ? -14.304 6.893 39.796 1.00 77.25 368 ILE A N 1
ATOM 2940 C CA . ILE A 1 368 ? -13.104 6.505 40.553 1.00 77.25 368 ILE A CA 1
ATOM 2941 C C . ILE A 1 368 ? -12.104 7.654 40.711 1.00 77.25 368 ILE A C 1
ATOM 2943 O O . ILE A 1 368 ? -11.106 7.510 41.407 1.00 77.25 368 ILE A O 1
ATOM 2947 N N . ASN A 1 369 ? -12.360 8.778 40.041 1.00 79.69 369 ASN A N 1
ATOM 2948 C CA . ASN A 1 369 ? -11.536 9.981 40.023 1.00 79.69 369 ASN A CA 1
ATOM 2949 C C . ASN A 1 369 ? -12.450 11.204 40.115 1.00 79.69 369 ASN A C 1
ATOM 2951 O O . ASN A 1 369 ? -13.557 11.142 39.584 1.00 79.69 369 ASN A O 1
ATOM 2955 N N . ASP A 1 370 ? -11.959 12.304 40.687 1.00 81.44 370 ASP A N 1
ATOM 2956 C CA . ASP A 1 370 ? -12.681 13.581 40.713 1.00 81.44 370 ASP A CA 1
ATOM 2957 C C . ASP A 1 370 ? -13.139 13.985 39.305 1.00 81.44 370 ASP A C 1
ATOM 2959 O O . ASP A 1 370 ? -12.357 13.946 38.344 1.00 81.44 370 ASP A O 1
ATOM 2963 N N . LEU A 1 371 ? -14.410 14.372 39.199 1.00 81.38 371 LEU A N 1
ATOM 2964 C CA . LEU A 1 371 ? -15.026 14.845 37.968 1.00 81.38 371 LEU A CA 1
ATOM 2965 C C . LEU A 1 371 ? -15.385 16.322 38.090 1.00 81.38 371 LEU A C 1
ATOM 2967 O O . LEU A 1 371 ? -15.704 16.823 39.163 1.00 81.38 371 LEU A O 1
ATOM 2971 N N . ASN A 1 372 ? -15.312 17.031 36.969 1.00 85.69 372 ASN A N 1
ATOM 2972 C CA . ASN A 1 372 ? -15.958 18.330 36.832 1.00 85.69 372 ASN A CA 1
ATOM 2973 C C . ASN A 1 372 ? -17.370 18.171 36.245 1.00 85.69 372 ASN A C 1
ATOM 2975 O O . ASN A 1 372 ? -17.696 17.131 35.673 1.00 85.69 372 ASN A O 1
ATOM 2979 N N . ALA A 1 373 ? -18.171 19.237 36.309 1.00 82.62 373 ALA A N 1
ATOM 2980 C CA . ALA A 1 373 ? -19.556 19.237 35.829 1.00 82.62 373 ALA A CA 1
ATOM 2981 C C . ALA A 1 373 ? -19.712 18.702 34.388 1.00 82.62 373 ALA A C 1
ATOM 2983 O O . ALA A 1 373 ? -20.607 17.912 34.107 1.00 82.62 373 ALA A O 1
ATOM 2984 N N . THR A 1 374 ? -18.801 19.048 33.470 1.00 83.75 374 THR A N 1
ATOM 2985 C CA . THR A 1 374 ? -18.850 18.561 32.078 1.00 83.75 374 THR A CA 1
ATOM 2986 C C . THR A 1 374 ? -18.571 17.058 31.973 1.00 83.75 374 THR A C 1
ATOM 2988 O O . THR A 1 374 ? -19.121 16.369 31.113 1.00 83.75 374 THR A O 1
ATOM 2991 N N . GLN A 1 375 ? -17.711 16.514 32.835 1.00 87.00 375 GLN A N 1
ATOM 2992 C CA . GLN A 1 375 ? -17.445 15.078 32.888 1.00 87.00 375 GLN A CA 1
ATOM 2993 C C . GLN A 1 375 ? -18.619 14.311 33.510 1.00 87.00 375 GLN A C 1
ATOM 2995 O O . GLN A 1 375 ? -18.944 13.233 33.022 1.00 87.00 375 GLN A O 1
ATOM 3000 N N . GLU A 1 376 ? -19.295 14.868 34.514 1.00 85.94 376 GLU A N 1
ATOM 3001 C CA . GLU A 1 376 ? -20.526 14.292 35.080 1.00 85.94 376 GLU A CA 1
ATOM 3002 C C . GLU A 1 376 ? -21.652 14.227 34.040 1.00 85.94 376 GLU A C 1
ATOM 3004 O O . GLU A 1 376 ? -22.266 13.176 33.839 1.00 85.94 376 GLU A O 1
ATOM 3009 N N . GLU A 1 377 ? -21.862 15.318 33.295 1.00 83.94 377 GLU A N 1
ATOM 3010 C CA . GLU A 1 377 ? -22.790 15.356 32.159 1.00 83.94 377 GLU A CA 1
ATOM 3011 C C . GLU A 1 377 ? -22.436 14.304 31.104 1.00 83.94 377 GLU A C 1
ATOM 3013 O O . GLU A 1 377 ? -23.322 13.663 30.538 1.00 83.94 377 GLU A O 1
ATOM 3018 N N . THR A 1 378 ? -21.139 14.079 30.875 1.00 86.31 378 THR A N 1
ATOM 3019 C CA . THR A 1 378 ? -20.660 13.043 29.958 1.00 86.31 378 THR A CA 1
ATOM 3020 C C . THR A 1 378 ? -21.045 11.641 30.439 1.00 86.31 378 THR A C 1
ATOM 3022 O O . THR A 1 378 ? -21.527 10.851 29.631 1.00 86.31 378 THR A O 1
ATOM 3025 N N . LEU A 1 379 ? -20.889 11.315 31.729 1.00 86.31 379 LEU A N 1
ATOM 3026 C CA . LEU A 1 379 ? -21.307 10.007 32.261 1.00 86.31 379 LEU A CA 1
ATOM 3027 C C . LEU A 1 379 ? -22.821 9.795 32.104 1.00 86.31 379 LEU A C 1
ATOM 3029 O O . LEU A 1 379 ? -23.257 8.740 31.643 1.00 86.31 379 LEU A O 1
ATOM 3033 N N . LYS A 1 380 ? -23.628 10.819 32.401 1.00 84.56 380 LYS A N 1
ATOM 3034 C CA . LYS A 1 380 ? -25.086 10.778 32.195 1.00 84.56 380 LYS A CA 1
ATOM 3035 C C . LYS A 1 380 ? -25.451 10.588 30.718 1.00 84.56 380 LYS A C 1
ATOM 3037 O O . LYS A 1 380 ? -26.367 9.829 30.390 1.00 84.56 380 LYS A O 1
ATOM 3042 N N . ALA A 1 381 ? -24.726 11.250 29.818 1.00 84.25 381 ALA A N 1
ATOM 3043 C CA . ALA A 1 381 ? -24.919 11.118 28.381 1.00 84.25 381 ALA A CA 1
ATOM 3044 C C . ALA A 1 381 ? -24.612 9.700 27.886 1.00 84.25 381 ALA A C 1
ATOM 3046 O O . ALA A 1 381 ? -25.391 9.154 27.110 1.00 84.25 381 ALA A O 1
ATOM 3047 N N . VAL A 1 382 ? -23.534 9.077 28.370 1.00 86.44 382 VAL A N 1
ATOM 3048 C CA . VAL A 1 382 ? -23.159 7.703 27.989 1.00 86.44 382 VAL A CA 1
ATOM 3049 C C . VAL A 1 382 ? -24.249 6.687 28.345 1.00 86.44 382 VAL A C 1
ATOM 3051 O O . VAL A 1 382 ? -24.460 5.740 27.600 1.00 86.44 382 VAL A O 1
ATOM 3054 N N . ARG A 1 383 ? -24.988 6.897 29.439 1.00 82.69 383 ARG A N 1
ATOM 3055 C CA . ARG A 1 383 ? -26.093 6.007 29.843 1.00 82.69 383 ARG A CA 1
ATOM 3056 C C . ARG A 1 383 ? -27.355 6.142 28.998 1.00 82.69 383 ARG A C 1
ATOM 3058 O O . ARG A 1 383 ? -28.179 5.236 28.977 1.00 82.69 383 ARG A O 1
ATOM 3065 N N . THR A 1 384 ? -27.556 7.305 28.387 1.00 80.94 384 THR A N 1
ATOM 3066 C CA . THR A 1 384 ? -28.814 7.662 27.710 1.00 80.94 384 THR A CA 1
ATOM 3067 C C . THR A 1 384 ? -28.704 7.644 26.194 1.00 80.94 384 THR A C 1
ATOM 3069 O O . THR A 1 384 ? -29.728 7.668 25.516 1.00 80.94 384 THR A O 1
ATOM 3072 N N . ASN A 1 385 ? -27.484 7.604 25.659 1.00 79.19 385 ASN A N 1
ATOM 3073 C CA . ASN A 1 385 ? -27.223 7.639 24.229 1.00 79.19 385 ASN A CA 1
ATOM 3074 C C . ASN A 1 385 ? -26.449 6.391 23.812 1.00 79.19 385 ASN A C 1
ATOM 3076 O O . ASN A 1 385 ? -25.415 6.078 24.392 1.00 79.19 385 ASN A O 1
ATOM 3080 N N . ASP A 1 386 ? -26.887 5.754 22.727 1.00 77.31 386 ASP A N 1
ATOM 3081 C CA . ASP A 1 386 ? -26.178 4.610 22.139 1.00 77.31 386 ASP A CA 1
ATOM 3082 C C . ASP A 1 386 ? -24.818 5.009 21.536 1.00 77.31 386 ASP A C 1
ATOM 3084 O O . ASP A 1 386 ? -23.954 4.165 21.289 1.00 77.31 386 ASP A O 1
ATOM 3088 N N . ARG A 1 387 ? -24.644 6.299 21.215 1.00 79.62 387 ARG A N 1
ATOM 3089 C CA . ARG A 1 387 ? -23.506 6.845 20.464 1.00 79.62 387 ARG A CA 1
ATOM 3090 C C . ARG A 1 387 ? -23.167 8.233 20.985 1.00 79.62 387 ARG A C 1
ATOM 3092 O O . ARG A 1 387 ? -24.041 9.093 21.060 1.00 79.62 387 ARG A O 1
ATOM 3099 N N . LEU A 1 388 ? -21.896 8.473 21.300 1.00 81.62 388 LEU A N 1
ATOM 3100 C CA . LEU A 1 388 ? -21.445 9.765 21.806 1.00 81.62 388 LEU A CA 1
ATOM 3101 C C . LEU A 1 388 ? -20.036 10.093 21.307 1.00 81.62 388 LEU A C 1
ATOM 3103 O O . LEU A 1 388 ? -19.128 9.268 21.396 1.00 81.62 388 LEU A O 1
ATOM 3107 N N . VAL A 1 389 ? -19.844 11.324 20.827 1.00 83.19 389 VAL A N 1
ATOM 3108 C CA . VAL A 1 389 ? -18.523 11.875 20.499 1.00 83.19 389 VAL A CA 1
ATOM 3109 C C . VAL A 1 389 ? -18.147 12.894 21.565 1.00 83.19 389 VAL A C 1
ATOM 3111 O O . VAL A 1 389 ? -18.834 13.894 21.748 1.00 83.19 389 VAL A O 1
ATOM 3114 N N . ILE A 1 390 ? -17.036 12.649 22.259 1.00 82.75 390 ILE A N 1
ATOM 3115 C CA . ILE A 1 390 ? -16.521 13.540 23.303 1.00 82.75 390 ILE A CA 1
ATOM 3116 C C . ILE A 1 390 ? -15.233 14.179 22.793 1.00 82.75 390 ILE A C 1
ATOM 3118 O O . ILE A 1 390 ? -14.246 13.489 22.529 1.00 82.75 390 ILE A O 1
ATOM 3122 N N . GLN A 1 391 ? -15.216 15.506 22.695 1.00 82.12 391 GLN A N 1
ATOM 3123 C CA . GLN A 1 391 ? -14.037 16.268 22.296 1.00 82.12 391 GLN A CA 1
ATOM 3124 C C . GLN A 1 391 ? -13.591 17.190 23.431 1.00 82.12 391 GLN A C 1
ATOM 3126 O O . GLN A 1 391 ? -14.399 17.864 24.059 1.00 82.12 391 GLN A O 1
ATOM 3131 N N . GLY A 1 392 ? -12.282 17.241 23.685 1.00 81.94 392 GLY A N 1
ATOM 3132 C CA . GLY A 1 392 ? -11.709 18.120 24.702 1.00 81.94 392 GLY A CA 1
ATOM 3133 C C . GLY A 1 392 ? -10.282 18.552 24.348 1.00 81.94 392 GLY A C 1
ATOM 3134 O O . GLY A 1 392 ? -9.503 17.709 23.878 1.00 81.94 392 GLY A O 1
ATOM 3135 N N . PRO A 1 393 ? -9.899 19.823 24.577 1.00 80.75 393 PRO A N 1
ATOM 3136 C CA . PRO A 1 393 ? -8.522 20.303 24.433 1.00 80.75 393 PRO A CA 1
ATOM 3137 C C . PRO A 1 393 ? -7.481 19.481 25.226 1.00 80.75 393 PRO A C 1
ATOM 3139 O O . PRO A 1 393 ? -7.823 18.702 26.123 1.00 80.75 393 PRO A O 1
ATOM 3142 N N . PRO A 1 394 ? -6.178 19.576 24.909 1.00 81.06 394 PRO A N 1
ATOM 3143 C CA . PRO A 1 394 ? -5.127 18.969 25.730 1.00 81.06 394 PRO A CA 1
ATOM 3144 C C . PRO A 1 394 ? -5.231 19.420 27.199 1.00 81.06 394 PRO A C 1
ATOM 3146 O O . PRO A 1 394 ? -5.500 20.583 27.467 1.00 81.06 394 PRO A O 1
ATOM 3149 N N . GLY A 1 395 ? -5.039 18.500 28.150 1.00 81.50 395 GLY A N 1
ATOM 3150 C CA . GLY A 1 395 ? -5.095 18.807 29.588 1.00 81.50 395 GLY A CA 1
ATOM 3151 C C . GLY A 1 395 ? -6.483 18.752 30.245 1.00 81.50 395 GLY A C 1
ATOM 3152 O O . GLY A 1 395 ? -6.553 18.775 31.466 1.00 81.50 395 GLY A O 1
ATOM 3153 N N . THR A 1 396 ? -7.579 18.577 29.499 1.00 80.69 396 THR A N 1
ATOM 3154 C CA . THR A 1 396 ? -8.954 18.568 30.057 1.00 80.69 396 THR A CA 1
ATOM 3155 C C . THR A 1 396 ? -9.396 17.231 30.668 1.00 80.69 396 THR A C 1
ATOM 3157 O O . THR A 1 396 ? -10.562 16.859 30.579 1.00 80.69 396 THR A O 1
ATOM 3160 N N . GLY A 1 397 ? -8.467 16.440 31.209 1.00 85.94 397 GLY A N 1
ATOM 3161 C CA . GLY A 1 397 ? -8.823 15.202 31.910 1.00 85.94 397 GLY A CA 1
ATOM 3162 C C . GLY A 1 397 ? -9.429 14.085 31.045 1.00 85.94 397 GLY A C 1
ATOM 3163 O O . GLY A 1 397 ? -10.054 13.189 31.591 1.00 85.94 397 GLY A O 1
ATOM 3164 N N . LYS A 1 398 ? -9.226 14.064 29.716 1.00 89.06 398 LYS A N 1
ATOM 3165 C CA . LYS A 1 398 ? -9.797 13.031 28.813 1.00 89.06 398 LYS A CA 1
ATOM 3166 C C . LYS A 1 398 ? -9.599 11.593 29.307 1.00 89.06 398 LYS A C 1
ATOM 3168 O O . LYS A 1 398 ? -10.539 10.810 29.330 1.00 89.06 398 LYS A O 1
ATOM 3173 N N . SER A 1 399 ? -8.383 11.250 29.735 1.00 89.00 399 SER A N 1
ATOM 3174 C CA . SER A 1 399 ? -8.095 9.914 30.269 1.00 89.00 399 SER A CA 1
ATOM 3175 C C . SER A 1 399 ? -8.822 9.635 31.587 1.00 89.00 399 SER A C 1
ATOM 3177 O O . SER A 1 399 ? -9.157 8.485 31.832 1.00 89.00 399 SER A O 1
ATOM 3179 N N . GLN A 1 400 ? -9.089 10.658 32.411 1.00 88.31 400 GLN A N 1
ATOM 3180 C CA . GLN A 1 400 ? -9.911 10.520 33.623 1.00 88.31 400 GLN A CA 1
ATOM 3181 C C . GLN A 1 400 ? -11.363 10.248 33.246 1.00 88.31 400 GLN A C 1
ATOM 3183 O O . GLN A 1 400 ? -11.949 9.300 33.760 1.00 88.31 400 GLN A O 1
ATOM 3188 N N . THR A 1 401 ? -11.903 11.001 32.283 1.00 90.12 401 THR A N 1
ATOM 3189 C CA . THR A 1 401 ? -13.255 10.777 31.758 1.00 90.12 401 THR A CA 1
ATOM 3190 C C . THR A 1 401 ? -13.411 9.348 31.239 1.00 90.12 401 THR A C 1
ATOM 3192 O O . THR A 1 401 ? -14.359 8.670 31.615 1.00 90.12 401 THR A O 1
ATOM 3195 N N . ILE A 1 402 ? -12.448 8.849 30.451 1.00 91.56 402 ILE A N 1
ATOM 3196 C CA . ILE A 1 402 ? -12.459 7.467 29.942 1.00 91.56 402 ILE A CA 1
ATOM 3197 C C . ILE A 1 402 ? -12.484 6.460 31.096 1.00 91.56 402 ILE A C 1
ATOM 3199 O O . ILE A 1 402 ? -13.308 5.552 31.091 1.00 91.56 402 ILE A O 1
ATOM 3203 N N . THR A 1 403 ? -11.616 6.616 32.101 1.00 91.31 403 THR A N 1
ATOM 3204 C CA . THR A 1 403 ? -11.595 5.682 33.237 1.00 91.31 403 THR A CA 1
ATOM 3205 C C . THR A 1 403 ? -12.886 5.689 34.046 1.00 91.31 403 THR A C 1
ATOM 3207 O O . THR A 1 403 ? -13.318 4.629 34.486 1.00 91.31 403 THR A O 1
ATOM 3210 N N . SER A 1 404 ? -13.520 6.852 34.207 1.00 89.81 404 SER A N 1
ATOM 3211 C CA . SER A 1 404 ? -14.795 6.957 34.916 1.00 89.81 404 SER A CA 1
ATOM 3212 C C . SER A 1 404 ? -15.934 6.335 34.113 1.00 89.81 404 SER A C 1
ATOM 3214 O O . SER A 1 404 ? -16.723 5.600 34.688 1.00 89.81 404 SER A O 1
ATOM 3216 N N . ILE A 1 405 ? -15.963 6.513 32.787 1.00 91.19 405 ILE A N 1
ATOM 3217 C CA . ILE A 1 405 ? -16.923 5.826 31.905 1.00 91.19 405 ILE A CA 1
ATOM 3218 C C . ILE A 1 405 ? -16.766 4.301 31.995 1.00 91.19 405 ILE A C 1
ATOM 3220 O O . ILE A 1 405 ? -17.762 3.586 32.096 1.00 91.19 405 ILE A O 1
ATOM 3224 N N . ILE A 1 406 ? -15.527 3.793 31.977 1.00 91.06 406 ILE A N 1
ATOM 3225 C CA . ILE A 1 406 ? -15.252 2.355 32.119 1.00 91.06 406 ILE A CA 1
ATOM 3226 C C . ILE A 1 406 ? -15.755 1.854 33.478 1.00 91.06 406 ILE A C 1
ATOM 3228 O O . ILE A 1 406 ? -16.451 0.844 33.531 1.00 91.06 406 ILE A O 1
ATOM 3232 N N . ALA A 1 407 ? -15.421 2.554 34.565 1.00 88.88 407 ALA A N 1
ATOM 3233 C CA . ALA A 1 407 ? -15.831 2.166 35.911 1.00 88.88 407 ALA A CA 1
ATOM 3234 C C . ALA A 1 407 ? -17.359 2.165 36.080 1.00 88.88 407 ALA A C 1
ATOM 3236 O O . ALA A 1 407 ? -17.898 1.207 36.627 1.00 88.88 407 ALA A O 1
ATOM 3237 N N . ASP A 1 408 ? -18.041 3.189 35.560 1.00 88.00 408 ASP A N 1
ATOM 3238 C CA . ASP A 1 408 ? -19.503 3.304 35.578 1.00 88.00 408 ASP A CA 1
ATOM 3239 C C . ASP A 1 408 ? -20.183 2.189 34.774 1.00 88.00 408 ASP A C 1
ATOM 3241 O O . ASP A 1 408 ? -21.147 1.571 35.217 1.00 88.00 408 ASP A O 1
ATOM 3245 N N . SER A 1 409 ? -19.639 1.871 33.600 1.00 89.44 409 SER A N 1
ATOM 3246 C CA . SER A 1 409 ? -20.178 0.806 32.752 1.00 89.44 409 SER A CA 1
ATOM 3247 C C . SER A 1 409 ? -20.026 -0.569 33.410 1.00 89.44 409 SER A C 1
ATOM 3249 O O . SER A 1 409 ? -20.945 -1.387 33.399 1.00 89.44 409 SER A O 1
ATOM 3251 N N . VAL A 1 410 ? -18.866 -0.824 34.021 1.00 88.50 410 VAL A N 1
ATOM 3252 C CA . VAL A 1 410 ? -18.585 -2.088 34.712 1.00 88.50 410 VAL A CA 1
ATOM 3253 C C . VAL A 1 410 ? -19.400 -2.216 36.001 1.00 88.50 410 VAL A C 1
ATOM 3255 O O . VAL A 1 410 ? -19.853 -3.318 36.309 1.00 88.50 410 VAL A O 1
ATOM 3258 N N . SER A 1 411 ? -19.641 -1.126 36.742 1.00 87.06 411 SER A N 1
ATOM 3259 C CA . SER A 1 411 ? -20.480 -1.166 37.953 1.00 87.06 411 SER A CA 1
ATOM 3260 C C . SER A 1 411 ? -21.935 -1.538 37.646 1.00 87.06 411 SER A C 1
ATOM 3262 O O . SER A 1 411 ? -22.602 -2.143 38.483 1.00 87.06 411 SER A O 1
ATOM 3264 N N . GLN A 1 412 ? -22.393 -1.269 36.422 1.00 85.50 412 GLN A N 1
ATOM 3265 C CA . GLN A 1 412 ? -23.697 -1.685 35.896 1.00 85.50 412 GLN A CA 1
ATOM 3266 C C . GLN A 1 412 ? -23.710 -3.115 35.329 1.00 85.50 412 GLN A C 1
ATOM 3268 O O . GLN A 1 412 ? -24.732 -3.573 34.823 1.00 85.50 412 GLN A O 1
ATOM 3273 N N . GLY A 1 413 ? -22.589 -3.838 35.399 1.00 88.00 413 GLY A N 1
ATOM 3274 C CA . GLY A 1 413 ? -22.468 -5.204 34.891 1.00 88.00 413 GLY A CA 1
ATOM 3275 C C . GLY A 1 413 ? -22.227 -5.305 33.381 1.00 88.00 413 GLY A C 1
ATOM 3276 O O . GLY A 1 413 ? -22.357 -6.396 32.827 1.00 88.00 413 GLY A O 1
ATOM 3277 N N . MET A 1 414 ? -21.868 -4.207 32.705 1.00 90.00 414 MET A N 1
ATOM 3278 C CA . MET A 1 414 ? -21.532 -4.226 31.278 1.00 90.00 414 MET A CA 1
ATOM 3279 C C . MET A 1 414 ? -20.072 -4.627 31.037 1.00 90.00 414 MET A C 1
ATOM 3281 O O . MET A 1 414 ? -19.186 -4.403 31.863 1.00 90.00 414 MET A O 1
ATOM 3285 N N . THR A 1 415 ? -19.800 -5.184 29.857 1.00 91.56 415 THR A N 1
ATOM 3286 C CA . THR A 1 415 ? -18.436 -5.422 29.366 1.00 91.56 415 THR A CA 1
ATOM 3287 C C . THR A 1 415 ? -17.975 -4.257 28.501 1.00 91.56 415 THR A C 1
ATOM 3289 O O . THR A 1 415 ? -18.715 -3.827 27.618 1.00 91.56 415 THR A O 1
ATOM 3292 N N . VAL A 1 416 ? -16.742 -3.785 28.696 1.00 91.19 416 VAL A N 1
ATOM 3293 C CA . VAL A 1 416 ? -16.197 -2.637 27.957 1.00 91.19 416 VAL A CA 1
ATOM 3294 C C . VAL A 1 416 ? -14.999 -3.057 27.109 1.00 91.19 416 VAL A C 1
ATOM 3296 O O . VAL A 1 416 ? -14.040 -3.626 27.627 1.00 91.19 416 VAL A O 1
ATOM 3299 N N . LEU A 1 417 ? -15.033 -2.724 25.816 1.00 94.12 417 LEU A N 1
ATOM 3300 C CA . LEU A 1 417 ? -13.888 -2.825 24.913 1.00 94.12 417 LEU A CA 1
ATOM 3301 C C . LEU A 1 417 ? -13.338 -1.423 24.634 1.00 94.12 417 LEU A C 1
ATOM 3303 O O . LEU A 1 417 ? -14.009 -0.598 24.018 1.00 94.12 417 LEU A O 1
ATOM 3307 N N . MET A 1 418 ? -12.104 -1.165 25.064 1.00 90.56 418 MET A N 1
ATOM 3308 C CA . MET A 1 418 ? -11.384 0.061 24.727 1.00 90.56 418 MET A CA 1
ATOM 3309 C C . MET A 1 418 ? -10.417 -0.206 23.573 1.00 90.56 418 MET A C 1
ATOM 3311 O O . MET A 1 418 ? -9.588 -1.109 23.652 1.00 90.56 418 MET A O 1
ATOM 3315 N N . VAL A 1 419 ? -10.480 0.626 22.534 1.00 90.06 419 VAL A N 1
ATOM 3316 C CA . VAL A 1 419 ? -9.578 0.567 21.376 1.00 90.06 419 VAL A CA 1
ATOM 3317 C C . VAL A 1 419 ? -8.856 1.905 21.227 1.00 90.06 419 VAL A C 1
ATOM 3319 O O . VAL A 1 419 ? -9.438 2.966 21.455 1.00 90.06 419 VAL A O 1
ATOM 3322 N N . SER A 1 420 ? -7.573 1.878 20.862 1.00 85.19 420 SER A N 1
ATOM 3323 C CA . SER A 1 420 ? -6.799 3.086 20.565 1.00 85.19 420 SER A CA 1
ATOM 3324 C C . SER A 1 420 ? -5.720 2.810 19.523 1.00 85.19 420 SER A C 1
ATOM 3326 O O . SER A 1 420 ? -5.124 1.739 19.519 1.00 85.19 420 SER A O 1
ATOM 3328 N N . GLU A 1 421 ? -5.420 3.806 18.686 1.00 75.25 421 GLU A N 1
ATOM 3329 C CA . GLU A 1 421 ? -4.323 3.751 17.709 1.00 75.25 421 GLU A CA 1
ATOM 3330 C C . GLU A 1 421 ? -2.947 3.632 18.390 1.00 75.25 421 GLU A C 1
ATOM 3332 O O . GLU A 1 421 ? -2.029 3.000 17.873 1.00 75.25 421 GLU A O 1
ATOM 3337 N N . LYS A 1 422 ? -2.780 4.256 19.563 1.00 80.06 422 LYS A N 1
ATOM 3338 C CA . LYS A 1 422 ? -1.487 4.339 20.251 1.00 80.06 422 LYS A CA 1
ATOM 3339 C C . LYS A 1 422 ? -1.518 3.541 21.540 1.00 80.06 422 LYS A C 1
ATOM 3341 O O . LYS A 1 422 ? -2.234 3.904 22.471 1.00 80.06 422 LYS A O 1
ATOM 3346 N N . LYS A 1 423 ? -0.624 2.553 21.652 1.00 81.44 423 LYS A N 1
ATOM 3347 C CA . LYS A 1 423 ? -0.429 1.769 22.883 1.00 81.44 423 LYS A CA 1
ATOM 3348 C C . LYS A 1 423 ? -0.256 2.648 24.129 1.00 81.44 423 LYS A C 1
ATOM 3350 O O . LYS A 1 423 ? -0.873 2.380 25.149 1.00 81.44 423 LYS A O 1
ATOM 3355 N N . ALA A 1 424 ? 0.474 3.759 24.016 1.00 83.25 424 ALA A N 1
ATOM 3356 C CA . ALA A 1 424 ? 0.665 4.696 25.123 1.00 83.25 424 ALA A CA 1
ATOM 3357 C C . ALA A 1 424 ? -0.655 5.231 25.717 1.00 83.25 424 ALA A C 1
ATOM 3359 O O . ALA A 1 424 ? -0.729 5.477 26.916 1.00 83.25 424 ALA A O 1
ATOM 3360 N N . ALA A 1 425 ? -1.706 5.408 24.908 1.00 86.06 425 ALA A N 1
ATOM 3361 C CA . ALA A 1 425 ? -3.011 5.833 25.412 1.00 86.06 425 ALA A CA 1
ATOM 3362 C C . ALA A 1 425 ? -3.694 4.723 26.229 1.00 86.06 425 ALA A C 1
ATOM 3364 O O . ALA A 1 425 ? -4.290 5.018 27.265 1.00 86.06 425 ALA A O 1
ATOM 3365 N N . LEU A 1 426 ? -3.559 3.464 25.796 1.00 89.94 426 LEU A N 1
ATOM 3366 C CA . LEU A 1 426 ? -4.033 2.296 26.542 1.00 89.94 426 LEU A CA 1
ATOM 3367 C C . LEU A 1 426 ? -3.270 2.154 27.862 1.00 89.94 426 LEU A C 1
ATOM 3369 O O . LEU A 1 426 ? -3.898 2.022 28.907 1.00 89.94 426 LEU A O 1
ATOM 3373 N N . ASP A 1 427 ? -1.941 2.280 27.835 1.00 88.88 427 ASP A N 1
ATOM 3374 C CA . ASP A 1 427 ? -1.090 2.184 29.028 1.00 88.88 427 ASP A CA 1
ATOM 3375 C C . ASP A 1 427 ? -1.456 3.257 30.072 1.00 88.88 427 ASP A C 1
ATOM 3377 O O . ASP A 1 427 ? -1.529 2.977 31.270 1.00 88.88 427 ASP A O 1
ATOM 3381 N N . VAL A 1 428 ? -1.740 4.489 29.626 1.00 89.44 428 VAL A N 1
ATOM 3382 C CA . VAL A 1 428 ? -2.176 5.584 30.509 1.00 89.44 428 VAL A CA 1
ATOM 3383 C C . VAL A 1 428 ? -3.520 5.274 31.165 1.00 89.44 428 VAL A C 1
ATOM 3385 O O . VAL A 1 428 ? -3.675 5.510 32.363 1.00 89.44 428 VAL A O 1
ATOM 3388 N N . VAL A 1 429 ? -4.496 4.768 30.408 1.00 90.50 429 VAL A N 1
ATOM 3389 C CA . VAL A 1 429 ? -5.811 4.408 30.962 1.00 90.50 429 VAL A CA 1
ATOM 3390 C C . VAL A 1 429 ? -5.688 3.215 31.907 1.00 90.50 429 VAL A C 1
ATOM 3392 O O . VAL A 1 429 ? -6.198 3.280 33.022 1.00 90.50 429 VAL A O 1
ATOM 3395 N N . TYR A 1 430 ? -4.937 2.184 31.520 1.00 90.06 430 TYR A N 1
ATOM 3396 C CA . TYR A 1 430 ? -4.676 1.004 32.343 1.00 90.06 430 TYR A CA 1
ATOM 3397 C C . TYR A 1 430 ? -4.033 1.374 33.687 1.00 90.06 430 TYR A C 1
ATOM 3399 O O . TYR A 1 430 ? -4.491 0.935 34.738 1.00 90.06 430 TYR A O 1
ATOM 3407 N N . SER A 1 431 ? -3.020 2.247 33.669 1.00 89.12 431 SER A N 1
ATOM 3408 C CA . SER A 1 431 ? -2.376 2.760 34.884 1.00 89.12 431 SER A CA 1
ATOM 3409 C C . SER A 1 431 ? -3.354 3.535 35.777 1.00 89.12 431 SER A C 1
ATOM 3411 O O . SER A 1 431 ? -3.398 3.325 36.989 1.00 89.12 431 SER A O 1
ATOM 3413 N N . ARG A 1 432 ? -4.205 4.385 35.184 1.00 88.31 432 ARG A N 1
ATOM 3414 C CA . ARG A 1 432 ? -5.205 5.179 35.920 1.00 88.31 432 ARG A CA 1
ATOM 3415 C C . ARG A 1 432 ? -6.342 4.351 36.522 1.00 88.31 432 ARG A C 1
ATOM 3417 O O . ARG A 1 432 ? -6.942 4.807 37.488 1.00 88.31 432 ARG A O 1
ATOM 3424 N N . LEU A 1 433 ? -6.632 3.159 35.998 1.00 87.75 433 LEU A N 1
ATOM 3425 C CA . LEU A 1 433 ? -7.580 2.227 36.623 1.00 87.75 433 LEU A CA 1
ATOM 3426 C C . LEU A 1 433 ? -7.057 1.667 37.958 1.00 87.75 433 LEU A C 1
ATOM 3428 O O . LEU A 1 433 ? -7.835 1.119 38.740 1.00 87.75 433 LEU A O 1
ATOM 3432 N N . GLY A 1 434 ? -5.755 1.792 38.244 1.00 87.00 434 GLY A N 1
ATOM 3433 C CA . GLY A 1 434 ? -5.170 1.401 39.523 1.00 87.00 434 GLY A CA 1
ATOM 3434 C C . GLY A 1 434 ? -5.459 -0.061 39.864 1.00 87.00 434 GLY A C 1
ATOM 3435 O O . GLY A 1 434 ? -5.143 -0.967 39.095 1.00 87.00 434 GLY A O 1
ATOM 3436 N N . THR A 1 435 ? -6.091 -0.308 41.012 1.00 85.88 435 THR A N 1
ATOM 3437 C CA . THR A 1 435 ? -6.434 -1.663 41.479 1.00 85.88 435 THR A CA 1
ATOM 3438 C C . THR A 1 435 ? -7.480 -2.369 40.617 1.00 85.88 435 THR A C 1
ATOM 3440 O O . THR A 1 435 ? -7.534 -3.598 40.648 1.00 85.88 435 THR A O 1
ATOM 3443 N N . LEU A 1 436 ? -8.289 -1.636 39.842 1.00 83.50 436 LEU A N 1
ATOM 3444 C CA . LEU A 1 436 ? -9.295 -2.210 38.941 1.00 83.50 436 LEU A CA 1
ATOM 3445 C C . LEU A 1 436 ? -8.671 -2.835 37.692 1.00 83.50 436 LEU A C 1
ATOM 3447 O O . LEU A 1 436 ? -9.280 -3.713 37.085 1.00 83.50 436 LEU A O 1
ATOM 3451 N N . SER A 1 437 ? -7.436 -2.456 37.353 1.00 84.94 437 SER A N 1
ATOM 3452 C CA . SER A 1 437 ? -6.709 -2.997 36.198 1.00 84.94 437 SER A CA 1
ATOM 3453 C C . SER A 1 437 ? -6.548 -4.524 36.233 1.00 84.94 437 SER A C 1
ATOM 3455 O O . SER A 1 437 ? -6.449 -5.150 35.184 1.00 84.94 437 SER A O 1
ATOM 3457 N N . LYS A 1 438 ? -6.621 -5.155 37.416 1.00 86.38 438 LYS A N 1
ATOM 3458 C CA . LYS A 1 438 ? -6.606 -6.624 37.575 1.00 86.38 438 LYS A CA 1
ATOM 3459 C C . LYS A 1 438 ? -7.780 -7.343 36.897 1.00 86.38 438 LYS A C 1
ATOM 3461 O O . LYS A 1 438 ? -7.712 -8.552 36.708 1.00 86.38 438 LYS A O 1
ATOM 3466 N N . TYR A 1 439 ? -8.855 -6.621 36.581 1.00 84.38 439 TYR A N 1
ATOM 3467 C CA . TYR A 1 439 ? -10.015 -7.141 35.852 1.00 84.38 439 TYR A CA 1
ATOM 3468 C C . TYR A 1 439 ? -9.933 -6.871 34.344 1.00 84.38 439 TYR A C 1
ATOM 3470 O O . TYR A 1 439 ? -10.844 -7.232 33.605 1.00 84.38 439 TYR A O 1
ATOM 3478 N N . CYS A 1 440 ? -8.860 -6.231 33.878 1.00 87.19 440 CYS A N 1
ATOM 3479 C CA . CYS A 1 440 ? -8.662 -5.895 32.478 1.00 87.19 440 CYS A CA 1
ATOM 3480 C C . CYS A 1 440 ? -7.748 -6.918 31.801 1.00 87.19 440 CYS A C 1
ATOM 3482 O O . CYS A 1 440 ? -6.724 -7.324 32.348 1.00 87.19 440 CYS A O 1
ATOM 3484 N N . MET A 1 441 ? -8.081 -7.271 30.563 1.00 88.06 441 MET A N 1
ATOM 3485 C CA . MET A 1 441 ? -7.179 -7.982 29.665 1.00 88.06 441 MET A CA 1
ATOM 3486 C C . MET A 1 441 ? -6.655 -6.985 28.631 1.00 88.06 441 MET A C 1
ATOM 3488 O O . MET A 1 441 ? -7.430 -6.466 27.830 1.00 88.06 441 MET A O 1
ATOM 3492 N N . LEU A 1 442 ? -5.352 -6.702 28.667 1.00 82.44 442 LEU A N 1
ATOM 3493 C CA . LEU A 1 442 ? -4.677 -5.892 27.654 1.00 82.44 442 LEU A CA 1
ATOM 3494 C C . LEU A 1 442 ? -4.065 -6.839 26.617 1.00 82.44 442 LEU A C 1
ATOM 3496 O O . LEU A 1 442 ? -3.223 -7.665 26.974 1.00 82.44 442 LEU A O 1
ATOM 3500 N N . ILE A 1 443 ? -4.531 -6.739 25.371 1.00 71.94 443 ILE A N 1
ATOM 3501 C CA . ILE A 1 443 ? -4.067 -7.554 24.238 1.00 71.94 443 ILE A CA 1
ATOM 3502 C C . ILE A 1 443 ? -2.985 -6.802 23.468 1.00 71.94 443 ILE A C 1
ATOM 3504 O O . ILE A 1 443 ? -3.175 -5.586 23.231 1.00 71.94 443 ILE A O 1
#